Protein 4CLF (pdb70)

Radius of gyration: 22.23 Å; Cα contacts (8 Å, |Δi|>4): 974; chains: 1; bounding box: 53×51×74 Å

B-factor: mean 29.53, std 14.28, range [9.4, 92.73]

CATH classification: 3.30.70.1230 (+1 more: 3.30.70.1230)

Nearest PDB structures (foldseek):
  4cm2-assembly1_A  TM=9.982E-01  e=6.061E-91  Homo sapiens
  4cls-assembly1_A  TM=9.951E-01  e=6.561E-87  Homo sapiens
  4clw-assembly1_A  TM=9.924E-01  e=3.859E-85  Homo sapiens
  8coj-assembly1_A  TM=9.922E-01  e=6.292E-85  Homo sapiens
  5d0r-assembly1_A  TM=9.924E-01  e=4.213E-84  Homo sapiens

Foldseek 3Di:
DDDDDDDDPQALLLQLCQAAWCCQLVVPDDPDAWDKDKFWWKKKKKFQLLLLVCLVVLVDCVVVPCSLVVSQVVQAVLQQVLVLLQLLLQWIFGDDASTITMIIDTFHPVCHALSLLSVVVSLLVSQVVCPPVGFIFMFMFIDMKMKIWADDLQAIDMEIFADRQLQRQVQRVLTDTSWYKYGLVSVVRYDPQQFDWADRPPHSIIITPDGHHDPPDDVVVSSVVVCVGRPWRQDDVRNVDSGPSCDDDDPVSSSSSCNHADPVSSCVSVVNDDVPQQRDFDKKKKKKKFFFFPDGRDCVQVRVLVNQLNVQLVVLCVVQVKDFQHWYDDNGGIMTTIIHDGSNSHDPLNLLSSLVSNVSSLVRSCPGPRGPWMFIFIEIDIWTWDWHYDSSHTGIYIGDLRSVVRVQRRVVVIRFYKYAPVSQVVSPPDNVQKAWDDDDDTPPHDPRHIMITRNHDDPD

Sequence (460 aa):
MNTPKEEFQDWPIVRIAAHLPDLIVYGHFSPERPFMMDYFDGVLMFVDISGFTAMTEKFSSAMMYMDRGAEQLVEILLNYHISAIVEKVLIFGGDILKFAGDALLALWRVERKQLKNIITVVIKCSLEIHGLFETDIRVKIGLAAGHISMMLLVFGDETHSHFLVIGQAVDDVRLAQNMAQMNNDVILSPNCWQLCDRSMIEIESSVPDQRAVKVNFLKPPPNFNFDEFFTKCTTFMHYYPSGEHKNLLRLATLKPDPEELEMSSLQKYVMMESILKQIDNKQQLQGYLSEELRPVTIVFVNLMFEDQDKAEEIGPAIQDAYMHITSVLKIFQGQINKVFMFDKGCSFLCVFGFPGEKVPDELTHALECCAMDIFDFCSQVHKIQTVSIGVASSGIVFFCGIVGHTVRHEYTVVIGQKVNNLAARMMMYYPGIVTCDSSVTYNGSNLPAYFFKELPKKVMKGVADSGPLYQYWGRTEK

Structure (mmCIF, N/CA/C/O backbone):
data_4CLF
#
_entry.id   4CLF
#
_cell.length_a   99.660
_cell.length_b   99.660
_cell.length_c   97.930
_cell.angle_alpha   90.00
_cell.angle_beta   90.00
_cell.angle_gamma   120.00
#
_symmetry.space_group_name_H-M   'P 63'
#
loop_
_entity.id
_entity.type
_entity.pdbx_description
1 polymer 'ADENYLATE CYCLASE TYPE 10'
2 non-polymer 'ACETATE ION'
3 non-polymer GLYCEROL
4 water water
#
loop_
_atom_site.group_PDB
_atom_site.id
_atom_site.type_symbol
_atom_site.label_atom_id
_atom_site.label_alt_id
_atom_site.label_comp_id
_atom_site.label_asym_id
_atom_site.label_entity_id
_atom_site.label_seq_id
_atom_site.pdbx_PDB_ins_code
_atom_site.Cartn_x
_atom_site.Cartn_y
_atom_site.Cartn_z
_atom_site.occupancy
_atom_site.B_iso_or_equiv
_atom_site.auth_seq_id
_atom_site.auth_comp_id
_atom_site.auth_asym_id
_atom_site.auth_atom_id
_atom_site.pdbx_PDB_model_num
ATOM 1 N N . MET A 1 1 ? -20.463 61.253 10.830 1.00 31.78 1 MET A N 1
ATOM 2 C CA . MET A 1 1 ? -20.393 60.591 12.252 1.00 32.02 1 MET A CA 1
ATOM 3 C C . MET A 1 1 ? -18.950 60.224 12.555 1.00 29.73 1 MET A C 1
ATOM 4 O O . MET A 1 1 ? -18.328 59.512 11.773 1.00 25.87 1 MET A O 1
ATOM 9 N N . ASN A 1 2 ? -18.389 60.686 13.669 1.00 22.95 2 ASN A N 1
ATOM 10 C CA . ASN A 1 2 ? -16.985 60.476 13.945 1.00 23.43 2 ASN A CA 1
ATOM 11 C C . ASN A 1 2 ? -16.687 59.023 14.280 1.00 23.78 2 ASN A C 1
ATOM 12 O O . ASN A 1 2 ? -17.578 58.266 14.715 1.00 22.46 2 ASN A O 1
ATOM 17 N N . THR A 1 3 ? -15.425 58.636 14.098 1.00 25.04 3 THR A N 1
ATOM 18 C CA . THR A 1 3 ? -14.942 57.322 14.513 1.00 28.47 3 THR A CA 1
ATOM 19 C C . THR A 1 3 ? -13.692 57.532 15.384 1.00 31.71 3 THR A C 1
ATOM 20 O O . THR A 1 3 ? -12.554 57.346 14.935 1.00 34.94 3 THR A O 1
ATOM 24 N N . PRO A 1 4 ? -13.877 57.920 16.636 1.00 38.55 4 PRO A N 1
ATOM 25 C CA . PRO A 1 4 ? -12.649 58.051 17.495 1.00 37.17 4 PRO A CA 1
ATOM 26 C C . PRO A 1 4 ? -11.872 56.726 17.659 1.00 37.70 4 PRO A C 1
ATOM 27 O O . PRO A 1 4 ? -12.487 55.692 17.609 1.00 35.69 4 PRO A O 1
ATOM 31 N N . LYS A 1 5 ? -10.542 56.793 17.823 1.00 45.55 5 LYS A N 1
ATOM 32 C CA . LYS A 1 5 ? -9.641 55.619 17.984 1.00 53.42 5 LYS A CA 1
ATOM 33 C C . LYS A 1 5 ? -9.862 54.931 19.296 1.00 49.76 5 LYS A C 1
ATOM 34 O O . LYS A 1 5 ? -9.891 55.610 20.307 1.00 49.97 5 LYS A O 1
ATOM 36 N N . GLU A 1 6 ? -10.002 53.602 19.270 1.00 58.74 6 GLU A N 1
ATOM 37 C CA . GLU A 1 6 ? -10.101 52.791 20.497 1.00 65.97 6 GLU A CA 1
ATOM 38 C C . GLU A 1 6 ? -9.011 53.273 21.435 1.00 68.51 6 GLU A C 1
ATOM 39 O O . GLU A 1 6 ? -7.925 53.620 20.997 1.00 67.15 6 GLU A O 1
ATOM 41 N N . GLU A 1 7 ? -9.265 53.331 22.722 1.00 76.60 7 GLU A N 1
ATOM 42 C CA . GLU A 1 7 ? -8.148 53.702 23.581 1.00 85.07 7 GLU A CA 1
ATOM 43 C C . GLU A 1 7 ? -7.786 52.698 24.652 1.00 79.57 7 GLU A C 1
ATOM 44 O O . GLU A 1 7 ? -6.595 52.410 24.836 1.00 82.39 7 GLU A O 1
ATOM 50 N N . PHE A 1 8 ? -8.792 52.176 25.364 1.00 82.63 8 PHE A N 1
ATOM 51 C CA . PHE A 1 8 ? -8.508 51.549 26.660 1.00 67.60 8 PHE A CA 1
ATOM 52 C C . PHE A 1 8 ? -8.148 50.101 26.513 1.00 56.07 8 PHE A C 1
ATOM 53 O O . PHE A 1 8 ? -8.971 49.229 26.142 1.00 48.92 8 PHE A O 1
ATOM 61 N N . GLN A 1 9 ? -6.875 49.860 26.766 1.00 36.20 9 GLN A N 1
ATOM 62 C CA . GLN A 1 9 ? -6.504 48.509 27.067 1.00 42.32 9 GLN A CA 1
ATOM 63 C C . GLN A 1 9 ? -5.845 48.527 28.456 1.00 31.20 9 GLN A C 1
ATOM 64 O O . GLN A 1 9 ? -4.827 47.836 28.582 1.00 41.31 9 GLN A O 1
ATOM 70 N N . ASP A 1 10 ? -6.236 49.365 29.441 1.00 25.20 10 ASP A N 1
ATOM 71 C CA . ASP A 1 10 ? -5.400 49.302 30.723 1.00 23.58 10 ASP A CA 1
ATOM 72 C C . ASP A 1 10 ? -6.218 48.866 31.913 1.00 19.93 10 ASP A C 1
ATOM 73 O O . ASP A 1 10 ? -5.978 49.253 33.057 1.00 21.96 10 ASP A O 1
ATOM 78 N N . TRP A 1 11 ? -7.122 47.980 31.635 1.00 16.49 11 TRP A N 1
ATOM 79 C CA . TRP A 1 11 ? -7.964 47.442 32.694 1.00 14.14 11 TRP A CA 1
ATOM 80 C C . TRP A 1 11 ? -7.188 46.601 33.716 1.00 13.76 11 TRP A C 1
ATOM 81 O O . TRP A 1 11 ? -6.189 45.967 33.336 1.00 12.70 11 TRP A O 1
ATOM 92 N N . PRO A 1 12 ? -7.684 46.443 34.954 1.00 13.92 12 PRO A N 1
ATOM 93 C CA . PRO A 1 12 ? -7.117 45.529 35.875 1.00 12.51 12 PRO A CA 1
ATOM 94 C C . PRO A 1 12 ? -6.826 44.132 35.329 1.00 12.13 12 PRO A C 1
ATOM 95 O O . PRO A 1 12 ? -5.763 43.598 35.606 1.00 11.15 12 PRO A O 1
ATOM 99 N N . ILE A 1 13 ? -7.718 43.562 34.533 1.00 11.66 13 ILE A N 1
ATOM 100 C CA . ILE A 1 13 ? -7.487 42.183 34.042 1.00 12.05 13 ILE A CA 1
ATOM 101 C C . ILE A 1 13 ? -6.222 42.160 33.160 1.00 11.51 13 ILE A C 1
ATOM 102 O O . ILE A 1 13 ? -5.475 41.176 33.194 1.00 10.90 13 ILE A O 1
ATOM 107 N N . VAL A 1 14 ? -6.043 43.191 32.395 1.00 10.80 14 VAL A N 1
ATOM 108 C CA . VAL A 1 14 ? -4.849 43.282 31.509 1.00 11.91 14 VAL A CA 1
ATOM 109 C C . VAL A 1 14 ? -3.554 43.381 32.361 1.00 11.33 14 VAL A C 1
ATOM 110 O O . VAL A 1 14 ? -2.522 42.763 32.115 1.00 11.56 14 VAL A O 1
ATOM 114 N N . ARG A 1 15 ? -3.646 44.200 33.367 1.00 11.17 15 ARG A N 1
ATOM 115 C CA . ARG A 1 15 ? -2.497 44.438 34.276 1.00 11.37 15 ARG A CA 1
ATOM 116 C C . ARG A 1 15 ? -2.170 43.148 34.975 1.00 10.40 15 ARG A C 1
ATOM 117 O O . ARG A 1 15 ? -1.000 42.829 35.153 1.00 10.66 15 ARG A O 1
ATOM 125 N N . ILE A 1 16 ? -3.159 42.373 35.421 1.00 9.56 16 ILE A N 1
ATOM 126 C CA . ILE A 1 16 ? -2.949 41.091 36.064 1.00 9.40 16 ILE A CA 1
ATOM 127 C C . ILE A 1 16 ? -2.257 40.129 35.063 1.00 10.44 16 ILE A C 1
ATOM 128 O O . ILE A 1 16 ? -1.278 39.430 35.409 1.00 10.52 16 ILE A O 1
ATOM 133 N N . ALA A 1 17 ? -2.744 40.134 33.828 1.00 10.86 17 ALA A N 1
ATOM 134 C CA . ALA A 1 17 ? -2.236 39.185 32.815 1.00 11.06 17 ALA A CA 1
ATOM 135 C C . ALA A 1 17 ? -0.763 39.431 32.496 1.00 11.69 17 ALA A C 1
ATOM 136 O O . ALA A 1 17 ? -0.036 38.491 32.078 1.00 11.31 17 ALA A O 1
ATOM 138 N N . ALA A 1 18 ? -0.236 40.633 32.723 1.00 11.48 18 ALA A N 1
ATOM 139 C CA . ALA A 1 18 ? 1.213 40.837 32.559 1.00 12.16 18 ALA A CA 1
ATOM 140 C C . ALA A 1 18 ? 2.077 39.952 33.411 1.00 11.67 18 ALA A C 1
ATOM 141 O O . ALA A 1 18 ? 3.230 39.640 33.067 1.00 12.59 18 ALA A O 1
ATOM 143 N N . HIS A 1 19 ? 1.580 39.553 34.582 1.00 11.41 19 HIS A N 1
ATOM 144 C CA . HIS A 1 19 ? 2.304 38.727 35.517 1.00 11.98 19 HIS A CA 1
ATOM 145 C C . HIS A 1 19 ? 2.251 37.233 35.242 1.00 11.92 19 HIS A C 1
ATOM 146 O O . HIS A 1 19 ? 2.789 36.406 36.038 1.00 13.06 19 HIS A O 1
ATOM 153 N N . LEU A 1 20 ? 1.555 36.854 34.158 1.00 11.43 20 LEU A N 1
ATOM 154 C CA . LEU A 1 20 ? 1.299 35.438 33.846 1.00 11.83 20 LEU A CA 1
ATOM 155 C C . LEU A 1 20 ? 1.579 35.067 32.385 1.00 11.76 20 LEU A C 1
ATOM 156 O O . LEU A 1 20 ? 1.429 35.938 31.491 1.00 11.77 20 LEU A O 1
ATOM 161 N N . PRO A 1 21 ? 1.981 33.811 32.136 1.00 11.45 21 PRO A N 1
ATOM 162 C CA . PRO A 1 21 ? 2.169 33.343 30.793 1.00 12.05 21 PRO A CA 1
ATOM 163 C C . PRO A 1 21 ? 0.841 33.041 30.145 1.00 12.47 21 PRO A C 1
ATOM 164 O O . PRO A 1 21 ? -0.167 32.872 30.871 1.00 13.24 21 PRO A O 1
ATOM 168 N N . ASP A 1 22 ? 0.804 33.030 28.821 1.00 12.67 22 ASP A N 1
ATOM 169 C CA . ASP A 1 22 ? -0.339 32.574 28.058 1.00 13.05 22 ASP A CA 1
ATOM 170 C C . ASP A 1 22 ? -0.826 31.172 28.445 1.00 13.27 22 ASP A C 1
ATOM 171 O O . ASP A 1 22 ? -2.027 30.892 28.364 1.00 13.95 22 ASP A O 1
ATOM 176 N N . LEU A 1 23 ? 0.089 30.312 28.867 1.00 14.63 23 LEU A N 1
ATOM 177 C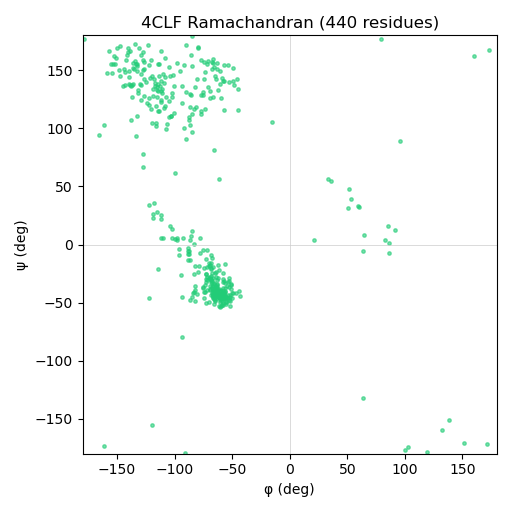 CA . LEU A 1 23 ? -0.246 28.999 29.363 1.00 15.21 23 LEU A CA 1
ATOM 178 C C . LEU A 1 23 ? -1.333 29.056 30.439 1.00 14.96 23 LEU A C 1
ATOM 179 O O . LEU A 1 23 ? -2.178 28.159 30.494 1.00 17.55 23 LEU A O 1
ATOM 184 N N . ILE A 1 24 ? -1.260 30.069 31.294 1.00 13.31 24 ILE A N 1
ATOM 185 C CA . ILE A 1 24 ? -2.285 30.264 32.300 1.00 13.19 24 ILE A CA 1
ATOM 186 C C . ILE A 1 24 ? -3.384 31.220 31.837 1.00 13.90 24 ILE A C 1
ATOM 187 O O . ILE A 1 24 ? -4.599 30.914 31.996 1.00 15.62 24 ILE A O 1
ATOM 192 N N . VAL A 1 25 ? -3.052 32.350 31.231 1.00 12.23 25 VAL A N 1
ATOM 193 C CA . VAL A 1 25 ? -4.042 33.303 30.803 1.00 12.55 25 VAL A CA 1
ATOM 194 C C . VAL A 1 25 ? -5.148 32.692 29.942 1.00 13.93 25 VAL A C 1
ATOM 195 O O . VAL A 1 25 ? -6.343 32.990 30.125 1.00 14.71 25 VAL A O 1
ATOM 199 N N . TYR A 1 26 ? -4.735 31.917 28.950 1.00 13.99 26 TYR A N 1
ATOM 200 C CA . TYR A 1 26 ? -5.664 31.292 28.021 1.00 15.80 26 TYR A CA 1
ATOM 201 C C . TYR A 1 26 ? -5.895 29.821 28.312 1.00 17.70 26 TYR A C 1
ATOM 202 O O . TYR A 1 26 ? -6.421 29.069 27.473 1.00 18.37 26 TYR A O 1
ATOM 211 N N . GLY A 1 27 ? -5.471 29.363 29.466 1.00 17.34 27 GLY A N 1
ATOM 212 C CA . GLY A 1 27 ? -5.537 27.974 29.832 1.00 20.31 27 GLY A CA 1
ATOM 213 C C . GLY A 1 27 ? -6.954 27.470 30.125 1.00 23.18 27 GLY A C 1
ATOM 214 O O . GLY A 1 27 ? -7.258 26.262 29.953 1.00 25.21 27 GLY A O 1
ATOM 215 N N . HIS A 1 28 ? -7.841 28.331 30.566 1.00 24.99 28 HIS A N 1
ATOM 216 C CA . HIS A 1 28 ? -9.168 27.739 30.902 1.00 32.28 28 HIS A CA 1
ATOM 217 C C . HIS A 1 28 ? -9.226 26.278 31.476 1.00 35.61 28 HIS A C 1
ATOM 218 O O . HIS A 1 28 ? -9.903 25.422 30.948 1.00 40.18 28 HIS A O 1
ATOM 225 N N . PHE A 1 29 ? -8.549 25.953 32.564 1.00 34.34 29 PHE A N 1
ATOM 226 C CA . PHE A 1 29 ? -8.688 24.573 33.103 1.00 30.08 29 PHE A CA 1
ATOM 227 C C . PHE A 1 29 ? -9.411 24.535 34.440 1.00 33.08 29 PHE A C 1
ATOM 228 O O . PHE A 1 29 ? -9.607 25.547 35.095 1.00 35.51 29 PHE A O 1
ATOM 236 N N . SER A 1 30 ? -9.793 23.356 34.821 1.00 33.69 30 SER A N 1
ATOM 237 C CA . SER A 1 30 ? -10.557 23.126 36.027 1.00 41.15 30 SER A CA 1
ATOM 238 C C . SER A 1 30 ? -9.956 23.834 37.281 1.00 37.07 30 SER A C 1
ATOM 239 O O . SER A 1 30 ? -8.757 24.042 37.344 1.00 32.46 30 SER A O 1
ATOM 242 N N . PRO A 1 31 ? -10.799 24.178 38.263 1.00 43.82 31 PRO A N 1
ATOM 243 C CA . PRO A 1 31 ? -10.251 24.786 39.489 1.00 38.20 31 PRO A CA 1
ATOM 244 C C . PRO A 1 31 ? -9.833 23.741 40.555 1.00 34.08 31 PRO A C 1
ATOM 245 O O . PRO A 1 31 ? -9.279 24.156 41.552 1.00 36.09 31 PRO A O 1
ATOM 249 N N . GLU A 1 32 ? -10.118 22.469 40.309 1.00 37.98 32 GLU A N 1
ATOM 250 C CA . GLU A 1 32 ? -9.557 21.278 40.961 1.00 38.50 32 GLU A CA 1
ATOM 251 C C . GLU A 1 32 ? -8.009 21.251 41.163 1.00 32.50 32 GLU A C 1
ATOM 252 O O . GLU A 1 32 ? -7.245 21.556 40.246 1.00 28.02 32 GLU A O 1
ATOM 258 N N . ARG A 1 33 ? -7.578 20.867 42.383 1.00 27.88 33 ARG A N 1
ATOM 259 C CA . ARG A 1 33 ? -6.144 20.908 42.704 1.00 24.94 33 ARG A CA 1
ATOM 260 C C . ARG A 1 33 ? -5.734 19.593 43.331 1.00 25.34 33 ARG A C 1
ATOM 261 O O . ARG A 1 33 ? -6.381 19.151 44.286 1.00 28.46 33 ARG A O 1
ATOM 269 N N . PRO A 1 34 ? -4.668 18.976 42.846 1.00 23.69 34 PRO A N 1
ATOM 270 C CA . PRO A 1 34 ? -3.827 19.423 41.732 1.00 22.72 34 PRO A CA 1
ATOM 271 C C . PRO A 1 34 ? -4.526 19.223 40.372 1.00 23.37 34 PRO A C 1
ATOM 272 O O . PRO A 1 34 ? -5.376 18.319 40.289 1.00 24.13 34 PRO A O 1
ATOM 276 N N . PHE A 1 35 ? -4.105 19.993 39.380 1.00 22.82 35 PHE A N 1
ATOM 277 C CA . PHE A 1 35 ? -4.527 19.837 38.004 1.00 23.42 35 PHE A CA 1
ATOM 278 C C . PHE A 1 35 ? -3.269 19.537 37.220 1.00 22.53 35 PHE A C 1
ATOM 279 O O . PHE A 1 35 ? -2.248 20.239 37.396 1.00 20.90 35 PHE A O 1
ATOM 287 N N . MET A 1 36 ? -3.319 18.546 36.357 1.00 22.76 36 MET A N 1
ATOM 288 C CA A MET A 1 36 ? -2.165 18.230 35.494 0.80 23.94 36 MET A CA 1
ATOM 289 C CA B MET A 1 36 ? -2.173 18.302 35.495 0.20 22.33 36 MET A CA 1
ATOM 290 C C . MET A 1 36 ? -2.591 18.197 34.035 1.00 23.11 36 MET A C 1
ATOM 291 O O . MET A 1 36 ? -3.715 17.714 33.709 1.00 24.17 36 MET A O 1
ATOM 300 N N . ASP A 1 37 ? -1.723 18.658 33.180 1.00 22.53 37 ASP A N 1
ATOM 301 C CA . ASP A 1 37 ? -1.925 18.537 31.746 1.00 24.80 37 ASP A CA 1
ATOM 302 C C . ASP A 1 37 ? -0.618 18.217 31.100 1.00 25.39 37 ASP A C 1
ATOM 303 O O . ASP A 1 37 ? 0.466 18.286 31.749 1.00 23.49 37 ASP A O 1
ATOM 308 N N . TYR A 1 38 ? -0.659 17.788 29.839 1.00 24.22 38 TYR A N 1
ATOM 309 C CA . TYR A 1 38 ? 0.495 17.190 29.185 1.00 25.24 38 TYR A CA 1
ATOM 310 C C . TYR A 1 38 ? 0.520 17.727 27.765 1.00 23.47 38 TYR A C 1
ATOM 311 O O . TYR A 1 38 ? -0.529 17.756 27.119 1.00 26.27 38 TYR A O 1
ATOM 320 N N . PHE A 1 39 ? 1.679 18.077 27.244 1.00 21.59 39 PHE A N 1
ATOM 321 C CA . PHE A 1 39 ? 1.807 18.573 25.882 1.00 22.43 39 PHE A CA 1
ATOM 322 C C . PHE A 1 39 ? 3.271 18.439 25.459 1.00 22.18 39 PHE A C 1
ATOM 323 O O . PHE A 1 39 ? 4.029 17.750 26.141 1.00 22.68 39 PHE A O 1
ATOM 331 N N . ASP A 1 40 ? 3.610 18.957 24.294 1.00 21.83 40 ASP A N 1
ATOM 332 C CA . ASP A 1 40 ? 4.949 18.981 23.773 1.00 22.62 40 ASP A CA 1
ATOM 333 C C . ASP A 1 40 ? 5.370 20.391 23.487 1.00 21.71 40 ASP A C 1
ATOM 334 O O . ASP A 1 40 ? 4.521 21.252 23.268 1.00 20.99 40 ASP A O 1
ATOM 339 N N . GLY A 1 41 ? 6.677 20.618 23.513 1.00 20.98 41 GLY A N 1
ATOM 340 C CA . GLY A 1 41 ? 7.204 21.950 23.246 1.00 20.82 41 GLY A CA 1
ATOM 341 C C . GLY A 1 41 ? 8.662 22.066 23.270 1.00 20.90 41 GLY A C 1
ATOM 342 O O . GLY A 1 41 ? 9.416 21.112 23.522 1.00 21.03 41 GLY A O 1
ATOM 343 N N . VAL A 1 42 ? 9.087 23.275 22.964 1.00 20.23 42 VAL A N 1
ATOM 344 C CA . VAL A 1 42 ? 10.485 23.672 23.081 1.00 19.82 42 VAL A CA 1
ATOM 345 C C . VAL A 1 42 ? 10.651 24.676 24.208 1.00 20.56 42 VAL A C 1
ATOM 346 O O . VAL A 1 42 ? 9.858 25.635 24.350 1.00 18.21 42 VAL A O 1
ATOM 350 N N . LEU A 1 43 ? 11.651 24.453 25.026 1.00 19.07 43 LEU A N 1
ATOM 351 C CA . LEU A 1 43 ? 11.972 25.307 26.165 1.00 18.92 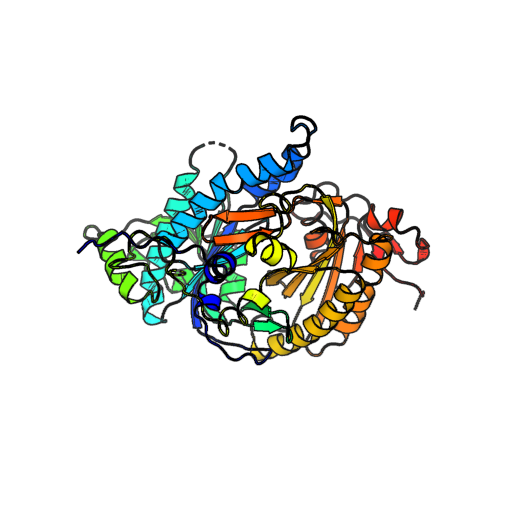43 LEU A CA 1
ATOM 352 C C . LEU A 1 43 ? 13.278 26.041 25.954 1.00 18.69 43 LEU A C 1
ATOM 353 O O . LEU A 1 43 ? 14.261 25.448 25.397 1.00 19.57 43 LEU A O 1
ATOM 358 N N . MET A 1 44 ? 13.301 27.328 26.387 1.00 18.15 44 MET A N 1
ATOM 359 C CA . MET A 1 44 ? 14.474 28.116 26.405 1.00 19.04 44 MET A CA 1
ATOM 360 C C . MET A 1 44 ? 14.733 28.592 27.835 1.00 18.59 44 MET A C 1
ATOM 361 O O . MET A 1 44 ? 13.815 29.191 28.454 1.00 19.68 44 MET A O 1
ATOM 366 N N . PHE A 1 45 ? 15.926 28.342 28.357 1.00 19.70 45 PHE A N 1
ATOM 367 C CA . PHE A 1 45 ? 16.318 28.820 29.676 1.00 22.56 45 PHE A CA 1
ATOM 368 C C . PHE A 1 45 ? 17.430 29.790 29.471 1.00 22.33 45 PHE A C 1
ATOM 369 O O . PHE A 1 45 ? 18.518 29.450 28.944 1.00 21.17 45 PHE A O 1
ATOM 377 N N . VAL A 1 46 ? 17.157 31.040 29.814 1.00 21.00 46 VAL A N 1
ATOM 378 C CA . VAL A 1 46 ? 18.129 32.147 29.666 1.00 21.58 46 VAL A CA 1
ATOM 379 C C . VAL A 1 46 ? 18.674 32.507 31.049 1.00 25.27 46 VAL A C 1
ATOM 380 O O . VAL A 1 46 ? 17.934 33.029 31.873 1.00 22.43 46 VAL A O 1
ATOM 384 N N . ASP A 1 47 ? 19.962 32.165 31.256 1.00 26.28 47 ASP A N 1
ATOM 385 C CA . ASP A 1 47 ? 20.729 32.495 32.487 1.00 28.61 47 ASP A CA 1
ATOM 386 C C . ASP A 1 47 ? 21.137 33.954 32.438 1.00 28.87 47 ASP A C 1
ATOM 387 O O . ASP A 1 47 ? 21.982 34.382 31.635 1.00 28.22 47 ASP A O 1
ATOM 392 N N . ILE A 1 48 ? 20.515 34.675 33.348 1.00 30.09 48 ILE A N 1
ATOM 393 C CA . ILE A 1 48 ? 20.708 36.107 33.528 1.00 32.43 48 ILE A CA 1
ATOM 394 C C . ILE A 1 48 ? 21.397 36.389 34.838 1.00 36.21 48 ILE A C 1
ATOM 395 O O . ILE A 1 48 ? 21.253 37.488 35.375 1.00 32.43 48 ILE A O 1
ATOM 400 N N . SER A 1 49 ? 22.166 35.419 35.340 1.00 35.43 49 SER A N 1
ATOM 401 C CA . SER A 1 49 ? 22.877 35.660 36.595 1.00 34.57 49 SER A CA 1
ATOM 402 C C . SER A 1 49 ? 23.974 36.695 36.436 1.00 38.32 49 SER A C 1
ATOM 403 O O . SER A 1 49 ? 24.341 37.352 37.433 1.00 40.59 49 SER A O 1
ATOM 406 N N . GLY A 1 50 ? 24.446 36.927 35.198 1.00 38.28 50 GLY A N 1
ATOM 407 C CA . GLY A 1 50 ? 25.422 38.010 34.956 1.00 40.15 50 GLY A CA 1
ATOM 408 C C . GLY A 1 50 ? 24.802 39.360 35.275 1.00 39.26 50 GLY A C 1
ATOM 409 O O . GLY A 1 50 ? 25.474 40.276 35.762 1.00 44.60 50 GLY A O 1
ATOM 410 N N . PHE A 1 51 ? 23.488 39.477 35.090 1.00 46.35 51 PHE A N 1
ATOM 411 C CA . PHE A 1 51 ? 22.771 40.749 35.411 1.00 52.12 51 PHE A CA 1
ATOM 412 C C . PHE A 1 51 ? 22.403 40.901 36.886 1.00 45.41 51 PHE A C 1
ATOM 413 O O . PHE A 1 51 ? 22.524 41.987 37.469 1.00 45.34 51 PHE A O 1
ATOM 421 N N . THR A 1 52 ? 21.814 39.840 37.419 1.00 39.57 52 THR A N 1
ATOM 422 C CA . THR A 1 52 ? 21.377 39.832 38.794 1.00 39.65 52 THR A CA 1
ATOM 423 C C . THR A 1 52 ? 22.507 39.825 39.814 1.00 41.57 52 THR A C 1
ATOM 424 O O . THR A 1 52 ? 22.264 40.159 40.989 1.00 41.38 52 THR A O 1
ATOM 428 N N . ALA A 1 53 ? 23.714 39.467 39.393 1.00 39.11 53 ALA A N 1
ATOM 429 C CA . ALA A 1 53 ? 24.878 39.538 40.278 1.00 38.58 53 ALA A CA 1
ATOM 430 C C . ALA A 1 53 ? 25.232 41.013 40.631 1.00 43.92 53 ALA A C 1
ATOM 431 O O . ALA A 1 53 ? 26.063 41.261 41.535 1.00 39.07 53 ALA A O 1
ATOM 433 N N . MET A 1 54 ? 24.605 41.983 39.918 1.00 40.37 54 MET A N 1
ATOM 434 C CA . MET A 1 54 ? 24.867 43.429 40.183 1.00 44.94 54 MET A CA 1
ATOM 435 C C . MET A 1 54 ? 24.258 43.963 41.493 1.00 41.82 54 MET A C 1
ATOM 436 O O . MET A 1 54 ? 24.586 45.080 41.922 1.00 41.26 54 MET A O 1
ATOM 441 N N . THR A 1 55 ? 23.371 43.174 42.115 1.00 38.71 55 THR A N 1
ATOM 442 C CA . THR A 1 55 ? 22.822 43.523 43.441 1.00 35.83 55 THR A CA 1
ATOM 443 C C . THR A 1 55 ? 23.802 44.016 44.438 1.00 37.72 55 THR A C 1
ATOM 444 O O . THR A 1 55 ? 23.483 44.888 45.244 1.00 33.67 55 THR A O 1
ATOM 448 N N . GLU A 1 56 ? 24.973 43.415 44.460 1.00 42.03 56 GLU A N 1
ATOM 449 C CA . GLU A 1 56 ? 25.910 43.769 45.498 1.00 48.90 56 GLU A CA 1
ATOM 450 C C . GLU A 1 56 ? 26.551 45.148 45.190 1.00 42.10 56 GLU A C 1
ATOM 451 O O . GLU A 1 56 ? 26.702 45.952 46.069 1.00 45.30 56 GLU A O 1
ATOM 457 N N . LYS A 1 57 ? 26.814 45.452 43.940 1.00 42.56 57 LYS A N 1
ATOM 458 C CA . LYS A 1 57 ? 27.266 46.810 43.548 1.00 45.04 57 LYS A CA 1
ATOM 459 C C . LYS A 1 57 ? 26.258 47.933 43.926 1.00 40.24 57 LYS A C 1
ATOM 460 O O . LYS A 1 57 ? 26.611 49.004 44.426 1.00 37.14 57 LYS A O 1
ATOM 466 N N . PHE A 1 58 ? 24.983 47.642 43.701 1.00 34.65 58 PHE A N 1
ATOM 467 C CA . PHE A 1 58 ? 23.899 48.631 43.977 1.00 29.01 58 PHE A CA 1
ATOM 468 C C . PHE A 1 58 ? 23.585 48.722 45.428 1.00 27.84 58 PHE A C 1
ATOM 469 O O 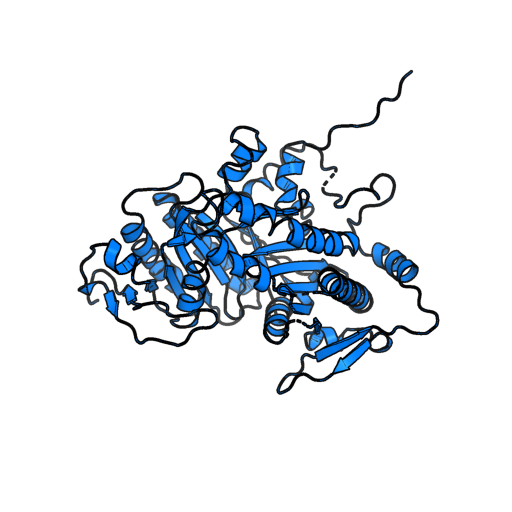. PHE A 1 58 ? 22.904 49.612 45.900 1.00 25.90 58 PHE A O 1
ATOM 477 N N . SER A 1 59 ? 24.165 47.841 46.247 1.00 33.68 59 SER A N 1
ATOM 478 C CA . SER A 1 59 ? 24.127 48.067 47.701 1.00 35.76 59 SER A CA 1
ATOM 479 C C . SER A 1 59 ? 25.170 49.128 48.219 1.00 39.89 59 SER A C 1
ATOM 480 O O . SER A 1 59 ? 25.030 49.706 49.287 1.00 40.99 59 SER A O 1
ATOM 483 N N . SER A 1 60 ? 26.189 49.419 47.407 1.00 37.48 60 SER A N 1
ATOM 484 C CA . SER A 1 60 ? 27.148 50.508 47.703 1.00 36.39 60 SER A CA 1
ATOM 485 C C . SER A 1 60 ? 26.510 51.868 48.085 1.00 35.73 60 SER A C 1
ATOM 486 O O . SER A 1 60 ? 25.520 52.348 47.453 1.00 32.76 60 SER A O 1
ATOM 489 N N . ALA A 1 61 ? 27.114 52.543 49.060 1.00 32.80 61 ALA A N 1
ATOM 490 C CA . ALA A 1 61 ? 26.777 53.912 49.372 1.00 32.00 61 ALA A CA 1
ATOM 491 C C . ALA A 1 61 ? 26.904 54.878 48.198 1.00 30.15 61 ALA A C 1
ATOM 492 O O . ALA A 1 61 ? 26.389 55.999 48.272 1.00 27.92 61 ALA A O 1
ATOM 494 N N . MET A 1 62 ? 27.615 54.487 47.146 1.00 29.04 62 MET A N 1
ATOM 495 C CA A MET A 1 62 ? 27.727 55.356 45.955 0.60 30.55 62 MET A CA 1
ATOM 496 C CA B MET A 1 62 ? 27.748 55.345 45.950 0.40 28.58 62 MET A CA 1
ATOM 497 C C . MET A 1 62 ? 26.365 55.643 45.348 1.00 27.00 62 MET A C 1
ATOM 498 O O . MET A 1 62 ? 26.178 56.710 44.687 1.00 26.88 62 MET A O 1
ATOM 507 N N . TYR A 1 63 ? 25.423 54.719 45.583 1.00 25.43 63 TYR A N 1
ATOM 508 C CA . TYR A 1 63 ? 24.050 54.819 45.014 1.00 24.18 63 TYR A CA 1
ATOM 509 C C . TYR A 1 63 ? 23.068 55.651 45.857 1.00 22.35 63 TYR A C 1
ATOM 510 O O . TYR A 1 63 ? 21.914 55.894 45.451 1.00 21.80 63 TYR A O 1
ATOM 519 N N . MET A 1 64 ? 23.590 56.227 46.927 1.00 23.94 64 MET A N 1
ATOM 520 C CA . MET A 1 64 ? 22.904 57.296 47.630 1.00 24.32 64 MET A CA 1
ATOM 521 C C . MET A 1 64 ? 21.481 56.930 47.970 1.00 24.52 64 MET A C 1
ATOM 522 O O . MET A 1 64 ? 20.591 57.760 47.824 1.00 27.95 64 MET A O 1
ATOM 527 N N . ASP A 1 65 ? 21.286 55.784 48.515 1.00 25.39 65 ASP A N 1
ATOM 528 C CA . ASP A 1 65 ? 19.883 55.433 48.863 1.00 27.83 65 ASP A CA 1
ATOM 529 C C . ASP A 1 65 ? 18.896 55.276 47.676 1.00 24.14 65 ASP A C 1
ATOM 530 O O . ASP A 1 65 ? 17.715 54.996 47.917 1.00 24.65 65 ASP A O 1
ATOM 535 N N . ARG A 1 66 ? 19.393 55.302 46.427 1.00 18.33 66 ARG A N 1
ATOM 536 C CA . ARG A 1 66 ? 18.527 54.894 45.333 1.00 15.58 66 ARG A CA 1
ATOM 537 C C . ARG A 1 66 ? 19.059 53.652 44.672 1.00 15.15 66 ARG A C 1
ATOM 538 O O . ARG A 1 66 ? 18.805 53.399 43.535 1.00 14.28 66 ARG A O 1
ATOM 546 N N . GLY A 1 67 ? 19.796 52.804 45.435 1.00 15.05 67 GLY A N 1
ATOM 547 C CA . GLY A 1 67 ? 20.143 51.539 44.813 1.00 15.66 67 GLY A CA 1
ATOM 548 C C . GLY A 1 67 ? 19.124 50.658 44.228 1.00 14.16 67 GLY A C 1
ATOM 549 O O . GLY A 1 67 ? 19.327 50.085 43.165 1.00 14.36 67 GLY A O 1
ATOM 550 N N . ALA A 1 68 ? 18.002 50.483 44.948 1.00 14.81 68 ALA A N 1
ATOM 551 C CA . ALA A 1 68 ? 16.973 49.609 44.458 1.00 14.06 68 ALA A CA 1
ATOM 552 C C . ALA A 1 68 ? 16.326 50.140 43.173 1.00 13.72 68 ALA A C 1
ATOM 553 O O . ALA A 1 68 ? 16.083 49.395 42.241 1.00 14.27 68 ALA A O 1
ATOM 555 N N . GLU A 1 69 ? 16.154 51.441 43.180 1.00 13.68 69 GLU A N 1
ATOM 556 C CA . GLU A 1 69 ? 15.554 52.109 42.022 1.00 14.09 69 GLU A CA 1
ATOM 557 C C . GLU A 1 69 ? 16.457 52.023 40.798 1.00 14.31 69 GLU A C 1
ATOM 558 O O . GLU A 1 69 ? 16.033 51.699 39.674 1.00 13.93 69 GLU A O 1
ATOM 564 N N . GLN A 1 70 ? 17.762 52.250 41.008 1.00 13.83 70 GLN A N 1
ATOM 565 C CA . GLN A 1 70 ? 18.680 52.150 39.905 1.00 14.41 70 GLN A CA 1
ATOM 566 C C . GLN A 1 70 ? 18.842 50.728 39.422 1.00 15.16 70 GLN A C 1
ATOM 567 O O . GLN A 1 70 ? 18.913 50.436 38.218 1.00 15.10 70 GLN A O 1
ATOM 573 N N . LEU A 1 71 ? 18.801 49.775 40.371 1.00 15.23 71 LEU A N 1
ATOM 574 C CA . LEU A 1 71 ? 18.926 48.363 39.984 1.00 17.23 71 LEU A CA 1
ATOM 575 C C . LEU A 1 71 ? 17.784 47.870 39.143 1.00 16.05 71 LEU A C 1
ATOM 576 O O . LEU A 1 71 ? 18.002 47.291 38.047 1.00 16.69 71 LEU A O 1
ATOM 581 N N . VAL A 1 72 ? 16.601 48.154 39.551 1.00 14.78 72 VAL A N 1
ATOM 582 C CA . VAL A 1 72 ? 15.402 47.726 38.836 1.00 17.03 72 VAL A CA 1
ATOM 583 C C . VAL A 1 72 ? 15.371 48.375 37.435 1.00 14.56 72 VAL A C 1
ATOM 584 O O . VAL A 1 72 ? 15.026 47.740 36.474 1.00 13.88 72 VAL A O 1
ATOM 588 N N . GLU A 1 73 ? 15.792 49.627 37.379 1.00 12.80 73 GLU A N 1
ATOM 589 C CA . GLU A 1 73 ? 15.840 50.340 36.095 1.00 12.33 73 GLU A CA 1
ATOM 590 C C . GLU A 1 73 ? 16.783 49.657 35.091 1.00 13.10 73 GLU A C 1
ATOM 591 O O . GLU A 1 73 ? 16.400 49.396 33.952 1.00 12.37 73 GLU A O 1
ATOM 597 N N . ILE A 1 74 ? 18.024 49.411 35.473 1.00 13.18 74 ILE A N 1
ATOM 598 C CA . ILE A 1 74 ? 19.014 48.844 34.567 1.00 14.87 74 ILE A CA 1
ATOM 599 C C . ILE A 1 74 ? 18.671 47.373 34.246 1.00 14.12 74 ILE A C 1
ATOM 600 O O . ILE A 1 74 ? 18.772 46.912 33.108 1.00 14.89 74 ILE A O 1
ATOM 605 N N . LEU A 1 75 ? 18.203 46.647 35.259 1.00 15.00 75 LEU A N 1
ATOM 606 C CA A LEU A 1 75 ? 17.810 45.249 35.028 0.50 16.08 75 LEU A CA 1
ATOM 607 C CA B LEU A 1 75 ? 17.767 45.226 35.031 0.50 16.27 75 LEU A CA 1
ATOM 608 C C . LEU A 1 75 ? 16.626 45.177 34.051 1.00 15.56 75 LEU A C 1
ATOM 609 O O . LEU A 1 75 ? 16.696 44.429 33.025 1.00 16.80 75 LEU A O 1
ATOM 618 N N . ASN A 1 76 ? 15.616 46.021 34.263 1.00 13.95 76 ASN A N 1
ATOM 619 C CA . ASN A 1 76 ? 14.489 45.973 33.350 1.00 14.58 76 ASN A CA 1
ATOM 620 C C . ASN A 1 76 ? 14.819 46.473 31.973 1.00 13.84 76 ASN A C 1
ATOM 621 O O . ASN A 1 76 ? 14.238 45.991 30.969 1.00 14.35 76 ASN A O 1
ATOM 626 N N . TYR A 1 77 ? 15.753 47.390 31.854 1.00 14.38 77 TYR A N 1
ATOM 627 C CA . TYR A 1 77 ? 16.180 47.843 30.508 1.00 15.11 77 TYR A CA 1
ATOM 628 C C . TYR A 1 77 ? 16.686 46.651 29.691 1.00 15.59 77 TYR A C 1
ATOM 629 O O . TYR A 1 77 ? 16.248 46.431 28.508 1.00 15.78 77 TYR A O 1
ATOM 638 N N . HIS A 1 78 ? 17.586 45.887 30.278 1.00 15.02 78 HIS A N 1
ATOM 639 C CA . HIS A 1 78 ? 18.175 44.739 29.576 1.00 17.29 78 HIS A CA 1
ATOM 640 C C . HIS A 1 78 ? 17.208 43.587 29.472 1.00 15.36 78 HIS A C 1
ATOM 641 O O . HIS A 1 78 ? 17.155 42.945 28.398 1.00 16.63 78 HIS A O 1
ATOM 648 N N . ILE A 1 79 ? 16.535 43.265 30.573 1.00 14.88 79 ILE A N 1
ATOM 649 C CA . ILE A 1 79 ? 15.611 42.100 30.546 1.00 16.08 79 ILE A CA 1
ATOM 650 C C . ILE A 1 79 ? 14.458 42.385 29.558 1.00 15.60 79 ILE A C 1
ATOM 651 O O . ILE A 1 79 ? 14.026 41.469 28.819 1.00 15.42 79 ILE A O 1
ATOM 656 N N . SER A 1 80 ? 13.990 43.635 29.482 1.00 15.53 80 SER A N 1
ATOM 657 C CA . SER A 1 80 ? 12.934 43.950 28.501 1.00 17.21 80 SER A CA 1
ATOM 658 C C . SER A 1 80 ? 13.308 43.592 27.082 1.00 15.61 80 SER A C 1
ATOM 659 O O . SER A 1 80 ? 12.443 43.163 26.291 1.00 15.47 80 SER A O 1
ATOM 662 N N . ALA A 1 81 ? 14.562 43.839 26.688 1.00 16.02 81 ALA A N 1
ATOM 663 C CA . ALA A 1 81 ? 15.029 43.567 25.363 1.00 16.83 81 ALA A CA 1
ATOM 664 C C . ALA A 1 81 ? 14.977 42.067 25.079 1.00 15.32 81 ALA A C 1
ATOM 665 O O . ALA A 1 81 ? 14.649 41.618 23.965 1.00 17.23 81 ALA A O 1
ATOM 667 N N . ILE A 1 82 ? 15.330 41.262 26.079 1.00 15.51 82 ILE A N 1
ATOM 668 C CA . ILE A 1 82 ? 15.269 39.803 25.948 1.00 15.02 82 ILE A CA 1
ATOM 669 C C . ILE A 1 82 ? 13.794 39.398 25.784 1.00 13.93 82 ILE A C 1
ATOM 670 O O . ILE A 1 82 ? 13.446 38.545 24.960 1.00 15.16 82 ILE A O 1
ATOM 675 N N . VAL A 1 83 ? 12.944 39.916 26.646 1.00 14.01 83 VAL A N 1
ATOM 676 C CA . VAL A 1 83 ? 11.516 39.605 26.586 1.00 14.44 83 VAL A CA 1
ATOM 677 C C . VAL A 1 83 ? 10.950 39.927 25.219 1.00 15.07 83 VAL A C 1
ATOM 678 O O . VAL A 1 83 ? 10.233 39.102 24.617 1.00 15.21 83 VAL A O 1
ATOM 682 N N . GLU A 1 84 ? 11.263 41.066 24.659 1.00 16.57 84 GLU A N 1
ATOM 683 C CA . GLU A 1 84 ? 10.746 41.410 23.363 1.00 17.67 84 GLU A CA 1
ATOM 684 C C . GLU A 1 84 ? 11.147 40.419 22.315 1.00 18.96 84 GLU A C 1
ATOM 685 O O . GLU A 1 84 ? 10.318 40.025 21.509 1.00 18.24 84 GLU A O 1
ATOM 691 N N . LYS A 1 85 ? 12.404 39.991 22.314 1.00 17.47 85 LYS A N 1
ATOM 692 C CA . LYS A 1 85 ? 12.857 38.980 21.366 1.00 18.58 85 LYS A CA 1
ATOM 693 C C . LYS A 1 85 ? 12.106 37.716 21.462 1.00 16.77 85 LYS A C 1
ATOM 694 O O . LYS A 1 85 ? 11.637 37.158 20.429 1.00 16.23 85 LYS A O 1
ATOM 700 N N . VAL A 1 86 ? 11.921 37.248 22.687 1.00 13.73 86 VAL A N 1
ATOM 701 C CA . VAL A 1 86 ? 11.200 36.020 22.922 1.00 14.51 86 VAL A CA 1
ATOM 702 C C . VAL A 1 86 ? 9.783 36.173 22.388 1.00 13.33 86 VAL A C 1
ATOM 703 O O . VAL A 1 86 ? 9.271 35.289 21.664 1.00 13.65 86 VAL A O 1
ATOM 707 N N . LEU A 1 87 ? 9.126 37.256 22.754 1.00 13.14 87 LEU A N 1
ATOM 708 C CA . LEU A 1 87 ? 7.725 37.384 22.352 1.00 13.18 87 LEU A CA 1
ATOM 709 C C . LEU A 1 87 ? 7.548 37.563 20.843 1.00 13.90 87 LEU A C 1
ATOM 710 O O . LEU A 1 87 ? 6.655 36.990 20.256 1.00 14.03 87 LEU A O 1
ATOM 715 N N . ILE A 1 88 ? 8.445 38.311 20.189 1.00 14.14 88 ILE A N 1
ATOM 716 C CA . ILE A 1 88 ? 8.280 38.492 18.737 1.00 16.05 88 ILE A CA 1
ATOM 717 C C . ILE A 1 88 ? 8.574 37.205 17.993 1.00 16.50 88 ILE A C 1
ATOM 718 O O . ILE A 1 88 ? 8.058 36.990 16.906 1.00 17.21 88 ILE A O 1
ATOM 723 N N . PHE A 1 89 ? 9.448 36.347 18.529 1.00 15.04 89 PHE A N 1
ATOM 724 C CA . PHE A 1 89 ? 9.672 34.994 17.977 1.00 16.15 89 PHE A CA 1
ATOM 725 C C . PHE A 1 89 ? 8.592 33.966 18.342 1.00 16.35 89 PHE A C 1
ATOM 726 O O . PHE A 1 89 ? 8.744 32.794 17.982 1.00 16.60 89 PHE A O 1
ATOM 734 N N . GLY A 1 90 ? 7.520 34.390 19.010 1.00 14.95 90 GLY A N 1
ATOM 735 C CA . GLY A 1 90 ? 6.369 33.581 19.326 1.00 15.06 90 GLY A CA 1
ATOM 736 C C . GLY A 1 90 ? 6.404 32.746 20.567 1.00 16.13 90 GLY A C 1
ATOM 737 O O . GLY A 1 90 ? 5.534 31.870 20.759 1.00 16.65 90 GLY A O 1
ATOM 738 N N . GLY A 1 91 ? 7.360 33.044 21.469 1.00 14.71 91 GLY A N 1
ATOM 739 C CA . GLY A 1 91 ? 7.471 32.293 22.732 1.00 14.85 91 GLY A CA 1
ATOM 740 C C . GLY A 1 91 ? 6.557 32.852 23.818 1.00 14.51 91 GLY A C 1
ATOM 741 O O . GLY A 1 91 ? 6.070 33.971 23.726 1.00 16.43 91 GLY A O 1
ATOM 742 N N . ASP A 1 92 ? 6.334 32.042 24.849 1.00 14.82 92 ASP A N 1
ATOM 743 C CA . ASP A 1 92 ? 5.565 32.340 26.038 1.00 13.75 92 ASP A CA 1
ATOM 744 C C . ASP A 1 92 ? 6.516 32.358 27.188 1.00 14.63 92 ASP A C 1
ATOM 745 O O . ASP A 1 92 ? 7.176 31.348 27.485 1.00 14.88 92 ASP A O 1
ATOM 750 N N . ILE A 1 93 ? 6.694 33.515 27.811 1.00 12.69 93 ILE A N 1
ATOM 751 C CA . ILE A 1 93 ? 7.640 33.602 28.959 1.00 13.77 93 ILE A CA 1
ATOM 752 C C . ILE A 1 93 ? 6.898 32.984 30.153 1.00 13.28 93 ILE A C 1
ATOM 753 O O . ILE A 1 93 ? 5.884 33.509 30.590 1.00 12.88 93 ILE A O 1
ATOM 758 N N . LEU A 1 94 ? 7.371 31.870 30.670 1.00 13.76 94 LEU A N 1
ATOM 759 C CA . LEU A 1 94 ? 6.695 31.207 31.778 1.00 13.79 94 LEU A CA 1
ATOM 760 C C . LEU A 1 94 ? 6.962 31.777 33.157 1.00 16.19 94 LEU A C 1
ATOM 761 O O . LEU A 1 94 ? 6.043 31.927 33.978 1.00 16.95 94 LEU A O 1
ATOM 766 N N . LYS A 1 95 ? 8.225 32.102 33.437 1.00 16.55 95 LYS A N 1
ATOM 767 C CA . LYS A 1 95 ? 8.648 32.527 34.773 1.00 18.97 95 LYS A CA 1
ATOM 768 C C . LYS A 1 95 ? 9.928 33.299 34.718 1.00 18.55 95 LYS A C 1
ATOM 769 O O . LYS A 1 95 ? 10.817 33.012 33.867 1.00 18.90 95 LYS A O 1
ATOM 775 N N . PHE A 1 96 ? 10.083 34.251 35.629 1.00 16.91 96 PHE A N 1
ATOM 776 C CA . PHE A 1 96 ? 11.351 34.929 35.878 1.00 18.17 96 PHE A CA 1
ATOM 777 C C . PHE A 1 96 ? 11.821 34.552 37.281 1.00 23.92 96 PHE A C 1
ATOM 778 O O . PHE A 1 96 ? 11.022 34.390 38.258 1.00 21.34 96 PHE A O 1
ATOM 786 N N . ALA A 1 97 ? 13.157 34.449 37.383 1.00 29.23 97 ALA A N 1
ATOM 787 C CA . ALA A 1 97 ? 13.837 34.257 38.716 1.00 33.71 97 ALA A CA 1
ATOM 788 C C . ALA A 1 97 ? 15.016 35.256 38.705 1.00 36.24 97 ALA A C 1
ATOM 789 O O . ALA A 1 97 ? 15.319 35.839 37.652 1.00 39.01 97 ALA A O 1
ATOM 791 N N . GLY A 1 98 ? 15.709 35.411 39.833 1.00 39.67 98 GLY A N 1
ATOM 792 C CA . GLY A 1 98 ? 17.008 36.112 39.816 1.00 45.64 98 GLY A CA 1
ATOM 793 C C . GLY A 1 98 ? 18.078 35.575 38.819 1.00 50.38 98 GLY A C 1
ATOM 794 O O . GLY A 1 98 ? 18.851 36.344 38.241 1.00 61.05 98 GLY A O 1
ATOM 795 N N . ASP A 1 99 ? 18.133 34.266 38.605 1.00 43.23 99 ASP A N 1
ATOM 796 C CA . ASP A 1 99 ? 19.166 33.703 37.795 1.00 48.23 99 ASP A CA 1
ATOM 797 C C . ASP A 1 99 ? 18.683 33.537 36.324 1.00 38.76 99 ASP A C 1
ATOM 798 O O . ASP A 1 99 ? 19.525 33.581 35.445 1.00 43.34 99 ASP A O 1
ATOM 803 N N . ALA A 1 100 ? 17.372 33.383 36.060 1.00 35.64 100 ALA A N 1
ATOM 804 C CA . ALA A 1 100 ? 16.882 32.939 34.771 1.00 32.47 100 ALA A CA 1
ATOM 805 C C . ALA A 1 100 ? 15.470 33.392 34.309 1.00 29.48 100 ALA A C 1
ATOM 806 O O . ALA A 1 100 ? 14.576 33.753 35.085 1.00 30.95 100 ALA A O 1
ATOM 808 N N . LEU A 1 101 ? 15.284 33.401 33.005 1.00 23.82 101 LEU A N 1
ATOM 809 C CA . LEU A 1 101 ? 13.928 33.415 32.518 1.00 23.10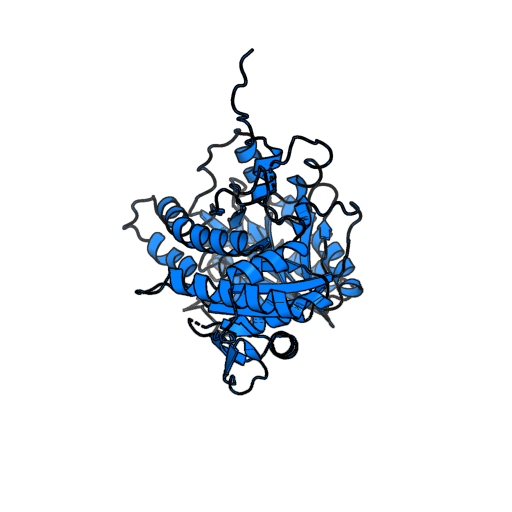 101 LEU A CA 1
ATOM 810 C C . LEU A 1 101 ? 13.721 32.131 31.715 1.00 21.32 101 LEU A C 1
ATOM 811 O O . LEU A 1 101 ? 14.638 31.628 31.074 1.00 21.53 101 LEU A O 1
ATOM 816 N N . LEU A 1 102 ? 12.537 31.571 31.842 1.00 17.78 102 LEU A N 1
ATOM 817 C CA . LEU A 1 102 ? 12.165 30.376 31.188 1.00 17.34 102 LEU A CA 1
ATOM 818 C C . LEU A 1 102 ? 11.056 30.639 30.221 1.00 16.79 102 LEU A C 1
ATOM 819 O O . LEU A 1 102 ? 10.069 31.238 30.602 1.00 16.15 102 LEU A O 1
ATOM 824 N N . ALA A 1 103 ? 11.250 30.233 28.957 1.00 16.35 103 ALA A N 1
ATOM 825 C CA . ALA A 1 103 ? 10.246 30.459 27.905 1.00 16.24 103 ALA A CA 1
ATOM 826 C C . ALA A 1 103 ? 9.875 29.148 27.185 1.00 17.01 103 ALA A C 1
ATOM 827 O O . ALA A 1 103 ? 10.679 28.146 27.147 1.00 17.52 103 ALA A O 1
ATOM 829 N N . LEU A 1 104 ? 8.646 29.130 26.703 1.00 15.64 104 LEU A N 1
ATOM 830 C CA . LEU A 1 104 ? 8.068 27.944 26.094 1.00 16.75 104 LEU A CA 1
ATOM 831 C C . LEU A 1 104 ? 7.466 28.241 24.723 1.00 18.70 104 LEU A C 1
ATOM 832 O O . LEU A 1 104 ? 6.746 29.232 24.576 1.00 17.28 104 LEU A O 1
ATOM 837 N N . TRP A 1 105 ? 7.712 27.360 23.769 1.00 17.31 105 TRP A N 1
ATOM 838 C CA . TRP A 1 105 ? 6.950 27.302 22.512 1.00 17.74 105 TRP A CA 1
ATOM 839 C C . TRP A 1 105 ? 6.238 25.964 22.496 1.00 19.25 105 TRP A C 1
ATOM 840 O O . TRP A 1 105 ? 6.869 24.883 22.293 1.00 18.89 105 TRP A O 1
ATOM 851 N N . ARG A 1 106 ? 4.951 26.015 22.801 1.00 18.77 106 ARG A N 1
ATOM 852 C CA . ARG A 1 106 ? 4.141 24.818 22.817 1.00 19.53 106 ARG A CA 1
ATOM 853 C C . ARG A 1 106 ? 3.625 24.533 21.443 1.00 22.45 106 ARG A C 1
ATOM 854 O O . ARG A 1 106 ? 3.052 25.391 20.839 1.00 24.42 106 ARG A O 1
ATOM 862 N N . VAL A 1 107 ? 3.821 23.310 20.972 1.00 22.30 107 VAL A N 1
ATOM 863 C CA . VAL A 1 107 ? 3.419 22.970 19.602 1.00 25.48 107 VAL A CA 1
ATOM 864 C C . VAL A 1 107 ? 3.085 21.555 19.528 1.00 25.50 107 VAL A C 1
ATOM 865 O O . VAL A 1 107 ? 3.482 20.769 20.355 1.00 24.16 107 VAL A O 1
ATOM 869 N N . GLU A 1 108 ? 2.339 21.195 18.485 1.00 29.14 108 GLU A N 1
ATOM 870 C CA . GLU A 1 108 ? 2.135 19.789 18.247 1.00 32.07 108 GLU A CA 1
ATOM 871 C C . GLU A 1 108 ? 3.458 19.145 17.883 1.00 31.16 108 GLU A C 1
ATOM 872 O O . GLU A 1 108 ? 4.383 19.756 17.283 1.00 28.59 108 GLU A O 1
ATOM 878 N N . ARG A 1 109 ? 3.534 17.857 18.194 1.00 31.80 109 ARG A N 1
ATOM 879 C CA . ARG A 1 109 ? 4.708 17.090 18.063 1.00 33.10 109 ARG A CA 1
ATOM 880 C C . ARG A 1 109 ? 5.382 17.147 16.687 1.00 34.05 109 ARG A C 1
ATOM 881 O O . ARG A 1 109 ? 6.586 17.279 16.599 1.00 32.20 109 ARG A O 1
ATOM 889 N N . LYS A 1 110 ? 4.587 17.070 15.613 1.00 30.90 110 LYS A N 1
ATOM 890 C CA . LYS A 1 110 ? 5.043 17.172 14.249 1.00 32.85 110 LYS A CA 1
ATOM 891 C C . LYS A 1 110 ? 5.757 18.437 13.925 1.00 30.62 110 LYS A C 1
ATOM 892 O O . LYS A 1 110 ? 6.559 18.460 13.015 1.00 32.43 110 LYS A O 1
ATOM 898 N N . GLN A 1 111 ? 5.485 19.494 14.664 1.00 27.40 111 GLN A N 1
ATOM 899 C CA . GLN A 1 111 ? 6.115 20.784 14.391 1.00 27.57 111 GLN A CA 1
ATOM 900 C C . GLN A 1 111 ? 7.313 21.069 15.287 1.00 23.65 111 GLN A C 1
ATOM 901 O O . GLN A 1 111 ? 7.932 22.097 15.159 1.00 23.55 111 GLN A O 1
ATOM 907 N N . LEU A 1 112 ? 7.714 20.148 16.139 1.00 22.87 112 LEU A N 1
ATOM 908 C CA . LEU A 1 112 ? 8.860 20.464 16.986 1.00 22.23 112 LEU A CA 1
ATOM 909 C C . LEU A 1 112 ? 10.108 20.773 16.182 1.00 21.55 112 LEU A C 1
ATOM 910 O O . LEU A 1 112 ? 10.847 21.658 16.541 1.00 21.18 112 LEU A O 1
ATOM 915 N N . LYS A 1 113 ? 10.391 19.981 15.154 1.00 22.54 113 LYS A N 1
ATOM 916 C CA . LYS A 1 113 ? 11.536 20.214 14.362 1.00 23.74 113 LYS A CA 1
ATOM 917 C C . LYS A 1 113 ? 11.678 21.629 13.839 1.00 23.01 113 LYS A C 1
ATOM 918 O O . LYS A 1 113 ? 12.720 22.234 14.017 1.00 24.07 113 LYS A O 1
ATOM 924 N N . ASN A 1 114 ? 10.657 22.157 13.175 1.00 23.29 114 ASN A N 1
ATOM 925 C CA . ASN A 1 114 ? 10.711 23.532 12.683 1.00 22.65 114 ASN A CA 1
ATOM 926 C C . ASN A 1 114 ? 10.735 24.592 13.760 1.00 21.09 114 ASN A C 1
ATOM 927 O O . ASN A 1 114 ? 11.410 25.585 13.614 1.00 20.88 114 ASN A O 1
ATOM 932 N N . ILE A 1 115 ? 10.024 24.347 14.854 1.00 21.04 115 ILE A N 1
ATOM 933 C CA . ILE A 1 115 ? 10.026 25.307 15.968 1.00 21.37 115 ILE A CA 1
ATOM 934 C C . ILE A 1 115 ? 11.367 25.425 16.639 1.00 20.56 115 ILE A C 1
ATOM 935 O O . ILE A 1 115 ? 11.763 26.519 17.029 1.00 19.82 115 ILE A O 1
ATOM 940 N N . ILE A 1 116 ? 12.135 24.330 16.703 1.00 20.09 116 ILE A N 1
ATOM 941 C CA . ILE A 1 116 ? 13.501 24.368 17.214 1.00 19.98 116 ILE A CA 1
ATOM 942 C C . ILE A 1 116 ? 14.359 25.314 16.402 1.00 19.82 116 ILE A C 1
ATOM 943 O O . ILE A 1 116 ? 15.131 26.118 16.946 1.00 20.19 116 ILE A O 1
ATOM 948 N N . THR A 1 117 ? 14.163 25.319 15.104 1.00 21.92 117 THR A N 1
ATOM 949 C CA . THR A 1 117 ? 14.931 26.261 14.294 1.00 21.78 117 THR A CA 1
ATOM 950 C C . THR A 1 117 ? 14.623 27.715 14.669 1.00 21.15 117 THR A C 1
ATOM 951 O O . THR A 1 117 ? 15.515 28.618 14.745 1.00 20.59 117 THR A O 1
ATOM 955 N N . VAL A 1 118 ? 13.339 27.990 14.835 1.00 19.59 118 VAL A N 1
ATOM 956 C CA . VAL A 1 118 ? 12.865 29.338 15.236 1.00 19.99 118 VAL A CA 1
ATOM 957 C C . VAL A 1 118 ? 13.519 29.738 16.580 1.00 18.95 118 VAL A C 1
ATOM 958 O O . VAL A 1 118 ? 13.948 30.879 16.765 1.00 19.49 118 VAL A O 1
ATOM 962 N N . VAL A 1 119 ? 13.557 28.784 17.504 1.00 18.89 119 VAL A N 1
ATOM 963 C CA . VAL A 1 119 ? 14.061 29.074 18.855 1.00 18.74 119 VAL A CA 1
ATOM 964 C C . VAL A 1 119 ? 15.562 29.218 18.841 1.00 20.52 119 VAL A C 1
ATOM 965 O O . VAL A 1 119 ? 16.094 30.035 19.594 1.00 19.75 119 VAL A O 1
ATOM 969 N N . ILE A 1 120 ? 16.268 28.456 17.997 1.00 19.88 120 ILE A N 1
ATOM 970 C CA . ILE A 1 120 ? 17.703 28.681 17.818 1.00 21.79 120 ILE A CA 1
ATOM 971 C C . ILE A 1 120 ? 17.983 30.096 17.298 1.00 21.45 120 ILE A C 1
ATOM 972 O O . ILE A 1 120 ? 18.844 30.799 17.825 1.00 21.26 120 ILE A O 1
ATOM 977 N N . LYS A 1 121 ? 17.232 30.514 16.288 1.00 20.96 121 LYS A N 1
ATOM 978 C CA . LYS A 1 121 ? 17.420 31.828 15.757 1.00 22.72 121 LYS A CA 1
ATOM 979 C C . LYS A 1 121 ? 17.162 32.903 16.805 1.00 21.64 121 LYS A C 1
ATOM 980 O O . LYS A 1 121 ? 17.905 33.902 16.869 1.00 22.07 121 LYS A O 1
ATOM 986 N N . CYS A 1 122 ? 16.072 32.721 17.557 1.00 20.37 122 CYS A N 1
ATOM 987 C CA . CYS A 1 122 ? 15.752 33.635 18.607 1.00 18.83 122 CYS A CA 1
ATOM 988 C C . CYS A 1 122 ? 16.978 33.721 19.566 1.00 19.12 122 CYS A C 1
ATOM 989 O O . CYS A 1 122 ? 17.384 34.824 19.976 1.00 20.27 122 CYS A O 1
ATOM 992 N N . SER A 1 123 ? 17.482 32.561 20.008 1.00 19.36 123 SER A N 1
ATOM 993 C CA . SER A 1 123 ? 18.629 32.482 20.954 1.00 19.89 123 SER A CA 1
ATOM 994 C C . SER A 1 123 ? 19.819 33.245 20.428 1.00 20.86 123 SER A C 1
ATOM 995 O O . SER A 1 123 ? 20.494 33.990 21.162 1.00 21.86 123 SER A O 1
ATOM 998 N N . LEU A 1 124 ? 20.140 33.044 19.146 1.00 21.89 124 LEU A N 1
ATOM 999 C CA . LEU A 1 124 ? 21.231 33.798 18.563 1.00 24.33 124 LEU A CA 1
ATOM 1000 C C . LEU A 1 124 ? 21.023 35.312 18.517 1.00 24.41 124 LEU A C 1
ATOM 1001 O O . LEU A 1 124 ? 21.974 36.094 18.734 1.00 25.17 124 LEU A O 1
ATOM 1006 N N . GLU A 1 125 ? 19.792 35.746 18.279 1.00 25.07 125 GLU A N 1
ATOM 1007 C CA . GLU A 1 125 ? 19.530 37.170 18.295 1.00 26.43 125 GLU A CA 1
ATOM 1008 C C . GLU A 1 125 ? 19.548 37.705 19.721 1.00 24.84 125 GLU A C 1
ATOM 1009 O O . GLU A 1 125 ? 19.939 38.836 19.944 1.00 25.57 125 GLU A O 1
ATOM 1015 N N . ILE A 1 126 ? 19.141 36.916 20.702 1.00 22.20 126 ILE A N 1
ATOM 1016 C CA . ILE A 1 126 ? 19.349 37.344 22.090 1.00 20.81 126 ILE A CA 1
ATOM 1017 C C . ILE A 1 126 ? 20.818 37.587 22.387 1.00 24.19 126 ILE A C 1
ATOM 1018 O O . ILE A 1 126 ? 21.177 38.634 22.987 1.00 22.79 126 ILE A O 1
ATOM 1023 N N . HIS A 1 127 ? 21.661 36.614 22.083 1.00 24.83 127 HIS A N 1
ATOM 1024 C CA . HIS A 1 127 ? 23.114 36.836 22.247 1.00 28.28 127 HIS A CA 1
ATOM 1025 C C . HIS A 1 127 ? 23.567 38.104 21.522 1.00 28.83 127 HIS A C 1
ATOM 1026 O O . HIS A 1 127 ? 24.388 38.848 22.067 1.00 28.85 127 HIS A O 1
ATOM 1033 N N . GLY A 1 128 ? 22.997 38.407 20.358 1.00 29.88 128 GLY A N 1
ATOM 1034 C CA . GLY A 1 128 ? 23.433 39.572 19.584 1.00 30.90 128 GLY A CA 1
ATOM 1035 C C . GLY A 1 128 ? 23.116 40.918 20.223 1.00 32.21 128 GLY A C 1
ATOM 1036 O O . GLY A 1 128 ? 23.805 41.909 19.967 1.00 36.54 128 GLY A O 1
ATOM 1037 N N . LEU A 1 129 ? 22.102 40.962 21.072 1.00 30.47 129 LEU A N 1
ATOM 1038 C CA . LEU A 1 129 ? 21.789 42.139 21.856 1.00 30.28 129 LEU A CA 1
ATOM 1039 C C . LEU A 1 129 ? 22.999 42.578 22.694 1.00 34.24 129 LEU A C 1
ATOM 1040 O O . LEU A 1 129 ? 23.166 43.762 22.930 1.00 32.49 129 LEU A O 1
ATOM 1045 N N . PHE A 1 130 ? 23.824 41.639 23.160 1.00 31.75 130 PHE A N 1
ATOM 1046 C CA . PHE A 1 130 ? 24.772 41.954 24.201 1.00 33.46 130 PHE A CA 1
ATOM 1047 C C . PHE A 1 130 ? 26.221 41.957 23.728 1.00 37.66 130 PHE A C 1
ATOM 1048 O O . PHE A 1 130 ? 27.089 42.083 24.557 1.00 36.75 130 PHE A O 1
ATOM 1056 N N . GLU A 1 131 ? 26.469 41.793 22.423 1.00 42.69 131 GLU A N 1
ATOM 1057 C CA . GLU A 1 131 ? 27.839 41.805 21.899 1.00 50.66 131 GLU A CA 1
ATOM 1058 C C . GLU A 1 131 ? 28.487 43.125 22.286 1.00 55.45 131 GLU A C 1
ATOM 1059 O O . GLU A 1 131 ? 27.994 44.164 21.882 1.00 57.23 131 GLU A O 1
ATOM 1065 N N . THR A 1 132 ? 29.536 43.075 23.109 1.00 64.87 132 THR A N 1
ATOM 1066 C CA . THR A 1 132 ? 30.230 44.267 23.679 1.00 69.17 132 THR A CA 1
ATOM 1067 C C . THR A 1 132 ? 29.779 44.721 25.098 1.00 70.18 132 THR A C 1
ATOM 1068 O O . THR A 1 132 ? 28.627 45.132 25.340 1.00 64.56 132 THR A O 1
ATOM 1072 N N . ASP A 1 140 ? 30.534 44.205 31.319 1.00 73.73 140 ASP A N 1
ATOM 1073 C CA . ASP A 1 140 ? 30.895 42.832 30.970 1.00 78.33 140 ASP A CA 1
ATOM 1074 C C . ASP A 1 140 ? 29.706 41.851 31.198 1.00 78.58 140 ASP A C 1
ATOM 1075 O O . ASP A 1 140 ? 29.810 40.898 31.990 1.00 83.50 140 ASP A O 1
ATOM 1077 N N . ILE A 1 141 ? 28.597 42.076 30.478 1.00 70.39 141 ILE A N 1
ATOM 1078 C CA . ILE A 1 141 ? 27.285 41.402 30.757 1.00 62.61 141 ILE A CA 1
ATOM 1079 C C . ILE A 1 141 ? 26.709 40.634 29.548 1.00 52.13 141 ILE A C 1
ATOM 1080 O O . ILE A 1 141 ? 26.486 41.186 28.488 1.00 46.80 141 ILE A O 1
ATOM 1085 N N . ARG A 1 142 ? 26.503 39.345 29.756 1.00 44.37 142 ARG A N 1
ATOM 1086 C CA . ARG A 1 142 ? 26.183 38.374 28.703 1.00 41.89 142 ARG A CA 1
ATOM 1087 C C . ARG A 1 142 ? 25.279 37.306 29.300 1.00 36.76 142 ARG A C 1
ATOM 1088 O O . ARG A 1 142 ? 25.045 37.293 30.545 1.00 33.72 142 ARG A O 1
ATOM 1096 N N . VAL A 1 143 ? 24.726 36.427 28.433 1.00 29.67 143 VAL A N 1
ATOM 1097 C CA . VAL A 1 143 ? 23.879 35.352 28.931 1.00 28.97 143 VAL A CA 1
ATOM 1098 C C . VAL A 1 143 ? 24.298 34.050 28.355 1.00 27.51 143 VAL A C 1
ATOM 1099 O O . VAL A 1 143 ? 25.200 33.990 27.497 1.00 27.98 143 VAL A O 1
ATOM 1103 N N . LYS A 1 144 ? 23.730 33.017 28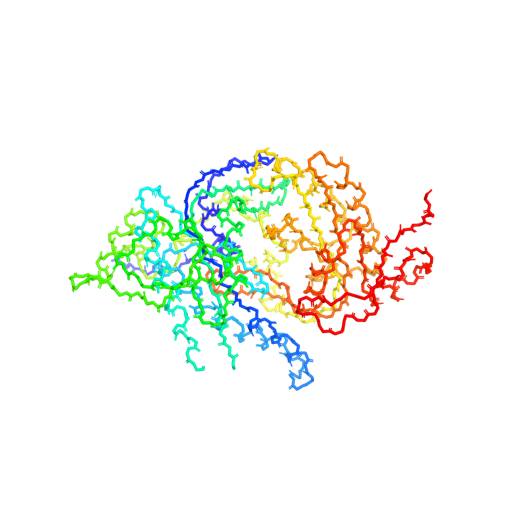.931 1.00 25.71 144 LYS A N 1
ATOM 1104 C CA . LYS A 1 144 ? 23.960 31.618 28.553 1.00 28.77 144 LYS A CA 1
ATOM 1105 C C . LYS A 1 144 ? 22.580 31.076 28.270 1.00 25.31 144 LYS A C 1
ATOM 1106 O O . LYS A 1 144 ? 21.671 31.339 29.054 1.00 25.02 144 LYS A O 1
ATOM 1112 N N . ILE A 1 145 ? 22.438 30.271 27.239 1.00 24.63 145 ILE A N 1
ATOM 1113 C CA . ILE A 1 145 ? 21.143 29.721 26.849 1.00 22.84 145 ILE A CA 1
ATOM 1114 C C . ILE A 1 145 ? 21.188 28.193 26.728 1.00 21.77 145 ILE A C 1
ATOM 1115 O O . ILE A 1 145 ? 22.082 27.622 26.066 1.00 24.21 145 ILE A O 1
ATOM 1120 N N . GLY A 1 146 ? 20.245 27.560 27.405 1.00 21.47 146 GLY A N 1
ATOM 1121 C CA . GLY A 1 146 ? 19.977 26.164 27.229 1.00 23.34 146 GLY A CA 1
ATOM 1122 C C . GLY A 1 146 ? 18.651 25.986 26.530 1.00 21.85 146 GLY A C 1
ATOM 1123 O O . GLY A 1 146 ? 17.685 26.693 26.832 1.00 21.45 146 GLY A O 1
ATOM 1124 N N . LEU A 1 147 ? 18.591 25.049 25.588 1.00 22.36 147 LEU A N 1
ATOM 1125 C CA . LEU A 1 147 ? 17.362 24.666 24.912 1.00 21.03 147 LEU A CA 1
ATOM 1126 C C . LEU A 1 147 ? 17.045 23.198 25.093 1.00 21.90 147 LEU A C 1
ATOM 1127 O O . LEU A 1 147 ? 17.947 22.327 25.057 1.00 23.45 147 LEU A O 1
ATOM 1132 N N . ALA A 1 148 ? 15.775 22.871 25.222 1.00 21.84 148 ALA A N 1
ATOM 1133 C CA . ALA A 1 148 ? 15.338 21.499 25.315 1.00 21.35 148 ALA A CA 1
ATOM 1134 C C . ALA A 1 148 ? 14.059 21.322 24.548 1.00 21.41 148 ALA A C 1
ATOM 1135 O O . ALA A 1 148 ? 13.330 22.320 24.218 1.00 20.77 148 ALA A O 1
ATOM 1137 N N . ALA A 1 149 ? 13.712 20.075 24.247 1.00 21.35 149 ALA A N 1
ATOM 1138 C CA . ALA A 1 149 ? 12.422 19.826 23.586 1.00 22.05 149 ALA A CA 1
ATOM 1139 C C . ALA A 1 149 ? 11.907 18.469 23.880 1.00 22.90 149 ALA A C 1
ATOM 1140 O O . ALA A 1 149 ? 12.698 17.572 24.133 1.00 23.28 149 ALA A O 1
ATOM 1142 N N . GLY A 1 150 ? 10.601 18.297 23.793 1.00 22.58 150 GLY A N 1
ATOM 1143 C CA . GLY A 1 150 ? 9.968 17.003 24.098 1.00 23.95 150 GLY A CA 1
ATOM 1144 C C . GLY A 1 150 ? 8.701 17.142 24.879 1.00 24.69 150 GLY A C 1
ATOM 1145 O O . GLY A 1 150 ? 7.999 18.206 24.816 1.00 23.68 150 GLY A O 1
ATOM 1146 N N . HIS A 1 151 ? 8.429 16.114 25.676 1.00 24.08 151 HIS A N 1
ATOM 1147 C CA . HIS A 1 151 ? 7.175 16.047 26.347 1.00 24.30 151 HIS A CA 1
ATOM 1148 C C . HIS A 1 151 ? 7.330 16.969 27.564 1.00 24.24 151 HIS A C 1
ATOM 1149 O O . HIS A 1 151 ? 8.416 17.003 28.170 1.00 22.62 151 HIS A O 1
ATOM 1156 N N . ILE A 1 152 ? 6.240 17.675 27.887 1.00 22.37 152 ILE A N 1
ATOM 1157 C CA . ILE A 1 152 ? 6.187 18.583 29.047 1.00 22.10 152 ILE A CA 1
ATOM 1158 C C . ILE A 1 152 ? 4.876 18.380 29.760 1.00 22.44 152 I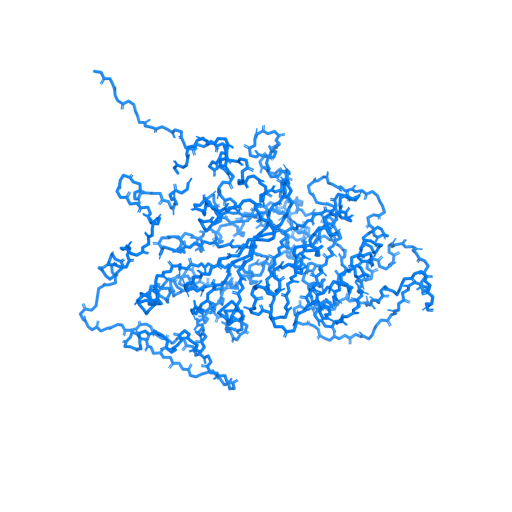LE A C 1
ATOM 1159 O O . ILE A 1 152 ? 3.796 18.232 29.142 1.00 21.93 152 ILE A O 1
ATOM 1164 N N . SER A 1 153 ? 4.962 18.351 31.095 1.00 23.12 153 SER A N 1
ATOM 1165 C CA . SER A 1 153 ? 3.808 18.295 31.952 1.00 23.84 153 SER A CA 1
ATOM 1166 C C . SER A 1 153 ? 3.657 19.610 32.683 1.00 22.45 153 SER A C 1
ATOM 1167 O O . SER A 1 153 ? 4.628 20.285 33.002 1.00 21.90 153 SER A O 1
ATOM 1170 N N . MET A 1 154 ? 2.420 19.991 32.941 1.00 21.71 154 MET A N 1
ATOM 1171 C CA A MET A 1 154 ? 2.100 21.181 33.714 0.50 21.54 154 MET A CA 1
ATOM 1172 C CA B MET A 1 154 ? 2.208 21.134 33.767 0.50 22.20 154 MET A CA 1
ATOM 1173 C C . MET A 1 154 ? 1.348 20.739 34.960 1.00 20.84 154 MET A C 1
ATOM 1174 O O . MET A 1 154 ? 0.488 19.837 34.877 1.00 22.70 154 MET A O 1
ATOM 1183 N N . LEU A 1 155 ? 1.658 21.373 36.083 1.00 17.96 155 LEU A N 1
ATOM 1184 C CA A LEU A 1 155 ? 0.992 21.138 37.329 0.80 19.08 155 LEU A CA 1
ATOM 1185 C CA B LEU A 1 155 ? 0.994 21.160 37.339 0.20 18.66 155 LEU A CA 1
ATOM 1186 C C . LEU A 1 155 ? 0.468 22.485 37.842 1.00 18.12 155 LEU A C 1
ATOM 1187 O O . LEU A 1 155 ? 1.235 23.427 37.897 1.00 18.15 155 LEU A O 1
ATOM 1196 N N . VAL A 1 156 ? -0.812 22.549 38.224 1.00 17.99 156 VAL A N 1
ATOM 1197 C CA . VAL A 1 156 ? -1.341 23.687 38.914 1.00 17.32 156 VAL A CA 1
ATOM 1198 C C . VAL A 1 156 ? -1.839 23.232 40.253 1.00 17.47 156 VAL A C 1
ATOM 1199 O O . VAL A 1 156 ? -2.482 22.178 40.400 1.00 17.61 156 VAL A O 1
ATOM 1203 N N . PHE A 1 157 ? -1.365 23.926 41.284 1.00 17.65 157 PHE A N 1
ATOM 1204 C CA . PHE A 1 157 ? -1.665 23.571 42.676 1.00 17.65 157 PHE A CA 1
ATOM 1205 C C . PHE A 1 157 ? -2.036 24.781 43.424 1.00 17.66 157 PHE A C 1
ATOM 1206 O O . PHE A 1 157 ? -1.778 25.905 42.949 1.00 16.98 157 PHE A O 1
ATOM 1214 N N . GLY A 1 158 ? -2.749 24.615 44.532 1.00 16.69 158 GLY A N 1
ATOM 1215 C CA . GLY A 1 158 ? -3.180 25.716 45.322 1.00 17.82 158 GLY A CA 1
ATOM 1216 C C . GLY A 1 158 ? -4.452 25.459 46.077 1.00 18.72 158 GLY A C 1
ATOM 1217 O O . GLY A 1 158 ? -4.950 24.331 46.163 1.00 19.03 158 GLY A O 1
ATOM 1218 N N . ASP A 1 159 ? -4.972 26.517 46.672 1.00 19.41 159 ASP A N 1
ATOM 1219 C CA . ASP A 1 159 ? -6.223 26.409 47.440 1.00 20.66 159 ASP A CA 1
ATOM 1220 C C . ASP A 1 159 ? -7.276 27.311 46.828 1.00 20.97 159 ASP A C 1
ATOM 1221 O O . ASP A 1 159 ? -7.154 27.683 45.652 1.00 20.10 159 ASP A O 1
ATOM 1226 N N . GLU A 1 160 ? -8.255 27.731 47.633 1.00 23.00 160 GLU A N 1
ATOM 1227 C CA . GLU A 1 160 ? -9.353 28.472 47.115 1.00 26.14 160 GLU A CA 1
ATOM 1228 C C . GLU A 1 160 ? -8.969 29.919 46.788 1.00 22.79 160 GLU A C 1
ATOM 1229 O O . GLU A 1 160 ? -9.692 30.596 46.031 1.00 24.95 160 GLU A O 1
ATOM 1235 N N . THR A 1 161 ? -7.886 30.417 47.361 1.00 22.01 161 THR A N 1
ATOM 1236 C CA . THR A 1 161 ? -7.496 31.837 47.163 1.00 21.30 161 THR A CA 1
ATOM 1237 C C . THR A 1 161 ? -6.204 32.018 46.406 1.00 20.73 161 THR A C 1
ATOM 1238 O O . THR A 1 161 ? -6.056 33.080 45.813 1.00 19.34 161 THR A O 1
ATOM 1242 N N . HIS A 1 162 ? -5.319 30.990 46.350 1.00 17.41 162 HIS A N 1
ATOM 1243 C CA . HIS A 1 162 ? -4.004 31.073 45.737 1.00 16.06 162 HIS A CA 1
ATOM 1244 C C . HIS A 1 162 ? -3.739 29.942 44.769 1.00 15.11 162 HIS A C 1
ATOM 1245 O O . HIS A 1 162 ? -4.124 28.837 45.030 1.00 15.55 162 HIS A O 1
ATOM 1252 N N . SER A 1 163 ? -3.140 30.212 43.635 1.00 13.98 163 SER A N 1
ATOM 1253 C CA . SER A 1 163 ? -2.714 29.217 42.671 1.00 14.35 163 SER A CA 1
ATOM 1254 C C . SER A 1 163 ? -1.251 29.414 42.270 1.00 15.03 163 SER A C 1
ATOM 1255 O O . SER A 1 163 ? -0.694 30.543 42.299 1.00 14.70 163 SER A O 1
ATOM 1258 N N . HIS A 1 164 ? -0.612 28.299 42.010 1.00 14.33 164 HIS A N 1
ATOM 1259 C CA . HIS A 1 164 ? 0.743 28.251 41.500 1.00 15.41 164 HIS A CA 1
ATOM 1260 C C . HIS A 1 164 ? 0.824 27.220 40.382 1.00 16.32 164 HIS A C 1
ATOM 1261 O O . HIS A 1 164 ? 0.079 26.227 40.375 1.00 17.81 164 HIS A O 1
ATOM 1268 N N . PHE A 1 165 ? 1.750 27.425 39.444 1.00 16.00 165 PHE A N 1
ATOM 1269 C CA . PHE A 1 165 ? 2.018 26.396 38.482 1.00 16.87 165 PHE A CA 1
ATOM 1270 C C . PHE A 1 165 ? 3.524 26.068 38.368 1.00 16.66 165 PHE A C 1
ATOM 1271 O O . PHE A 1 165 ? 4.428 26.915 38.682 1.00 16.80 165 PHE A O 1
ATOM 1279 N N . LEU A 1 166 ? 3.743 24.902 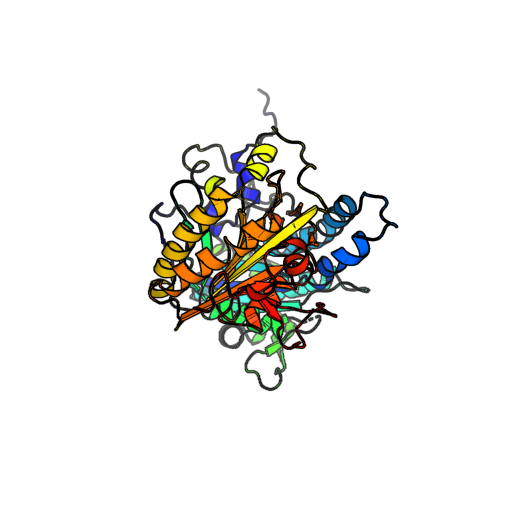37.776 1.00 16.76 166 LEU A N 1
ATOM 1280 C CA . LEU A 1 166 ? 5.074 24.398 37.428 1.00 19.09 166 LEU A CA 1
ATOM 1281 C C . LEU A 1 166 ? 5.003 23.666 36.151 1.00 19.74 166 LEU A C 1
ATOM 1282 O O . LEU A 1 166 ? 3.963 23.060 35.850 1.00 20.05 166 LEU A O 1
ATOM 1287 N N . VAL A 1 167 ? 6.110 23.645 35.387 1.00 18.38 167 VAL A N 1
ATOM 1288 C CA . VAL A 1 167 ? 6.248 22.676 34.304 1.00 18.64 167 VAL A CA 1
ATOM 1289 C C . VAL A 1 167 ? 7.307 21.662 34.810 1.00 19.98 167 VAL A C 1
ATOM 1290 O O . VAL A 1 167 ? 8.294 22.044 35.559 1.00 22.03 167 VAL A O 1
ATOM 1294 N N . ILE A 1 168 ? 7.043 20.416 34.406 1.00 21.81 168 ILE A N 1
ATOM 1295 C CA . ILE A 1 168 ? 7.695 19.191 34.881 1.00 23.32 168 ILE A CA 1
ATOM 1296 C C . ILE A 1 168 ? 8.105 18.275 33.729 1.00 24.61 168 ILE A C 1
ATOM 1297 O O . ILE A 1 168 ? 7.501 18.279 32.711 1.00 23.00 168 ILE A O 1
ATOM 1302 N N . GLY A 1 169 ? 9.107 17.446 34.007 1.00 23.09 169 GLY A N 1
ATOM 1303 C CA . GLY A 1 169 ? 9.505 16.371 33.107 1.00 25.24 169 GLY A CA 1
ATOM 1304 C C . GLY A 1 169 ? 10.913 16.441 32.580 1.00 24.52 169 GLY A C 1
ATOM 1305 O O . GLY A 1 169 ? 11.704 17.294 32.972 1.00 24.38 169 GLY A O 1
ATOM 1306 N N . GLN A 1 170 ? 11.265 15.452 31.712 1.00 29.26 170 GLN A N 1
ATOM 1307 C CA . GLN A 1 170 ? 12.650 15.281 31.344 1.00 28.43 170 GLN A CA 1
ATOM 1308 C C . GLN A 1 170 ? 13.106 16.496 30.557 1.00 27.51 170 GLN A C 1
ATOM 1309 O O . GLN A 1 170 ? 14.213 16.916 30.758 1.00 26.33 170 GLN A O 1
ATOM 1315 N N . ALA A 1 171 ? 12.261 17.071 29.691 1.00 26.46 171 ALA A N 1
ATOM 1316 C CA . ALA A 1 171 ? 12.664 18.279 28.937 1.00 26.63 171 ALA A CA 1
ATOM 1317 C C . ALA A 1 171 ? 12.925 19.482 29.863 1.00 25.22 171 ALA A C 1
ATOM 1318 O O . ALA A 1 171 ? 13.838 20.278 29.619 1.00 23.86 171 ALA A O 1
ATOM 1320 N N . VAL A 1 172 ? 12.141 19.609 30.955 1.00 22.40 172 VAL A N 1
ATOM 1321 C CA . VAL A 1 172 ? 12.382 20.633 31.913 1.00 21.84 172 VAL A CA 1
ATOM 1322 C C . VAL A 1 172 ? 13.731 20.397 32.661 1.00 24.80 172 VAL A C 1
ATOM 1323 O O . VAL A 1 172 ? 14.528 21.299 32.757 1.00 25.51 172 VAL A O 1
ATOM 1327 N N . ASP A 1 173 ? 13.963 19.173 33.101 1.00 24.83 173 ASP A N 1
ATOM 1328 C CA . ASP A 1 173 ? 15.259 18.754 33.725 1.00 27.73 173 ASP A CA 1
ATOM 1329 C C . ASP A 1 173 ? 16.382 19.067 32.723 1.00 27.86 173 ASP A C 1
ATOM 1330 O O . ASP A 1 173 ? 17.360 19.679 33.084 1.00 28.64 173 ASP A O 1
ATOM 1335 N N . ASP A 1 174 ? 16.146 18.742 31.461 1.00 26.92 174 ASP A N 1
ATOM 1336 C CA . ASP A 1 174 ? 17.162 18.901 30.397 1.00 27.10 174 ASP A CA 1
ATOM 1337 C C . ASP A 1 174 ? 17.552 20.360 30.150 1.00 27.16 174 ASP A C 1
ATOM 1338 O O . ASP A 1 174 ? 18.703 20.657 29.802 1.00 26.50 174 ASP A O 1
ATOM 1343 N N . VAL A 1 175 ? 16.579 21.293 30.211 1.00 26.45 175 VAL A N 1
ATOM 1344 C CA . VAL A 1 175 ? 16.887 22.666 29.812 1.00 25.31 175 VAL A CA 1
ATOM 1345 C C . VAL A 1 175 ? 17.780 23.306 30.873 1.00 29.05 175 VAL A C 1
ATOM 1346 O O . VAL A 1 175 ? 18.605 24.200 30.602 1.00 28.25 175 VAL A O 1
ATOM 1350 N N . ARG A 1 176 ? 17.584 22.846 32.095 1.00 30.64 176 ARG A N 1
ATOM 1351 C CA . ARG A 1 176 ? 18.427 23.322 33.160 1.00 35.82 176 ARG A CA 1
ATOM 1352 C C . ARG A 1 176 ? 19.807 22.694 33.035 1.00 33.49 176 ARG A C 1
ATOM 1353 O O . ARG A 1 176 ? 20.808 23.362 33.247 1.00 34.15 176 ARG A O 1
ATOM 1361 N N . LEU A 1 177 ? 19.858 21.416 32.712 1.00 34.32 177 LEU A N 1
ATOM 1362 C CA . LEU A 1 177 ? 21.192 20.772 32.583 1.00 36.21 177 LEU A CA 1
ATOM 1363 C C . LEU A 1 177 ? 21.998 21.430 31.439 1.00 36.28 177 LEU A C 1
ATOM 1364 O O . LEU A 1 177 ? 23.185 21.638 31.539 1.00 37.17 177 LEU A O 1
ATOM 1369 N N . ALA A 1 178 ? 21.313 21.721 30.337 1.00 35.31 178 ALA A N 1
ATOM 1370 C CA . ALA A 1 178 ? 21.889 22.384 29.187 1.00 33.77 178 ALA A CA 1
ATOM 1371 C C . ALA A 1 178 ? 22.385 23.756 29.526 1.00 35.66 178 ALA A C 1
ATOM 1372 O O . ALA A 1 178 ? 23.457 24.177 29.125 1.00 36.80 178 ALA A O 1
ATOM 1374 N N . GLN A 1 179 ? 21.585 24.514 30.249 1.00 37.68 179 GLN A N 1
ATOM 1375 C CA . GLN A 1 179 ? 22.000 25.825 30.615 1.00 40.43 179 GLN A CA 1
ATOM 1376 C C . GLN A 1 179 ? 23.240 25.758 31.553 1.00 40.28 179 GLN A C 1
ATOM 1377 O O . GLN A 1 179 ? 24.120 26.611 31.455 1.00 38.14 179 GLN A O 1
ATOM 1383 N N . ASN A 1 180 ? 23.290 24.777 32.448 1.00 42.50 180 ASN A N 1
ATOM 1384 C CA . ASN A 1 180 ? 24.423 24.702 33.408 1.00 44.91 180 ASN A CA 1
ATOM 1385 C C . ASN A 1 180 ? 25.724 24.356 32.747 1.00 46.03 180 ASN A C 1
ATOM 1386 O O . ASN A 1 180 ? 26.757 24.722 33.260 1.00 47.60 180 ASN A O 1
ATOM 1391 N N . MET A 1 181 ? 25.659 23.601 31.648 1.00 46.06 181 MET A N 1
ATOM 1392 C CA . MET A 1 181 ? 26.814 23.359 30.756 1.00 45.39 181 MET A CA 1
ATOM 1393 C C . MET A 1 181 ? 27.305 24.549 29.964 1.00 46.49 181 MET A C 1
ATOM 1394 O O . MET A 1 181 ? 28.439 24.565 29.563 1.00 45.69 181 MET A O 1
ATOM 1399 N N . ALA A 1 182 ? 26.425 25.479 29.618 1.00 44.49 182 ALA A N 1
ATOM 1400 C CA . ALA A 1 182 ? 26.805 26.574 28.736 1.00 44.19 182 ALA A CA 1
ATOM 1401 C C . ALA A 1 182 ? 27.861 27.477 29.380 1.00 47.96 182 ALA A C 1
ATOM 1402 O O . ALA A 1 182 ? 27.806 27.698 30.585 1.00 46.98 182 ALA A O 1
ATOM 1404 N N . GLN A 1 183 ? 28.772 28.000 28.558 1.00 45.38 183 GLN A N 1
ATOM 1405 C CA . GLN A 1 183 ? 29.580 29.167 28.912 1.00 47.88 183 GLN A CA 1
ATOM 1406 C C . GLN A 1 183 ? 28.834 30.382 28.452 1.00 44.36 183 GLN A C 1
ATOM 1407 O O . GLN A 1 183 ? 27.876 30.260 27.688 1.00 38.06 183 GLN A O 1
ATOM 1413 N N . MET A 1 184 ? 29.312 31.568 28.832 1.00 41.18 184 MET A N 1
ATOM 1414 C CA . MET A 1 184 ? 28.718 32.776 28.330 1.00 41.37 184 MET A CA 1
ATOM 1415 C C . MET A 1 184 ? 28.770 32.813 26.818 1.00 37.65 184 MET A C 1
ATOM 1416 O O . MET A 1 184 ? 29.795 32.426 26.244 1.00 36.84 184 MET A O 1
ATOM 1421 N N . ASN A 1 185 ? 27.685 33.315 26.230 1.00 34.50 185 ASN A N 1
ATOM 1422 C CA B ASN A 1 185 ? 27.519 33.409 24.792 0.50 34.06 185 ASN A CA 1
ATOM 1423 C CA C ASN A 1 185 ? 27.402 33.432 24.798 0.50 34.85 185 ASN A CA 1
ATOM 1424 C C . ASN A 1 185 ? 27.074 32.090 24.116 1.00 32.91 185 ASN A C 1
ATOM 1425 O O . ASN A 1 185 ? 26.845 32.065 22.940 1.00 35.39 185 ASN A O 1
ATOM 1434 N N . ASP A 1 186 ? 27.004 30.995 24.851 1.00 29.39 186 ASP A N 1
ATOM 1435 C CA . ASP A 1 186 ? 26.660 29.710 24.250 1.00 29.72 186 ASP A CA 1
ATOM 1436 C C . ASP A 1 186 ? 25.145 29.495 24.135 1.00 26.84 186 ASP A C 1
ATOM 1437 O O . ASP A 1 186 ? 24.366 29.960 24.956 1.00 25.65 186 ASP A O 1
ATOM 1442 N N . VAL A 1 187 ? 24.789 28.661 23.147 1.00 27.57 187 VAL A N 1
ATOM 1443 C CA . VAL A 1 187 ? 23.470 28.024 23.034 1.00 25.90 187 VAL A CA 1
ATOM 1444 C C . VAL A 1 187 ? 23.723 26.524 23.048 1.00 26.61 187 VAL A C 1
ATOM 1445 O O . VAL A 1 187 ? 24.433 25.982 22.147 1.00 26.09 187 VAL A O 1
ATOM 1449 N N . ILE A 1 188 ? 23.215 25.852 24.075 1.00 24.51 188 ILE A N 1
ATOM 1450 C CA . ILE A 1 188 ? 23.422 24.419 24.251 1.00 27.01 188 ILE A CA 1
ATOM 1451 C C . ILE A 1 188 ? 22.089 23.703 24.040 1.00 25.64 188 ILE A C 1
ATOM 1452 O O . ILE A 1 188 ? 21.058 24.167 24.582 1.00 25.92 188 ILE A O 1
ATOM 1457 N N . LEU A 1 189 ? 22.076 22.640 23.230 1.00 26.03 189 LEU A N 1
ATOM 1458 C CA . LEU A 1 189 ? 20.853 21.861 23.013 1.00 26.92 189 LEU A CA 1
ATOM 1459 C C . LEU A 1 189 ? 20.876 20.597 23.860 1.00 27.24 189 LEU A C 1
ATOM 1460 O O . LEU A 1 189 ? 21.912 19.894 23.847 1.00 30.73 189 LEU A O 1
ATOM 1465 N N . SER A 1 190 ? 19.757 20.255 24.501 1.00 26.03 190 SER A N 1
ATOM 1466 C CA . SER A 1 190 ? 19.607 18.936 25.135 1.00 26.33 190 SER A CA 1
ATOM 1467 C C . SER A 1 190 ? 19.807 17.799 24.134 1.00 27.75 190 SER A C 1
ATOM 1468 O O . SER A 1 190 ? 19.603 17.989 22.959 1.00 25.89 190 SER A O 1
ATOM 1471 N N . PRO A 1 191 ? 20.202 16.628 24.606 1.00 29.37 191 PRO A N 1
ATOM 1472 C CA . PRO A 1 191 ? 20.308 15.491 23.719 1.00 30.46 191 PRO A CA 1
ATOM 1473 C C . PRO A 1 191 ? 19.043 15.273 22.875 1.00 29.41 191 PRO A C 1
ATOM 1474 O O . PRO A 1 191 ? 19.128 15.095 21.651 1.00 30.26 191 PRO A O 1
ATOM 1478 N N . ASN A 1 192 ? 17.862 15.333 23.486 1.00 28.03 192 ASN A N 1
ATOM 1479 C CA . ASN A 1 192 ? 16.617 15.151 22.741 1.00 28.68 192 ASN A CA 1
ATOM 1480 C C . ASN A 1 192 ? 16.346 16.281 21.745 1.00 26.98 192 ASN A C 1
ATOM 1481 O O . ASN A 1 192 ? 15.898 16.043 20.650 1.00 28.67 192 ASN A O 1
ATOM 1486 N N . CYS A 1 193 ? 16.647 17.502 22.148 1.00 24.68 193 CYS A N 1
ATOM 1487 C CA . CYS A 1 193 ? 16.566 18.641 21.235 1.00 24.59 193 CYS A CA 1
ATOM 1488 C C . CYS A 1 193 ? 17.402 18.403 20.019 1.00 24.67 193 CYS A C 1
ATOM 1489 O O . CYS A 1 193 ? 16.945 18.557 18.911 1.00 24.28 193 CYS A O 1
ATOM 1492 N N . TRP A 1 194 ? 18.642 18.003 20.205 1.00 26.42 194 TRP A N 1
ATOM 1493 C CA . TRP A 1 194 ? 19.529 17.665 19.070 1.00 27.15 194 TRP A CA 1
ATOM 1494 C C . TRP A 1 194 ? 19.007 16.515 18.220 1.00 28.41 194 TRP A C 1
ATOM 1495 O O . TRP A 1 194 ? 19.028 16.550 16.990 1.00 28.14 194 TRP A O 1
ATOM 1506 N N . GLN A 1 195 ? 18.451 15.512 18.866 1.00 30.17 195 GLN A N 1
ATOM 1507 C CA . GLN A 1 195 ? 17.793 14.407 18.143 1.00 32.23 195 GLN A CA 1
ATOM 1508 C C . GLN A 1 195 ? 16.599 14.828 17.287 1.00 32.36 195 GLN A C 1
ATOM 1509 O O . GLN A 1 195 ? 16.400 14.310 16.197 1.00 33.32 195 GLN A O 1
ATOM 1515 N N . LEU A 1 196 ? 15.800 15.773 17.783 1.00 29.42 196 LEU A N 1
ATOM 1516 C CA . LEU A 1 196 ? 14.584 16.232 17.115 1.00 30.54 196 LEU A CA 1
ATOM 1517 C C . LEU A 1 196 ? 14.806 17.382 16.113 1.00 29.54 196 LEU A C 1
ATOM 1518 O O . LEU A 1 196 ? 13.877 17.710 15.376 1.00 31.25 196 LEU A O 1
ATOM 1523 N N . CYS A 1 197 ? 15.967 18.038 16.131 1.00 27.65 197 CYS A N 1
ATOM 1524 C CA . CYS A 1 197 ? 16.130 19.253 15.333 1.00 26.17 197 CYS A CA 1
ATOM 1525 C C . CYS A 1 197 ? 16.406 19.037 13.875 1.00 27.86 197 CYS A C 1
ATOM 1526 O O . CYS A 1 197 ? 16.677 17.900 13.430 1.00 27.80 197 CYS A O 1
ATOM 1529 N N . ASP A 1 198 ? 16.336 20.117 13.104 1.00 27.22 198 ASP A N 1
ATOM 1530 C CA . ASP A 1 198 ? 16.688 20.057 11.683 1.00 29.64 198 ASP A CA 1
ATOM 1531 C C . ASP A 1 198 ? 18.200 20.239 11.541 1.00 30.87 198 ASP A C 1
ATOM 1532 O O . ASP A 1 198 ? 18.714 21.325 11.520 1.00 31.87 198 ASP A O 1
ATOM 1537 N N . ARG A 1 199 ? 18.893 19.143 11.444 1.00 31.54 199 ARG A N 1
ATOM 1538 C CA . ARG A 1 199 ? 20.394 19.188 11.362 1.00 36.23 199 ARG A CA 1
ATOM 1539 C C . ARG A 1 199 ? 20.997 19.911 10.136 1.00 38.73 199 ARG A C 1
ATOM 1540 O O . ARG A 1 199 ? 22.127 20.374 10.199 1.00 40.89 199 ARG A O 1
ATOM 1548 N N . SER A 1 200 ? 20.208 20.108 9.091 1.00 39.22 200 SER A N 1
ATOM 1549 C CA . SER A 1 200 ? 20.649 20.822 7.897 1.00 40.06 200 SER A CA 1
ATOM 1550 C C . SER A 1 200 ? 20.787 22.317 8.181 1.00 40.90 200 SER A C 1
ATOM 1551 O O . SER A 1 200 ? 21.378 23.054 7.405 1.00 44.73 200 SER A O 1
ATOM 1554 N N . MET A 1 201 ? 20.151 22.785 9.231 1.00 40.03 201 MET A N 1
ATOM 1555 C CA . MET A 1 201 ? 20.196 24.201 9.551 1.00 39.94 201 MET A CA 1
ATOM 1556 C C . MET A 1 201 ? 21.450 24.596 10.322 1.00 36.58 201 MET A C 1
ATOM 1557 O O . MET A 1 201 ? 21.801 25.781 10.340 1.00 38.39 201 MET A O 1
ATOM 1562 N N . ILE A 1 202 ? 22.041 23.656 11.034 1.00 32.70 202 ILE A N 1
ATOM 1563 C CA . ILE A 1 202 ? 23.016 24.077 12.038 1.00 36.40 202 ILE A CA 1
ATOM 1564 C C . ILE A 1 202 ? 24.250 23.268 12.047 1.00 38.85 202 ILE A C 1
ATOM 1565 O O . ILE A 1 202 ? 24.238 22.147 11.527 1.00 39.82 202 ILE A O 1
ATOM 1570 N N . GLU A 1 203 ? 25.330 23.870 12.551 1.00 39.77 203 GLU A N 1
ATOM 1571 C CA . GLU A 1 203 ? 26.576 23.170 12.804 1.00 42.00 203 GLU A CA 1
ATOM 1572 C C . GLU A 1 203 ? 26.809 23.183 14.286 1.00 38.28 203 GLU A C 1
ATOM 1573 O O . GLU A 1 203 ? 26.657 24.224 14.898 1.00 37.43 203 GLU A O 1
ATOM 1579 N N . ILE A 1 204 ? 27.146 22.027 14.840 1.00 35.48 204 ILE A N 1
ATOM 1580 C CA . ILE A 1 204 ? 27.330 21.912 16.272 1.00 35.58 204 ILE A CA 1
ATOM 1581 C C . ILE A 1 204 ? 28.724 21.396 16.541 1.00 38.14 204 ILE A C 1
ATOM 1582 O O . ILE A 1 204 ? 29.442 20.949 15.616 1.00 37.37 204 ILE A O 1
ATOM 1587 N N . GLU A 1 205 ? 29.060 21.424 17.824 1.00 37.47 205 GLU A N 1
ATOM 1588 C CA . GLU A 1 205 ? 30.140 20.579 18.353 1.00 41.62 205 GLU A CA 1
ATOM 1589 C C . GLU A 1 205 ? 29.706 19.843 19.645 1.00 41.01 205 GLU A C 1
ATOM 1590 O O . GLU A 1 205 ? 28.767 20.267 20.427 1.00 36.61 205 GLU A O 1
ATOM 1596 N N . SER A 1 206 ? 30.402 18.740 19.850 1.00 41.95 206 SER A N 1
ATOM 1597 C CA A SER A 1 206 ? 30.203 17.927 21.029 0.50 43.16 206 SER A CA 1
ATOM 1598 C CA B SER A 1 206 ? 30.249 17.918 21.036 0.50 43.00 206 SER A CA 1
ATOM 1599 C C . SER A 1 206 ? 30.584 18.748 22.258 1.00 42.69 206 SER A C 1
ATOM 1600 O O . SER A 1 206 ? 31.371 19.710 22.172 1.00 40.76 206 SER A O 1
ATOM 1605 N N . VAL A 1 207 ? 29.974 18.382 23.380 1.00 45.96 207 VAL A N 1
ATOM 1606 C CA . VAL A 1 207 ? 30.297 18.944 24.695 1.00 46.39 207 VAL A CA 1
ATOM 1607 C C . VAL A 1 207 ? 30.944 17.748 25.433 1.00 49.80 207 VAL A C 1
ATOM 1608 O O . VAL A 1 207 ? 30.366 16.651 25.506 1.00 43.96 207 VAL A O 1
ATOM 1612 N N . PRO A 1 208 ? 32.169 17.930 25.943 1.00 56.80 208 PRO A N 1
ATOM 1613 C CA . PRO A 1 208 ? 32.840 16.792 26.599 1.00 58.85 208 PRO A CA 1
ATOM 1614 C C . PRO A 1 208 ? 31.990 16.109 27.692 1.00 60.22 208 PRO A C 1
ATOM 1615 O O . PRO A 1 208 ? 31.252 16.788 28.424 1.00 59.63 208 PRO A O 1
ATOM 1619 N N . ASP A 1 209 ? 32.044 14.776 27.744 1.00 59.71 209 ASP A N 1
ATOM 1620 C CA . ASP A 1 209 ? 31.381 14.012 28.808 1.00 61.61 209 ASP A CA 1
ATOM 1621 C C . ASP A 1 209 ? 29.877 14.277 28.777 1.00 62.03 209 ASP A C 1
ATOM 1622 O O . ASP A 1 209 ? 29.238 14.295 29.825 1.00 64.87 209 ASP A O 1
ATOM 1627 N N . GLN A 1 210 ? 29.321 14.519 27.590 1.00 59.11 210 GLN A N 1
ATOM 1628 C CA . GLN A 1 210 ? 27.933 14.932 27.467 1.00 56.08 210 GLN A CA 1
ATOM 1629 C C . GLN A 1 210 ? 27.367 14.566 26.128 1.00 55.27 210 GLN A C 1
ATOM 1630 O O . GLN A 1 210 ? 28.070 14.590 25.113 1.00 50.10 210 GLN A O 1
ATOM 1636 N N . ARG A 1 211 ? 26.074 14.260 26.104 1.00 49.50 211 ARG A N 1
ATOM 1637 C CA . ARG A 1 211 ? 25.405 14.015 24.834 1.00 46.77 211 ARG A CA 1
ATOM 1638 C C . ARG A 1 211 ? 24.703 15.304 24.345 1.00 41.91 211 ARG A C 1
ATOM 1639 O O . ARG A 1 211 ? 24.243 15.338 23.217 1.00 44.48 211 ARG A O 1
ATOM 1647 N N . ALA A 1 212 ? 24.644 16.335 25.182 1.00 39.16 212 ALA A N 1
ATOM 1648 C CA . ALA A 1 212 ? 24.139 17.690 24.752 1.00 39.10 212 ALA A CA 1
ATOM 1649 C C . ALA A 1 212 ? 25.155 18.230 23.772 1.00 38.82 212 ALA A C 1
ATOM 1650 O O . ALA A 1 212 ? 26.285 17.712 23.737 1.00 36.73 212 ALA A O 1
ATOM 1652 N N . VAL A 1 213 ? 24.748 19.164 22.911 1.00 32.81 213 VAL A N 1
ATOM 1653 C CA . VAL A 1 213 ? 25.632 19.775 21.929 1.00 32.82 213 VAL A CA 1
ATOM 1654 C C . VAL A 1 213 ? 25.595 21.267 22.028 1.00 32.94 213 VAL A C 1
ATOM 1655 O O . VAL A 1 213 ? 24.581 21.849 22.508 1.00 31.35 213 VAL A O 1
ATOM 1659 N N . LYS A 1 214 ? 26.660 21.890 21.548 1.00 31.40 214 LYS A N 1
ATOM 1660 C CA . LYS A 1 214 ? 26.715 23.350 21.383 1.00 31.31 214 LYS A CA 1
ATOM 1661 C C . LYS A 1 214 ? 26.503 23.786 19.925 1.00 30.82 214 LYS A C 1
ATOM 1662 O O . LYS A 1 214 ? 27.081 23.203 19.031 1.00 30.87 214 LYS A O 1
ATOM 1668 N N . VAL A 1 215 ? 25.590 24.758 19.702 1.00 30.15 215 VAL A N 1
ATOM 1669 C CA . VAL A 1 215 ? 25.361 25.336 18.396 1.00 30.15 215 VAL A CA 1
ATOM 1670 C C . VAL A 1 215 ? 26.529 26.242 18.070 1.00 33.91 215 VAL A C 1
ATOM 1671 O O . VAL A 1 215 ? 26.774 27.230 18.774 1.00 33.60 215 VAL A O 1
ATOM 1675 N N . ASN A 1 216 ? 27.276 25.905 17.035 1.00 35.11 216 ASN A N 1
ATOM 1676 C CA . ASN A 1 216 ? 28.280 26.864 16.557 1.00 37.21 216 ASN A CA 1
ATOM 1677 C C . ASN A 1 216 ? 27.707 27.846 15.614 1.00 37.34 216 ASN A C 1
ATOM 1678 O O . ASN A 1 216 ? 27.948 29.045 15.748 1.00 35.14 216 ASN A O 1
ATOM 1683 N N . PHE A 1 217 ? 26.900 27.356 14.670 1.00 38.00 217 PHE A N 1
ATOM 1684 C CA . PHE A 1 217 ? 26.375 28.212 13.602 1.00 38.24 217 PHE A CA 1
ATOM 1685 C C . PHE A 1 217 ? 24.999 27.739 13.190 1.00 35.78 217 PHE A C 1
ATOM 1686 O O . PHE A 1 217 ? 24.716 26.541 13.178 1.00 35.03 217 PHE A O 1
ATOM 1694 N N . LEU A 1 218 ? 24.171 28.707 12.855 1.00 35.31 218 LEU A N 1
ATOM 1695 C CA . LEU A 1 218 ? 22.932 28.472 12.149 1.00 37.31 218 LEU A CA 1
ATOM 1696 C C . LEU A 1 218 ? 23.239 2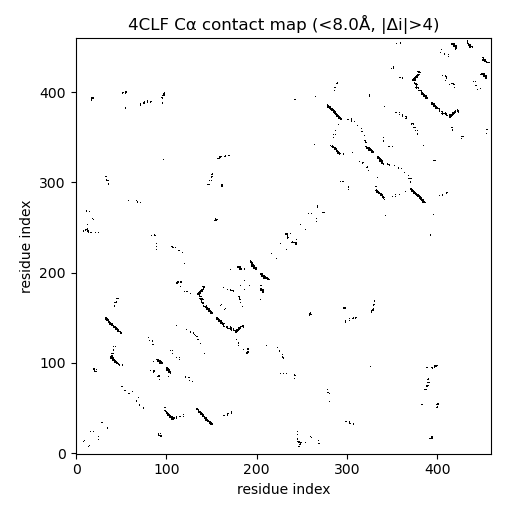8.889 10.736 1.00 39.47 218 LEU A C 1
ATOM 1697 O O . LEU A 1 218 ? 23.442 30.085 10.492 1.00 42.46 218 LEU A O 1
ATOM 1702 N N . LYS A 1 219 ? 23.299 27.919 9.847 1.00 38.65 219 LYS A N 1
ATOM 1703 C CA . LYS A 1 219 ? 23.611 28.133 8.444 1.00 40.52 219 LYS A CA 1
ATOM 1704 C C . LYS A 1 219 ? 22.618 27.349 7.567 1.00 38.63 219 LYS A C 1
ATOM 1705 O O . LYS A 1 219 ? 22.780 26.134 7.291 1.00 36.85 219 LYS A O 1
ATOM 1711 N N . PRO A 1 220 ? 21.547 28.023 7.157 1.00 35.52 220 PRO A N 1
ATOM 1712 C CA . PRO A 1 220 ? 20.469 27.318 6.480 1.00 36.20 220 PRO A CA 1
ATOM 1713 C C . PRO A 1 220 ? 20.804 27.078 5.024 1.00 37.39 220 PRO A C 1
ATOM 1714 O O . PRO A 1 220 ? 21.795 27.604 4.550 1.00 35.96 220 PRO A O 1
ATOM 1718 N N . PRO A 1 221 ? 20.001 26.259 4.327 1.00 37.34 221 PRO A N 1
ATOM 1719 C CA . PRO A 1 221 ? 20.250 25.996 2.897 1.00 38.47 221 PRO A CA 1
ATOM 1720 C C . PRO A 1 221 ? 20.121 27.263 2.037 1.00 37.83 221 PRO A C 1
ATOM 1721 O O . PRO A 1 221 ? 19.476 28.223 2.443 1.00 33.10 221 PRO A O 1
ATOM 1725 N N . PRO A 1 222 ? 20.776 27.277 0.869 1.00 38.92 222 PRO A N 1
ATOM 1726 C CA . PRO A 1 222 ? 20.858 28.456 -0.013 1.00 40.65 222 PRO A CA 1
ATOM 1727 C C . PRO A 1 222 ? 19.555 29.129 -0.349 1.00 40.28 222 PRO A C 1
ATOM 1728 O O . PRO A 1 222 ? 19.553 30.342 -0.446 1.00 41.95 222 PRO A O 1
ATOM 1732 N N . ASN A 1 223 ? 18.459 28.377 -0.499 1.00 37.86 223 ASN A N 1
ATOM 1733 C CA . ASN A 1 223 ? 17.172 28.960 -0.834 1.00 38.69 223 ASN A CA 1
ATOM 1734 C C . ASN A 1 223 ? 16.306 29.299 0.404 1.00 36.22 223 ASN A C 1
ATOM 1735 O O . ASN A 1 223 ? 15.165 29.681 0.247 1.00 35.22 223 ASN A O 1
ATOM 1740 N N . PHE A 1 224 ? 16.831 29.155 1.615 1.00 34.48 224 PHE A N 1
ATOM 1741 C CA . PHE A 1 224 ? 16.029 29.406 2.809 1.00 32.45 224 PHE A CA 1
ATOM 1742 C C . PHE A 1 224 ? 15.801 30.901 3.052 1.00 31.82 224 PHE A C 1
ATOM 1743 O O . PHE A 1 224 ? 16.682 31.707 2.872 1.00 31.91 224 PHE A O 1
ATOM 1751 N N . ASN A 1 225 ? 14.618 31.258 3.512 1.00 29.90 225 ASN A N 1
ATOM 1752 C CA . ASN A 1 225 ? 14.253 32.636 3.781 1.00 29.56 225 ASN A CA 1
ATOM 1753 C C . ASN A 1 225 ? 13.595 32.652 5.181 1.00 27.83 225 ASN A C 1
ATOM 1754 O O . ASN A 1 225 ? 12.533 32.100 5.314 1.00 26.09 225 ASN A O 1
ATOM 1759 N N . PHE A 1 226 ? 14.234 33.231 6.188 1.00 26.58 226 PHE A N 1
ATOM 1760 C CA . PHE A 1 226 ? 13.749 32.981 7.536 1.00 26.83 226 PHE A CA 1
ATOM 1761 C C . PHE A 1 226 ? 12.368 33.599 7.764 1.00 27.92 226 PHE A C 1
ATOM 1762 O O . PHE A 1 226 ? 11.494 33.021 8.479 1.00 26.56 226 PHE A O 1
ATOM 1770 N N . ASP A 1 227 ? 12.137 34.760 7.167 1.00 28.19 227 ASP A N 1
ATOM 1771 C CA . ASP A 1 227 ? 10.830 35.466 7.361 1.00 29.28 227 ASP A CA 1
ATOM 1772 C C . ASP A 1 227 ? 9.703 34.627 6.799 1.00 27.84 227 ASP A C 1
ATOM 1773 O O . ASP A 1 227 ? 8.671 34.516 7.410 1.00 25.88 227 ASP A O 1
ATOM 1778 N N . GLU A 1 228 ? 9.884 34.002 5.636 1.00 29.28 228 GLU A N 1
ATOM 1779 C CA . GLU A 1 228 ? 8.848 33.151 5.101 1.00 28.99 228 GLU A CA 1
ATOM 1780 C C . GLU A 1 228 ? 8.666 31.892 5.897 1.00 27.34 228 GLU A C 1
ATOM 1781 O O . GLU A 1 228 ? 7.534 31.419 6.078 1.00 26.45 228 GLU A O 1
ATOM 1787 N N . PHE A 1 229 ? 9.790 31.334 6.371 1.00 24.33 229 PHE A N 1
ATOM 1788 C CA . PHE A 1 229 ? 9.771 30.163 7.255 1.00 23.58 229 PHE A CA 1
ATOM 1789 C C . PHE A 1 229 ? 9.008 30.458 8.558 1.00 21.34 229 PHE A C 1
ATOM 1790 O O . PHE A 1 229 ? 8.158 29.652 8.993 1.00 22.46 229 PHE A O 1
ATOM 1798 N N . PHE A 1 230 ? 9.306 31.597 9.141 1.00 20.26 230 PHE A N 1
ATOM 1799 C CA . PHE A 1 230 ? 8.657 32.020 10.349 1.00 20.24 230 PHE A CA 1
ATOM 1800 C C . PHE A 1 230 ? 7.153 32.173 10.125 1.00 20.17 230 PHE A C 1
ATOM 1801 O O . PHE A 1 230 ? 6.335 31.663 10.936 1.00 19.95 230 PHE A O 1
ATOM 1809 N N . THR A 1 231 ? 6.797 32.778 8.989 1.00 21.84 231 THR A N 1
ATOM 1810 C CA . THR A 1 231 ? 5.347 32.954 8.679 1.00 22.83 231 THR A CA 1
ATOM 1811 C C . THR A 1 231 ? 4.636 31.591 8.642 1.00 22.92 231 THR A C 1
ATOM 1812 O O . THR A 1 231 ? 3.562 31.386 9.255 1.00 23.06 231 THR A O 1
ATOM 1816 N N . LYS A 1 232 ? 5.295 30.609 8.035 1.00 22.36 232 LYS A N 1
ATOM 1817 C CA . LYS A 1 232 ? 4.730 29.278 7.980 1.00 25.03 232 LYS A CA 1
ATOM 1818 C C . LYS A 1 232 ? 4.591 28.748 9.379 1.00 23.58 232 LYS A C 1
ATOM 1819 O O . LYS A 1 232 ? 3.555 28.193 9.746 1.00 24.08 232 LYS A O 1
ATOM 1825 N N . CYS A 1 233 ? 5.596 28.985 10.214 1.00 20.90 233 CYS A N 1
ATOM 1826 C CA . CYS A 1 233 ? 5.555 28.491 11.568 1.00 20.92 233 CYS A CA 1
ATOM 1827 C C . CYS A 1 233 ? 4.431 29.105 12.468 1.00 19.33 233 CYS A C 1
ATOM 1828 O O . CYS A 1 233 ? 3.953 28.432 13.377 1.00 18.90 233 CYS A O 1
ATOM 1831 N N . THR A 1 234 ? 3.959 30.313 12.144 1.00 19.94 234 THR A N 1
ATOM 1832 C CA . THR A 1 234 ? 2.937 31.029 12.925 1.00 20.79 234 THR A CA 1
ATOM 1833 C C . THR A 1 234 ? 1.614 30.363 12.789 1.00 21.05 234 THR A C 1
ATOM 1834 O O . THR A 1 234 ? 0.739 30.557 13.640 1.00 19.20 234 THR A O 1
ATOM 1838 N N . THR A 1 235 ? 1.469 29.484 11.790 1.00 21.87 235 THR A N 1
ATOM 1839 C CA . THR A 1 235 ? 0.263 28.661 11.678 1.00 23.32 235 THR A CA 1
ATOM 1840 C C . THR A 1 235 ? 0.006 27.867 12.854 1.00 24.88 235 THR A C 1
ATOM 1841 O O . THR A 1 235 ? -1.171 27.630 13.226 1.00 25.40 235 THR A O 1
ATOM 1845 N N . PHE A 1 236 ? 1.094 27.468 13.522 1.00 23.14 236 PHE A N 1
ATOM 1846 C CA . PHE A 1 236 ? 0.997 26.621 14.684 1.00 25.07 236 PHE A CA 1
ATOM 1847 C C . PHE A 1 236 ? 1.067 27.348 15.978 1.00 23.21 236 PHE A C 1
ATOM 1848 O O . PHE A 1 236 ? 1.111 26.709 17.018 1.00 25.33 236 PHE A O 1
ATOM 1856 N N . MET A 1 237 ? 1.097 28.683 15.940 1.00 19.66 237 MET A N 1
ATOM 1857 C CA . MET A 1 237 ? 1.178 29.519 17.184 1.00 20.15 237 MET A CA 1
ATOM 1858 C C . MET A 1 237 ? -0.178 30.172 17.432 1.00 20.34 237 MET A C 1
ATOM 1859 O O . MET A 1 237 ? -0.520 31.169 16.835 1.00 18.95 237 MET A O 1
ATOM 1864 N N . HIS A 1 238 ? -0.912 29.626 18.390 1.00 16.16 238 HIS A N 1
ATOM 1865 C CA . HIS A 1 238 ? -2.302 29.947 18.642 1.00 17.17 238 HIS A CA 1
ATOM 1866 C C . HIS A 1 238 ? -2.486 31.412 18.910 1.00 19.12 238 HIS A C 1
ATOM 1867 O O . HIS A 1 238 ? -3.482 31.990 18.487 1.00 16.96 238 HIS A O 1
ATOM 1874 N N . TYR A 1 239 ? -1.583 32.013 19.694 1.00 16.60 239 TYR A N 1
ATOM 1875 C CA . TYR A 1 239 ? -1.814 33.391 20.149 1.00 15.92 239 TYR A CA 1
ATOM 1876 C C . TYR A 1 239 ? -0.890 34.453 19.600 1.00 16.46 239 TYR A C 1
ATOM 1877 O O . TYR A 1 239 ? -0.799 35.534 20.134 1.00 15.13 239 TYR A O 1
ATOM 1886 N N . TYR A 1 240 ? -0.231 34.215 18.444 1.00 14.81 240 TYR A N 1
ATOM 1887 C CA . TYR A 1 240 ? 0.671 35.179 17.896 1.00 15.70 240 TYR A CA 1
ATOM 1888 C C . TYR A 1 240 ? -0.110 36.391 17.471 1.00 16.37 240 TYR A C 1
ATOM 1889 O O . TYR A 1 240 ? -1.091 36.257 16.659 1.00 17.91 240 TYR A O 1
ATOM 1898 N N . PRO A 1 241 ? 0.264 37.624 17.916 1.00 14.76 241 PRO A N 1
ATOM 1899 C CA . PRO A 1 241 ? -0.531 38.777 17.592 1.00 14.38 241 PRO A CA 1
ATOM 1900 C C . PRO A 1 241 ? -0.549 38.966 16.079 1.00 15.36 241 PRO A C 1
ATOM 1901 O O . PRO A 1 241 ? 0.503 38.948 15.445 1.00 16.52 241 PRO A O 1
ATOM 1905 N N . SER A 1 242 ? -1.766 39.185 15.533 1.00 16.82 242 SER A N 1
ATOM 1906 C CA . SER A 1 242 ? -1.862 39.190 14.103 1.00 17.68 242 SER A CA 1
ATOM 1907 C C . SER A 1 242 ? -2.992 40.112 13.677 1.00 17.71 242 SER A C 1
ATOM 1908 O O . SER A 1 242 ? -3.865 40.527 14.455 1.00 17.69 242 SER A O 1
ATOM 1911 N N . GLY A 1 243 ? -3.025 40.372 12.379 1.00 20.51 243 GLY A N 1
ATOM 1912 C CA . GLY A 1 243 ? -4.135 41.202 11.877 1.00 19.58 243 GLY A CA 1
ATOM 1913 C C . GLY A 1 243 ? -4.163 42.622 12.402 1.00 21.90 243 GLY A C 1
ATOM 1914 O O . GLY A 1 243 ? -3.103 43.307 12.464 1.00 21.98 243 GLY A O 1
ATOM 1915 N N . GLU A 1 244 ? -5.350 43.028 12.851 1.00 22.19 244 GLU A N 1
ATOM 1916 C CA . GLU A 1 244 ? -5.524 44.280 13.558 1.00 24.37 244 GLU A CA 1
ATOM 1917 C C . GLU A 1 244 ? -4.546 44.371 14.746 1.00 21.54 244 GLU A C 1
ATOM 1918 O O . GLU A 1 244 ? -4.218 45.455 15.119 1.00 24.98 244 GLU A O 1
ATOM 1924 N N . HIS A 1 245 ? -4.165 43.254 15.326 1.00 19.10 245 HIS A N 1
ATOM 1925 C CA . HIS A 1 245 ? -3.300 43.280 16.565 1.00 20.11 245 HIS A CA 1
ATOM 1926 C C . HIS A 1 245 ? -1.879 42.948 16.333 1.00 20.64 245 HIS A C 1
ATOM 1927 O O . HIS A 1 245 ? -1.133 42.656 17.266 1.00 19.44 245 HIS A O 1
ATOM 1934 N N . LYS A 1 246 ? -1.429 42.992 15.057 1.00 19.59 246 LYS A N 1
ATOM 1935 C CA . LYS A 1 246 ? -0.046 42.642 14.784 1.00 20.69 246 LYS A CA 1
ATOM 1936 C C . LYS A 1 246 ? 0.994 43.680 15.362 1.00 20.43 246 LYS A C 1
ATOM 1937 O O . LYS A 1 246 ? 2.185 43.388 15.386 1.00 22.64 246 LYS A O 1
ATOM 1943 N N . ASN A 1 247 ? 0.526 44.819 15.856 1.00 19.94 247 ASN A N 1
ATOM 1944 C CA . ASN A 1 247 ? 1.427 45.826 16.472 1.00 23.73 247 ASN A CA 1
ATOM 1945 C C . ASN A 1 247 ? 1.668 45.570 18.005 1.00 25.32 247 ASN A C 1
ATOM 1946 O O . ASN A 1 247 ? 2.370 46.364 18.677 1.00 22.91 247 ASN A O 1
ATOM 1951 N N . LEU A 1 248 ? 0.978 44.591 18.570 1.00 21.45 248 LEU A N 1
ATOM 1952 C CA . LEU A 1 248 ? 1.060 44.301 20.040 1.00 21.33 248 LEU A CA 1
ATOM 1953 C C . LEU A 1 248 ? 2.067 43.227 20.250 1.00 20.18 248 LEU A C 1
ATOM 1954 O O . LEU A 1 248 ? 2.206 42.290 19.505 1.00 19.30 248 LEU A O 1
ATOM 1959 N N . LEU A 1 249 ? 2.730 43.263 21.405 1.00 15.50 249 LEU A N 1
ATOM 1960 C CA . LEU A 1 249 ? 3.601 42.158 21.749 1.00 15.63 249 LEU A CA 1
ATOM 1961 C C . LEU A 1 249 ? 2.908 40.926 22.293 1.00 13.33 249 LEU A C 1
ATOM 1962 O O . LEU A 1 249 ? 3.488 39.830 22.248 1.00 14.87 249 LEU A O 1
ATOM 1967 N N . ARG A 1 250 ? 1.720 41.075 22.854 1.00 12.46 250 ARG A N 1
ATOM 1968 C CA . ARG A 1 250 ? 0.948 39.971 23.432 1.00 12.30 250 ARG A CA 1
ATOM 1969 C C . ARG A 1 250 ? -0.537 40.203 23.141 1.00 12.67 250 ARG A C 1
ATOM 1970 O O . ARG A 1 250 ? -1.069 41.328 23.290 1.00 14.39 250 ARG A O 1
ATOM 1978 N N . LEU A 1 251 ? -1.199 39.106 22.760 1.00 13.78 251 LEU A N 1
ATOM 1979 C CA . LEU A 1 251 ? -2.645 39.065 22.640 1.00 14.98 251 LEU A CA 1
ATOM 1980 C C . LEU A 1 251 ? -3.248 39.437 23.976 1.00 14.71 251 LEU A C 1
ATOM 1981 O O . LEU A 1 251 ? -4.346 40.072 24.023 1.00 14.22 251 LEU A O 1
ATOM 1986 N N . ALA A 1 252 ? -2.567 39.090 25.066 1.00 12.35 252 ALA A N 1
ATOM 1987 C CA . ALA A 1 252 ? -3.123 39.349 26.378 1.00 13.45 252 ALA A CA 1
ATOM 1988 C C . ALA A 1 252 ? -3.355 40.851 26.661 1.00 14.89 252 ALA A C 1
ATOM 1989 O O . ALA A 1 252 ? -4.182 41.236 27.534 1.00 16.12 252 ALA A O 1
ATOM 2001 N N . THR A 1 254 ? -5.054 42.611 24.907 1.00 16.00 254 THR A N 1
ATOM 2002 C CA . THR A 1 254 ? -6.393 42.867 24.394 1.00 17.31 254 THR A CA 1
ATOM 2003 C C . THR A 1 254 ? -7.480 42.266 25.251 1.00 15.45 254 THR A C 1
ATOM 2004 O O . THR A 1 254 ? -8.679 42.268 24.881 1.00 16.10 254 THR A O 1
ATOM 2008 N N . LEU A 1 255 ? -7.110 41.663 26.395 1.00 16.98 255 LEU A N 1
ATOM 2009 C CA . LEU A 1 255 ? -8.086 41.022 27.232 1.00 17.05 255 LEU A CA 1
ATOM 2010 C C . LEU A 1 255 ? -9.152 42.005 27.726 1.00 16.91 255 LEU A C 1
ATOM 2011 O O . LEU A 1 255 ? -8.809 43.141 28.053 1.00 15.80 255 LEU A O 1
ATOM 2016 N N . LYS A 1 256 ? -10.425 41.603 27.739 1.00 17.37 256 LYS A N 1
ATOM 2017 C CA . LYS A 1 256 ? -11.418 42.545 28.239 1.00 18.16 256 LYS A CA 1
ATOM 2018 C C . LYS A 1 256 ? -11.890 42.051 29.597 1.00 15.40 256 LYS A C 1
ATOM 2019 O O . LYS A 1 256 ? -11.797 40.868 29.915 1.00 15.55 256 LYS A O 1
ATOM 2025 N N . PRO A 1 257 ? -12.471 42.956 30.374 1.00 16.67 257 PRO A N 1
ATOM 2026 C CA . PRO A 1 257 ? -13.050 42.573 31.630 1.00 16.17 257 PRO A CA 1
ATOM 2027 C C . PRO A 1 257 ? -13.954 41.354 31.525 1.00 15.83 257 PRO A C 1
ATOM 2028 O O . PRO A 1 257 ? -14.787 41.195 30.573 1.00 15.99 257 PRO A O 1
ATOM 2032 N N . ASP A 1 258 ? -13.785 40.497 32.514 1.00 15.88 258 ASP A N 1
ATOM 2033 C CA . ASP A 1 258 ? -14.435 39.201 32.599 1.00 17.04 258 ASP A CA 1
ATOM 2034 C C . ASP A 1 258 ? -14.244 38.739 34.012 1.00 16.78 258 ASP A C 1
ATOM 2035 O O . ASP A 1 258 ? -13.178 38.291 34.376 1.00 14.88 258 ASP A O 1
ATOM 2040 N N . PRO A 1 259 ? -15.202 39.001 34.870 1.00 16.50 259 PRO A N 1
ATOM 2041 C CA . PRO A 1 259 ? -15.001 38.724 36.324 1.00 17.65 259 PRO A CA 1
ATOM 2042 C C . PRO A 1 259 ? -14.628 37.306 36.674 1.00 16.20 259 PRO A C 1
ATOM 2043 O O . PRO A 1 259 ? -13.825 37.094 37.577 1.00 15.48 259 PRO A O 1
ATOM 2047 N N . GLU A 1 260 ? -15.202 36.300 35.978 1.00 18.25 260 GLU A N 1
ATOM 2048 C CA A GLU A 1 260 ? -14.850 34.933 36.355 0.50 18.92 260 GLU A CA 1
ATOM 2049 C CA B GLU A 1 260 ? -14.879 34.894 36.214 0.50 18.60 260 GLU A CA 1
ATOM 2050 C C . GLU A 1 260 ? -13.350 34.646 35.958 1.00 17.25 260 GLU A C 1
ATOM 2051 O O . GLU A 1 260 ? -12.645 33.987 36.709 1.00 17.08 260 GLU A O 1
ATOM 2062 N N . LEU A 1 261 ? -12.901 35.163 34.832 1.00 16.21 261 LEU A N 1
ATOM 2063 C CA . LEU A 1 261 ? -11.510 34.993 34.403 1.00 15.61 261 LEU A CA 1
ATOM 2064 C C . LEU A 1 261 ? -10.616 35.730 35.384 1.00 14.59 261 LEU A C 1
ATOM 2065 O O . LEU A 1 261 ? -9.611 35.222 35.852 1.00 13.80 261 LEU A O 1
ATOM 2070 N N . GLU A 1 262 ? -10.955 36.964 35.738 1.00 12.84 262 GLU A N 1
ATOM 2071 C CA . GLU A 1 262 ? -10.100 37.700 36.661 1.00 12.40 262 GLU A CA 1
ATOM 2072 C C . GLU A 1 262 ? -10.034 37.053 38.020 1.00 12.87 262 GLU A C 1
ATOM 2073 O O . GLU A 1 262 ? -8.955 37.074 38.641 1.00 13.75 262 GLU A O 1
ATOM 2079 N N . MET A 1 263 ? -11.153 36.519 38.480 1.00 14.32 263 MET A N 1
ATOM 2080 C CA . MET A 1 263 ? -11.141 35.738 39.711 1.00 16.51 263 MET A CA 1
ATOM 2081 C C . MET A 1 263 ? -10.082 34.636 39.707 1.00 15.06 263 MET A C 1
ATOM 2082 O O . MET A 1 263 ? -9.409 34.415 40.702 1.00 16.76 263 MET A O 1
ATOM 2087 N N . SER A 1 264 ? -10.014 33.916 38.598 1.00 15.16 264 SER A N 1
ATOM 2088 C CA A SER A 1 264 ? -9.046 32.840 38.417 0.50 15.75 264 SER A CA 1
ATOM 2089 C CA B SER A 1 264 ? -9.069 32.842 38.431 0.50 15.44 264 SER A CA 1
ATOM 2090 C C . SER A 1 264 ? -7.630 33.359 38.333 1.00 14.92 264 SER A C 1
ATOM 2091 O O . SER A 1 264 ? -6.716 32.857 39.032 1.00 14.45 264 SER A O 1
ATOM 2096 N N . LEU A 1 265 ? -7.411 34.394 37.512 1.00 14.02 265 LEU A N 1
ATOM 2097 C CA . LEU A 1 265 ? -6.058 34.905 37.342 1.00 13.53 265 LEU A CA 1
ATOM 2098 C C . LEU A 1 265 ? -5.421 35.617 38.555 1.00 12.95 265 LEU A C 1
ATOM 2099 O O . LEU A 1 265 ? -4.220 35.470 38.835 1.00 13.80 265 LEU A O 1
ATOM 2104 N N . GLN A 1 266 ? -6.218 36.282 39.370 1.00 12.48 266 GLN A N 1
ATOM 2105 C CA . GLN A 1 266 ? -5.662 37.043 40.444 1.00 12.58 266 GLN A CA 1
ATOM 2106 C C . GLN A 1 266 ? -5.094 36.112 41.481 1.00 12.93 266 GLN A C 1
ATOM 2107 O O . GLN A 1 266 ? -4.247 36.562 42.233 1.00 13.06 266 GLN A O 1
ATOM 2113 N N . LYS A 1 267 ? -5.487 34.832 41.484 1.00 12.86 267 LYS A N 1
ATOM 2114 C CA . LYS A 1 267 ? -5.039 33.878 42.536 1.00 14.44 267 LYS A CA 1
ATOM 2115 C C . LYS A 1 267 ? -3.550 33.578 42.413 1.00 14.50 267 LYS A C 1
ATOM 2116 O O . LYS A 1 267 ? -2.895 33.156 43.371 1.00 13.98 267 LYS A O 1
ATOM 2122 N N . TYR A 1 268 ? -2.978 33.919 41.247 1.00 13.80 268 TYR A N 1
ATOM 2123 C CA . TYR A 1 268 ? -1.562 33.709 40.997 1.00 13.68 268 TYR A CA 1
ATOM 2124 C C . TYR A 1 268 ? -0.666 34.858 41.422 1.00 16.18 268 TYR A C 1
ATOM 2125 O O . TYR A 1 268 ? 0.575 34.649 41.450 1.00 17.49 268 TYR A O 1
ATOM 2134 N N . VAL A 1 269 ? -1.264 35.995 41.822 1.00 15.01 269 VAL A N 1
ATOM 2135 C CA . VAL A 1 269 ? -0.579 37.228 42.024 1.00 15.76 269 VAL A CA 1
ATOM 2136 C C . VAL A 1 269 ? -0.644 37.635 43.494 1.00 17.34 269 VAL A C 1
ATOM 2137 O O . VAL A 1 269 ? -1.695 37.566 44.121 1.00 18.53 269 VAL A O 1
ATOM 2141 N N . MET A 1 270 ? 0.460 38.072 44.074 1.00 18.54 270 MET A N 1
ATOM 2142 C CA A MET A 1 270 ? 0.495 38.527 45.449 0.50 19.99 270 MET A CA 1
ATOM 2143 C CA B MET A 1 270 ? 0.457 38.515 45.481 0.50 19.93 270 MET A CA 1
ATOM 2144 C C . MET A 1 270 ? -0.464 39.690 45.715 1.00 19.45 270 MET A C 1
ATOM 2145 O O . MET A 1 270 ? -0.596 40.574 44.858 1.00 17.86 270 MET A O 1
ATOM 2154 N N . GLU A 1 271 ? -1.112 39.693 46.894 1.00 18.54 271 GLU A N 1
ATOM 2155 C CA . GLU A 1 271 ? -2.005 40.805 47.291 1.00 20.28 271 GLU A CA 1
ATOM 2156 C C . GLU A 1 271 ? -1.386 42.215 47.141 1.00 16.94 271 GLU A C 1
ATOM 2157 O O . GLU A 1 271 ? -2.058 43.151 46.691 1.00 15.35 271 GLU A O 1
ATOM 2163 N N . SER A 1 272 ? -0.096 42.399 47.512 1.00 15.20 272 SER A N 1
ATOM 2164 C CA . SER A 1 272 ? 0.461 43.736 47.384 1.00 16.45 272 SER A CA 1
ATOM 2165 C C . SER A 1 272 ? 0.598 44.183 45.927 1.00 14.84 272 SER A C 1
ATOM 2166 O O . SER A 1 272 ? 0.520 45.376 45.660 1.00 14.06 272 SER A O 1
ATOM 2169 N N . ILE A 1 273 ? 0.838 43.229 45.023 1.00 14.30 273 ILE A N 1
ATOM 2170 C CA . ILE A 1 273 ? 0.880 43.530 43.578 1.00 14.09 273 ILE A CA 1
ATOM 2171 C C . ILE A 1 273 ? -0.519 43.952 43.088 1.00 12.97 273 ILE A C 1
ATOM 2172 O O . ILE A 1 273 ? -0.697 44.922 42.371 1.00 12.92 273 ILE A O 1
ATOM 2177 N N . LEU A 1 274 ? -1.534 43.223 43.552 1.00 12.87 274 LEU A N 1
ATOM 2178 C CA . LEU A 1 274 ? -2.913 43.554 43.189 1.00 12.57 274 LEU A CA 1
ATOM 2179 C C . LEU A 1 274 ? -3.279 44.929 43.725 1.00 11.81 274 LEU A C 1
ATOM 2180 O O . LEU A 1 274 ? -3.961 45.671 43.042 1.00 11.28 274 LEU A O 1
ATOM 2185 N N . LYS A 1 275 ? -2.766 45.322 44.875 1.00 12.39 275 LYS A N 1
ATOM 2186 C CA . LYS A 1 275 ? -3.030 46.643 45.459 1.00 13.92 275 LYS A CA 1
ATOM 2187 C C . LYS A 1 275 ? -2.497 47.720 44.498 1.00 13.06 275 LYS A C 1
ATOM 2188 O O . LYS A 1 275 ? -3.164 48.702 44.186 1.00 12.62 275 LYS A O 1
ATOM 2194 N N . GLN A 1 276 ? -1.304 47.461 43.953 1.00 12.84 276 GLN A N 1
ATOM 2195 C CA . GLN A 1 276 ? -0.728 48.424 42.968 1.00 13.85 276 GLN A CA 1
ATOM 2196 C C . GLN A 1 276 ? -1.508 48.459 41.704 1.00 12.63 276 GLN A C 1
ATOM 2197 O O . GLN A 1 276 ? -1.816 49.538 41.155 1.00 12.87 276 GLN A O 1
ATOM 2203 N N . ILE A 1 277 ? -1.906 47.299 41.238 1.00 11.91 277 ILE A N 1
ATOM 2204 C CA . ILE A 1 277 ? -2.724 47.159 40.024 1.00 11.80 277 ILE A CA 1
ATOM 2205 C C . ILE A 1 277 ? -4.031 47.933 40.129 1.00 11.49 277 ILE A C 1
ATOM 2206 O O . ILE A 1 277 ? -4.528 48.507 39.145 1.00 12.69 277 ILE A O 1
ATOM 2211 N N . ASP A 1 278 ? -4.581 47.923 41.335 1.00 12.68 278 ASP A N 1
ATOM 2212 C CA . ASP A 1 278 ? -5.865 48.616 41.616 1.00 12.88 278 ASP A CA 1
ATOM 2213 C C . ASP A 1 278 ? -5.642 50.091 41.944 1.00 15.31 278 ASP A C 1
ATOM 2214 O O . ASP A 1 278 ? -6.580 50.789 42.274 1.00 16.45 278 ASP A O 1
ATOM 2219 N N . ASN A 1 279 ? -4.429 50.587 41.702 1.00 14.03 279 ASN A N 1
ATOM 2220 C CA . ASN A 1 279 ? -4.104 51.992 42.002 1.00 16.27 279 ASN A CA 1
ATOM 2221 C C . ASN A 1 279 ? -4.430 52.388 43.416 1.00 14.69 279 ASN A C 1
ATOM 2222 O O . ASN A 1 279 ? -4.852 53.548 43.667 1.00 15.55 279 ASN A O 1
ATOM 2227 N N . LYS A 1 280 ? -4.183 51.496 44.343 1.00 13.43 280 LYS A N 1
ATOM 2228 C CA . LYS A 1 280 ? -4.331 51.693 45.781 1.00 15.13 280 LYS A CA 1
ATOM 2229 C C . LYS A 1 280 ? -3.020 51.699 46.544 1.00 15.36 280 LYS A C 1
ATOM 2230 O O . LYS A 1 280 ? -2.965 51.874 47.739 1.00 16.54 280 LYS A O 1
ATOM 2236 N N . GLN A 1 281 ? -1.926 51.650 45.752 1.00 16.17 281 GLN A N 1
ATOM 2237 C CA A GLN A 1 281 ? -0.558 51.703 46.263 0.50 15.55 281 GLN A CA 1
ATOM 2238 C CA B GLN A 1 281 ? -0.599 51.893 46.309 0.50 15.58 281 GLN A CA 1
ATOM 2239 C C . GLN A 1 281 ? 0.286 52.375 45.163 1.00 15.10 281 GLN A C 1
ATOM 2240 O O . GLN A 1 281 ? 0.029 52.154 43.976 1.00 15.44 281 GLN A O 1
ATOM 2251 N N . LEU A 1 282 ? 1.262 53.160 45.567 1.00 16.57 282 LEU A N 1
ATOM 2252 C CA . LEU A 1 282 ? 2.160 53.811 44.580 1.00 17.33 282 LEU A CA 1
ATOM 2253 C C . LEU A 1 282 ? 2.964 52.790 43.797 1.00 18.77 282 LEU A C 1
ATOM 2254 O O . LEU A 1 282 ? 3.307 51.744 44.278 1.00 19.50 282 LEU A O 1
ATOM 2259 N N . GLN A 1 283 ? 3.145 53.108 42.508 1.00 19.40 283 GLN A N 1
ATOM 2260 C CA . GLN A 1 283 ? 3.612 52.165 41.468 1.00 21.87 283 GLN A CA 1
ATOM 2261 C C . GLN A 1 283 ? 5.013 51.787 41.709 1.00 21.65 283 GLN A C 1
ATOM 2262 O O . GLN A 1 283 ? 5.420 50.718 41.231 1.00 24.63 283 GLN A O 1
ATOM 2268 N N . GLY A 1 284 ? 5.742 52.599 42.492 1.00 21.38 284 GLY A N 1
ATOM 2269 C CA . GLY A 1 284 ? 7.105 52.381 42.882 1.00 23.76 284 GLY A CA 1
ATOM 2270 C C . GLY A 1 284 ? 7.355 51.821 44.237 1.00 23.22 284 GLY A C 1
ATOM 2271 O O . GLY A 1 284 ? 8.480 51.551 44.577 1.00 21.85 284 GLY A O 1
ATOM 2272 N N . TYR A 1 285 ? 6.300 51.454 45.007 1.00 20.81 285 TYR A N 1
ATOM 2273 C CA . TYR A 1 285 ? 6.477 51.083 46.378 1.00 19.53 285 TYR A CA 1
ATOM 2274 C C . TYR A 1 285 ? 7.165 49.669 46.614 1.00 19.06 285 TYR A C 1
ATOM 2275 O O . TYR A 1 285 ? 7.752 49.410 47.601 1.00 21.41 285 TYR A O 1
ATOM 2284 N N . LEU A 1 286 ? 7.032 48.815 45.652 1.00 16.07 286 LEU A N 1
ATOM 2285 C CA . LEU A 1 286 ? 7.562 47.449 45.784 1.00 17.86 286 LEU A CA 1
ATOM 2286 C C . LEU A 1 286 ? 9.018 47.351 45.315 1.00 17.63 286 LEU A C 1
ATOM 2287 O O . LEU A 1 286 ? 9.574 46.219 45.486 1.00 21.00 286 LEU A O 1
ATOM 2292 N N . SER A 1 287 ? 9.652 48.393 44.800 1.00 17.08 287 SER A N 1
ATOM 2293 C CA . SER A 1 287 ? 11.102 48.362 44.444 1.00 16.62 287 SER A CA 1
ATOM 2294 C C . SER A 1 287 ? 11.873 48.757 45.693 1.00 17.34 287 SER A C 1
ATOM 2295 O O . SER A 1 287 ? 11.870 49.908 46.033 1.00 17.41 287 SER A O 1
ATOM 2298 N N . GLU A 1 288 ? 12.544 47.801 46.332 1.00 17.28 288 GLU A N 1
ATOM 2299 C CA A GLU A 1 288 ? 13.267 48.122 47.554 0.80 19.01 288 GLU A CA 1
ATOM 2300 C CA B GLU A 1 288 ? 13.174 48.047 47.632 0.20 17.86 288 GLU A CA 1
ATOM 2301 C C . GLU A 1 288 ? 14.379 47.166 47.865 1.00 17.85 288 GLU A C 1
ATOM 2302 O O . GLU A 1 288 ? 14.408 46.059 47.426 1.00 17.44 288 GLU A O 1
ATOM 2313 N N . LEU A 1 289 ? 15.350 47.691 48.618 1.00 18.66 289 LEU A N 1
ATOM 2314 C CA . LEU A 1 289 ? 16.381 46.870 49.220 1.00 22.79 289 LEU A CA 1
ATOM 2315 C C . LEU A 1 289 ? 15.898 46.729 50.663 1.00 26.91 289 LEU A C 1
ATOM 2316 O O . LEU A 1 289 ? 15.765 47.755 51.360 1.00 29.98 289 LEU A O 1
ATOM 2321 N N . ARG A 1 290 ? 15.509 45.531 51.098 1.00 23.75 290 ARG A N 1
ATOM 2322 C CA . ARG A 1 290 ? 14.969 45.417 52.426 1.00 28.40 290 ARG A CA 1
ATOM 2323 C C . ARG A 1 290 ? 15.484 44.160 53.075 1.00 25.56 290 ARG A C 1
ATOM 2324 O O . ARG A 1 290 ? 15.712 43.161 52.399 1.00 21.20 290 ARG A O 1
ATOM 2332 N N . PRO A 1 291 ? 15.613 44.237 54.395 1.00 28.20 291 PRO A N 1
ATOM 2333 C CA . PRO A 1 291 ? 15.994 43.009 55.107 1.00 24.58 291 PRO A CA 1
ATOM 2334 C C . PRO A 1 291 ? 14.845 42.059 55.203 1.00 22.44 291 PRO A C 1
ATOM 2335 O O . PRO A 1 291 ? 13.679 42.391 55.605 1.00 23.74 291 PRO A O 1
ATOM 2339 N N . VAL A 1 292 ? 15.149 40.819 54.836 1.00 22.60 292 VAL A N 1
ATOM 2340 C CA . VAL A 1 292 ? 14.182 39.753 54.897 1.00 21.76 292 VAL A CA 1
ATOM 2341 C C . VAL A 1 292 ? 14.872 38.471 55.390 1.00 23.47 292 VAL A C 1
ATOM 2342 O O . VAL A 1 292 ? 16.137 38.384 55.391 1.00 24.43 292 VAL A O 1
ATOM 2346 N N . THR A 1 293 ? 14.049 37.477 55.713 1.00 20.72 293 THR A N 1
ATOM 2347 C CA . THR A 1 293 ? 14.557 36.117 55.888 1.00 19.84 293 THR A CA 1
ATOM 2348 C C . THR A 1 293 ? 14.051 35.182 54.779 1.00 19.10 293 THR A C 1
ATOM 2349 O O . THR A 1 293 ? 12.853 35.121 54.549 1.00 20.39 293 THR A O 1
ATOM 2353 N N . ILE A 1 294 ? 14.951 34.532 54.015 1.00 16.85 294 ILE A N 1
ATOM 2354 C CA . ILE A 1 294 ? 14.577 33.626 52.981 1.00 16.61 294 ILE A CA 1
ATOM 2355 C C . ILE A 1 294 ? 14.469 32.239 53.588 1.00 17.65 294 ILE A C 1
ATOM 2356 O O . ILE A 1 294 ? 15.429 31.773 54.309 1.00 16.89 294 ILE A O 1
ATOM 2361 N N . VAL A 1 295 ? 13.395 31.548 53.331 1.00 16.52 295 VAL A N 1
ATOM 2362 C CA . VAL A 1 295 ? 13.241 30.137 53.692 1.00 17.04 295 VAL A CA 1
ATOM 2363 C C . VAL A 1 295 ? 13.025 29.338 52.408 1.00 18.23 295 VAL A C 1
ATOM 2364 O O . VAL A 1 295 ? 11.958 29.444 51.748 1.00 19.26 295 VAL A O 1
ATOM 2368 N N . PHE A 1 296 ? 14.042 28.624 51.969 1.00 16.23 296 PHE A N 1
ATOM 2369 C CA . PHE A 1 296 ? 14.062 27.965 50.686 1.00 17.33 296 PHE A CA 1
ATOM 2370 C C . PHE A 1 296 ? 13.825 26.491 50.914 1.00 18.95 296 PHE A C 1
ATOM 2371 O O . PHE A 1 296 ? 14.662 25.824 51.599 1.00 18.22 296 PHE A O 1
ATOM 2379 N N . VAL A 1 297 ? 12.661 25.974 50.504 1.00 16.64 297 VAL A N 1
ATOM 2380 C CA . VAL A 1 297 ? 12.262 24.594 50.837 1.00 17.89 297 VAL A CA 1
ATOM 2381 C C . VAL A 1 297 ? 12.426 23.767 49.590 1.00 20.36 297 VAL A C 1
ATOM 2382 O O . VAL A 1 297 ? 11.859 24.136 48.561 1.00 22.05 297 VAL A O 1
ATOM 2386 N N . ASN A 1 298 ? 13.206 22.696 49.642 1.00 18.32 298 ASN A N 1
ATOM 2387 C CA . ASN A 1 298 ? 13.344 21.730 48.548 1.00 20.29 298 ASN A CA 1
ATOM 2388 C C . ASN A 1 298 ? 12.729 20.386 48.891 1.00 20.03 298 ASN A C 1
ATOM 2389 O O . ASN A 1 298 ? 12.994 19.799 49.967 1.00 19.08 298 ASN A O 1
ATOM 2394 N N . LEU A 1 299 ? 11.889 19.866 47.966 1.00 20.32 299 LEU A N 1
ATOM 2395 C CA . LEU A 1 299 ? 11.231 18.581 48.107 1.00 21.16 299 LEU A CA 1
ATOM 2396 C C . LEU A 1 299 ? 11.755 17.682 46.987 1.00 23.79 299 LEU A C 1
ATOM 2397 O O . LEU A 1 299 ? 11.657 18.054 45.810 1.00 23.75 299 LEU A O 1
ATOM 2402 N N . MET A 1 300 ? 12.390 16.585 47.371 1.00 23.60 300 MET A N 1
ATOM 2403 C CA . MET A 1 300 ? 12.890 15.599 46.395 1.00 28.39 300 MET A CA 1
ATOM 2404 C C . MET A 1 300 ? 12.000 14.380 46.351 1.00 28.35 300 MET A C 1
ATOM 2405 O O . MET A 1 300 ? 11.496 13.979 47.360 1.00 27.76 300 MET A O 1
ATOM 2410 N N . PHE A 1 301 ? 11.853 13.789 45.152 1.00 29.78 301 PHE A N 1
ATOM 2411 C CA . PHE A 1 301 ? 10.918 12.707 44.888 1.00 30.65 301 PHE A CA 1
ATOM 2412 C C . PHE A 1 301 ? 11.691 11.564 44.248 1.00 36.39 301 PHE A C 1
ATOM 2413 O O . PHE A 1 301 ? 12.765 11.784 43.670 1.00 36.30 301 PHE A O 1
ATOM 2421 N N . GLU A 1 302 ? 11.134 10.361 44.331 1.00 40.99 302 GLU A N 1
ATOM 2422 C CA . GLU A 1 302 ? 11.716 9.167 43.684 1.00 45.68 302 GLU A CA 1
ATOM 2423 C C . GLU A 1 302 ? 11.899 9.408 42.190 1.00 45.45 302 GLU A C 1
ATOM 2424 O O . GLU A 1 302 ? 12.964 9.104 41.628 1.00 43.22 302 GLU A O 1
ATOM 2426 N N . ASP A 1 303 ? 10.858 9.968 41.555 1.00 47.07 303 ASP A N 1
ATOM 2427 C CA . ASP A 1 303 ? 10.908 10.312 40.132 1.00 47.34 303 ASP A CA 1
ATOM 2428 C C . ASP A 1 303 ? 10.273 11.675 39.875 1.00 44.61 303 ASP A C 1
ATOM 2429 O O . ASP A 1 303 ? 9.044 11.805 39.882 1.00 44.67 303 ASP A O 1
ATOM 2434 N N . GLN A 1 304 ? 11.084 12.690 39.583 1.00 41.64 304 GLN A N 1
ATOM 2435 C CA . GLN A 1 304 ? 10.527 14.034 39.504 1.00 43.02 304 GLN A CA 1
ATOM 2436 C C . GLN A 1 304 ? 9.961 14.349 38.135 1.00 43.07 304 GLN A C 1
ATOM 2437 O O . GLN A 1 304 ? 9.563 15.493 37.878 1.00 36.87 304 GLN A O 1
ATOM 2443 N N . ASP A 1 305 ? 9.910 13.357 37.256 1.00 40.86 305 ASP A N 1
ATOM 2444 C CA . ASP A 1 305 ? 9.297 13.599 35.951 1.00 41.82 305 ASP A CA 1
ATOM 2445 C C . ASP A 1 305 ? 7.832 13.190 35.807 1.00 40.06 305 ASP A C 1
ATOM 2446 O O . ASP A 1 305 ? 7.254 13.438 34.748 1.00 37.22 305 ASP A O 1
ATOM 2451 N N . LYS A 1 306 ? 7.245 12.581 36.841 1.00 37.59 306 LYS A N 1
ATOM 2452 C CA . LYS A 1 306 ? 5.900 11.976 36.761 1.00 40.84 306 LYS A CA 1
ATOM 2453 C C . LYS A 1 306 ? 4.938 12.824 37.503 1.00 36.98 306 LYS A C 1
ATOM 2454 O O . LYS A 1 306 ? 4.803 12.715 38.744 1.00 40.27 306 LYS A O 1
ATOM 2460 N N . ALA A 1 307 ? 4.232 13.623 36.769 1.00 34.75 307 ALA A N 1
ATOM 2461 C CA . ALA A 1 307 ? 3.370 14.585 37.420 1.00 34.50 307 ALA A CA 1
ATOM 2462 C C . ALA A 1 307 ? 2.302 13.853 38.204 1.00 34.39 307 ALA A C 1
ATOM 2463 O O . ALA A 1 307 ? 1.823 14.380 39.179 1.00 32.95 307 ALA A O 1
ATOM 2465 N N . GLU A 1 308 ? 1.916 12.633 37.778 1.00 36.08 308 GLU A N 1
ATOM 2466 C CA . GLU A 1 308 ? 0.752 12.018 38.385 1.00 38.79 308 GLU A CA 1
ATOM 2467 C C . GLU A 1 308 ? 1.092 11.561 39.787 1.00 35.55 308 GLU A C 1
ATOM 2468 O O . GLU A 1 308 ? 0.248 11.562 40.648 1.00 36.20 308 GLU A O 1
ATOM 2474 N N . GLU A 1 309 ? 2.369 11.300 40.032 1.00 36.86 309 GLU A N 1
ATOM 2475 C CA . GLU A 1 309 ? 2.887 11.008 41.354 1.00 38.81 309 GLU A CA 1
ATOM 2476 C C . GLU A 1 309 ? 3.273 12.236 42.160 1.00 34.83 309 GLU A C 1
ATOM 2477 O O . GLU A 1 309 ? 2.915 12.360 43.305 1.00 40.51 309 GLU A O 1
ATOM 2483 N N . ILE A 1 310 ? 4.012 13.163 41.562 1.00 30.00 310 ILE A N 1
ATOM 2484 C CA . ILE A 1 310 ? 4.539 14.266 42.349 1.00 28.58 310 ILE A CA 1
ATOM 2485 C C . ILE A 1 310 ? 3.484 15.358 42.536 1.00 26.09 310 ILE A C 1
ATOM 2486 O O . ILE A 1 310 ? 3.536 16.086 43.495 1.00 26.69 310 ILE A O 1
ATOM 2491 N N . GLY A 1 311 ? 2.452 15.386 41.716 1.00 25.05 311 GLY A N 1
ATOM 2492 C CA . GLY A 1 311 ? 1.431 16.413 41.818 1.00 24.01 311 GLY A CA 1
ATOM 2493 C C . GLY A 1 311 ? 0.678 16.411 43.155 1.00 25.14 311 GLY A C 1
ATOM 2494 O O . GLY A 1 311 ? 0.578 17.437 43.803 1.00 22.64 311 GLY A O 1
ATOM 2495 N N . PRO A 1 312 ? 0.127 15.260 43.581 1.00 26.02 312 PRO A N 1
ATOM 2496 C CA . PRO A 1 312 ? -0.590 15.259 44.857 1.00 26.91 312 PRO A CA 1
ATOM 2497 C C . PRO A 1 312 ? 0.318 15.586 46.036 1.00 24.45 312 PRO A C 1
ATOM 2498 O O . PRO A 1 312 ? -0.082 16.194 47.000 1.00 23.31 312 PRO A O 1
ATOM 2502 N N . ALA A 1 313 ? 1.559 15.135 45.955 1.00 25.60 313 ALA A N 1
ATOM 2503 C CA . ALA A 1 313 ? 2.539 15.367 47.035 1.00 25.24 313 ALA A CA 1
ATOM 2504 C C . ALA A 1 313 ? 2.836 16.888 47.177 1.00 23.08 313 ALA A C 1
ATOM 2505 O O . ALA A 1 313 ? 2.885 17.466 48.271 1.00 21.51 313 ALA A O 1
ATOM 2507 N N . ILE A 1 314 ? 3.051 17.543 46.033 1.00 21.65 314 ILE A N 1
ATOM 2508 C CA . ILE A 1 314 ? 3.261 18.990 46.022 1.00 21.29 314 ILE A CA 1
ATOM 2509 C C . ILE A 1 314 ? 2.026 19.744 46.572 1.00 19.06 314 ILE A C 1
ATOM 2510 O O . ILE A 1 314 ? 2.160 20.720 47.321 1.00 19.07 314 ILE A O 1
ATOM 2515 N N . GLN A 1 315 ? 0.824 19.359 46.134 1.00 19.52 315 GLN A N 1
ATOM 2516 C CA . GLN A 1 315 ? -0.377 19.919 46.645 1.00 18.74 315 GLN A CA 1
ATOM 2517 C C . GLN A 1 315 ? -0.460 19.790 48.159 1.00 19.36 315 GLN A C 1
ATOM 2518 O O . GLN A 1 315 ? -0.773 20.742 48.862 1.00 20.51 315 GLN A O 1
ATOM 2524 N N . ASP A 1 316 ? -0.211 18.581 48.689 1.00 21.55 316 ASP A N 1
ATOM 2525 C CA . ASP A 1 316 ? -0.258 18.345 50.115 1.00 23.74 316 ASP A CA 1
ATOM 2526 C C . ASP A 1 316 ? 0.761 19.170 50.893 1.00 19.94 316 ASP A C 1
ATOM 2527 O O . ASP A 1 316 ? 0.432 19.799 51.911 1.00 20.05 316 ASP A O 1
ATOM 2532 N N . ALA A 1 317 ? 1.984 19.233 50.376 1.00 20.56 317 ALA A N 1
ATOM 2533 C CA . ALA A 1 317 ? 2.996 20.084 50.943 1.00 20.15 317 ALA A CA 1
ATOM 2534 C C . ALA A 1 317 ? 2.579 21.565 50.916 1.00 19.85 317 ALA A C 1
ATOM 2535 O O . ALA A 1 317 ? 2.693 22.287 51.907 1.00 19.17 317 ALA A O 1
ATOM 2537 N N . TYR A 1 318 ? 2.103 22.028 49.766 1.00 18.40 318 TYR A N 1
ATOM 2538 C CA . TYR A 1 318 ? 1.658 23.398 49.607 1.00 19.06 318 TYR A CA 1
ATOM 2539 C C . TYR A 1 318 ? 0.565 23.761 50.642 1.00 18.78 318 TYR A C 1
ATOM 2540 O O . TYR A 1 318 ? 0.635 24.829 51.243 1.00 18.83 318 TYR A O 1
ATOM 2549 N N . MET A 1 319 ? -0.409 22.868 50.850 1.00 18.83 319 MET A N 1
ATOM 2550 C CA . MET A 1 319 ? -1.443 23.166 51.841 1.00 19.03 319 MET A CA 1
ATOM 2551 C C . MET A 1 319 ? -0.889 23.419 53.216 1.00 19.60 319 MET A C 1
ATOM 2552 O O . MET A 1 319 ? -1.363 24.348 53.919 1.00 20.83 319 MET A O 1
ATOM 2557 N N . HIS A 1 320 ? 0.100 22.642 53.599 1.00 18.63 320 HIS A N 1
ATOM 2558 C CA . HIS A 1 320 ? 0.689 22.821 54.878 1.00 19.84 320 HIS A CA 1
ATOM 2559 C C . HIS A 1 320 ? 1.591 24.062 54.928 1.00 17.79 320 HIS A C 1
ATOM 2560 O O . HIS A 1 320 ? 1.481 24.842 55.850 1.00 19.83 320 HIS A O 1
ATOM 2567 N N . ILE A 1 321 ? 2.360 24.279 53.872 1.00 18.28 321 ILE A N 1
ATOM 2568 C CA . ILE A 1 321 ? 3.279 25.455 53.790 1.00 18.98 321 ILE A CA 1
ATOM 2569 C C . ILE A 1 321 ? 2.483 26.728 53.907 1.00 17.97 321 ILE A C 1
ATOM 2570 O O . ILE A 1 321 ? 2.770 27.597 54.731 1.00 20.41 321 ILE A O 1
ATOM 2575 N N . THR A 1 322 ? 1.423 26.819 53.132 1.00 18.45 322 THR A N 1
ATOM 2576 C CA . THR A 1 322 ? 0.631 28.012 53.154 1.00 19.58 322 THR A CA 1
ATOM 2577 C C . THR A 1 322 ? 0.040 28.289 54.527 1.00 19.74 322 THR A C 1
ATOM 2578 O O . THR A 1 322 ? 0.042 29.431 54.962 1.00 23.76 322 THR A O 1
ATOM 2582 N N . SER A 1 323 ? -0.422 27.261 55.234 1.00 21.58 323 SER A N 1
ATOM 2583 C CA . SER A 1 323 ? -0.954 27.435 56.587 1.00 23.48 323 SER A CA 1
ATOM 2584 C C . SER A 1 323 ? 0.078 27.916 57.585 1.00 24.36 323 SER A C 1
ATOM 2585 O O . SER A 1 323 ? -0.221 28.824 58.410 1.00 25.65 323 SER A O 1
ATOM 2588 N N . VAL A 1 324 ? 1.287 27.367 57.459 1.00 21.64 324 VAL A N 1
ATOM 2589 C CA . VAL A 1 324 ? 2.370 27.801 58.314 1.00 23.15 324 VAL A CA 1
ATOM 2590 C C . VAL A 1 324 ? 2.795 29.249 57.987 1.00 21.80 324 VAL A C 1
ATOM 2591 O O . VAL A 1 324 ? 3.030 30.081 58.901 1.00 24.96 324 VAL A O 1
ATOM 2595 N N . LEU A 1 325 ? 2.909 29.606 56.698 1.00 21.87 325 LEU A N 1
ATOM 2596 C CA . LEU A 1 325 ? 3.357 30.932 56.304 1.00 21.70 325 LEU A CA 1
ATOM 2597 C C . LEU A 1 325 ? 2.336 31.967 56.724 1.00 24.77 325 LEU A C 1
ATOM 2598 O O . LEU A 1 325 ? 2.732 33.032 57.180 1.00 26.44 325 LEU A O 1
ATOM 2603 N N . LYS A 1 326 ? 1.052 31.590 56.694 1.00 22.44 326 LYS A N 1
ATOM 2604 C CA . LYS A 1 326 ? -0.078 32.493 57.030 1.00 26.84 326 LYS A CA 1
ATOM 2605 C C . LYS A 1 326 ? 0.124 33.033 58.419 1.00 26.65 326 LYS A C 1
ATOM 2606 O O . LYS A 1 326 ? -0.092 34.236 58.720 1.00 33.51 326 LYS A O 1
ATOM 2612 N N . ILE A 1 327 ? 0.542 32.194 59.293 1.00 30.48 327 ILE A N 1
ATOM 2613 C CA . ILE A 1 327 ? 0.542 32.673 60.685 1.00 35.52 327 ILE A CA 1
ATOM 2614 C C . ILE A 1 327 ? 1.501 33.889 60.855 1.00 43.03 327 ILE A C 1
ATOM 2615 O O . ILE A 1 327 ? 1.197 34.813 61.620 1.00 39.81 327 ILE A O 1
ATOM 2620 N N . PHE A 1 328 ? 2.568 33.962 60.029 1.00 49.44 328 PHE A N 1
ATOM 2621 C CA . PHE A 1 328 ? 3.587 35.034 60.090 1.00 44.20 328 PHE A CA 1
ATOM 2622 C C . PHE A 1 328 ? 3.747 35.896 58.869 1.00 45.49 328 PHE A C 1
ATOM 2623 O O . PHE A 1 328 ? 4.776 36.514 58.715 1.00 47.68 328 PHE A O 1
ATOM 2631 N N . GLN A 1 329 ? 2.711 35.956 58.036 1.00 40.88 329 GLN A N 1
ATOM 2632 C CA . GLN A 1 329 ? 2.688 36.712 56.782 1.00 43.86 329 GLN A CA 1
ATOM 2633 C C . GLN A 1 329 ? 3.882 36.430 55.874 1.00 41.92 329 GLN A C 1
ATOM 2634 O O . GLN A 1 329 ? 4.298 37.331 55.064 1.00 43.80 329 GLN A O 1
ATOM 2640 N N . GLY A 1 330 ? 4.395 35.180 55.948 1.00 34.70 330 GLY A N 1
ATOM 2641 C CA . GLY A 1 330 ? 5.424 34.767 55.037 1.00 30.24 330 GLY A CA 1
ATOM 2642 C C . GLY A 1 330 ? 4.740 34.619 53.713 1.00 30.87 330 GLY A C 1
ATOM 2643 O O . GLY A 1 330 ? 3.531 34.443 53.631 1.00 35.22 330 GLY A O 1
ATOM 2644 N N . GLN A 1 331 ? 5.471 34.732 52.638 1.00 26.05 331 GLN A N 1
ATOM 2645 C CA . GLN A 1 331 ? 4.939 34.534 51.354 1.00 27.65 331 GLN A CA 1
ATOM 2646 C C . GLN A 1 331 ? 5.741 33.561 50.577 1.00 25.22 331 GLN A C 1
ATOM 2647 O O . GLN A 1 331 ? 6.936 33.446 50.740 1.00 22.66 331 GLN A O 1
ATOM 2653 N N . ILE A 1 332 ? 5.090 32.848 49.675 1.00 21.19 332 ILE A N 1
ATOM 2654 C CA . ILE A 1 332 ? 5.749 32.131 48.646 1.00 22.91 332 ILE A CA 1
ATOM 2655 C C . ILE A 1 332 ? 6.014 33.069 47.494 1.00 25.83 332 ILE A C 1
ATOM 2656 O O . ILE A 1 332 ? 5.063 33.444 46.765 1.00 27.55 332 ILE A O 1
ATOM 2661 N N . ASN A 1 333 ? 7.266 33.385 47.227 1.00 22.46 333 ASN A N 1
ATOM 2662 C CA . ASN A 1 333 ? 7.641 34.252 46.058 1.00 24.64 333 ASN A CA 1
ATOM 2663 C C . ASN A 1 333 ? 7.710 33.471 44.747 1.00 29.73 333 ASN A C 1
ATOM 2664 O O . ASN A 1 333 ? 7.402 34.016 43.704 1.00 28.55 333 ASN A O 1
ATOM 2669 N N . LYS A 1 334 ? 8.218 32.240 44.752 1.00 25.49 334 LYS A N 1
ATOM 2670 C CA . LYS A 1 334 ? 8.368 31.468 43.544 1.00 26.93 334 LYS A CA 1
ATOM 2671 C C . LYS A 1 334 ? 8.365 30.030 43.882 1.00 24.53 334 LYS A C 1
ATOM 2672 O O . LYS A 1 334 ? 8.778 29.685 45.009 1.00 20.76 334 LYS A O 1
ATOM 2678 N N . VAL A 1 335 ? 7.993 29.183 42.901 1.00 23.24 335 VAL A N 1
ATOM 2679 C CA . VAL A 1 335 ? 8.119 27.743 43.008 1.00 22.96 335 VAL A CA 1
ATOM 2680 C C . VAL A 1 335 ? 8.668 27.326 41.709 1.00 27.58 335 VAL A C 1
ATOM 2681 O O . VAL A 1 335 ? 8.258 27.864 40.677 1.00 28.15 335 VAL A O 1
ATOM 2685 N N . PHE A 1 336 ? 9.610 26.420 41.712 1.00 26.43 336 PHE A N 1
ATOM 2686 C CA . PHE A 1 336 ? 10.135 25.886 40.473 1.00 33.99 336 PHE A CA 1
ATOM 2687 C C . PHE A 1 336 ? 10.761 24.551 40.667 1.00 31.95 336 PHE A C 1
ATOM 2688 O O . PHE A 1 336 ? 10.965 24.078 41.794 1.00 27.77 336 PHE A O 1
ATOM 2696 N N . MET A 1 337 ? 11.008 23.869 39.569 1.00 31.32 337 MET A N 1
ATOM 2697 C CA . MET A 1 337 ? 11.767 22.667 39.598 1.00 33.01 337 MET A CA 1
ATOM 2698 C C . MET A 1 337 ? 13.252 23.041 39.484 1.00 42.37 337 MET A C 1
ATOM 2699 O O . MET A 1 337 ? 13.636 23.784 38.576 1.00 39.44 337 MET A O 1
ATOM 2704 N N . PHE A 1 338 ? 14.068 22.492 40.399 1.00 49.81 338 PHE A N 1
ATOM 2705 C CA . PHE A 1 338 ? 15.529 22.486 40.311 1.00 59.29 338 PHE A CA 1
ATOM 2706 C C . PHE A 1 338 ? 15.935 21.194 39.578 1.00 69.34 338 PHE A C 1
ATOM 2707 O O . PHE A 1 338 ? 15.051 20.397 39.175 1.00 68.68 338 PHE A O 1
ATOM 2715 N N . ASP A 1 339 ? 17.251 20.986 39.395 1.00 72.71 339 ASP A N 1
ATOM 2716 C CA . ASP A 1 339 ? 17.780 19.688 38.892 1.00 74.03 339 ASP A CA 1
ATOM 2717 C C . ASP A 1 339 ? 17.238 18.582 39.796 1.00 66.48 339 ASP A C 1
ATOM 2718 O O . ASP A 1 339 ? 16.756 17.535 39.336 1.00 59.85 339 ASP A O 1
ATOM 2723 N N . LYS A 1 340 ? 17.329 18.826 41.099 1.00 62.49 340 LYS A N 1
ATOM 2724 C CA . LYS A 1 340 ? 16.730 17.931 42.058 1.00 62.57 340 LYS A CA 1
ATOM 2725 C C . LYS A 1 340 ? 15.642 18.711 42.793 1.00 56.19 340 LYS A C 1
ATOM 2726 O O . LYS A 1 340 ? 15.941 19.629 43.576 1.00 56.88 340 LYS A O 1
ATOM 2732 N N . GLY A 1 341 ? 14.393 18.395 42.408 1.00 41.56 341 GLY A N 1
ATOM 2733 C CA . GLY A 1 341 ? 13.238 18.545 43.234 1.00 35.06 341 GLY A CA 1
ATOM 2734 C C . GLY A 1 341 ? 12.422 19.777 42.963 1.00 28.73 341 GLY A C 1
ATOM 2735 O O . GLY A 1 341 ? 12.753 20.626 42.109 1.00 29.44 341 GLY A O 1
ATOM 2736 N N . CYS A 1 342 ? 11.389 19.936 43.776 1.00 23.00 342 CYS A N 1
ATOM 2737 C CA . CYS A 1 342 ? 10.506 21.080 43.665 1.00 22.76 342 CYS A CA 1
ATOM 2738 C C . CYS A 1 342 ? 10.898 22.075 44.785 1.00 23.07 342 CYS A C 1
ATOM 2739 O O . CYS A 1 342 ? 10.999 21.656 45.908 1.00 24.23 342 CYS A O 1
ATOM 2742 N N . SER A 1 343 ? 11.161 23.322 44.468 1.00 22.16 343 SER A N 1
ATOM 2743 C CA . SER A 1 343 ? 11.615 24.270 45.497 1.00 22.50 343 SER A CA 1
ATOM 2744 C C . SER A 1 343 ? 10.661 25.408 45.697 1.00 22.99 343 SER A C 1
ATOM 2745 O O . SER A 1 343 ? 10.176 26.020 44.734 1.00 24.69 343 SER A O 1
ATOM 2748 N N . PHE A 1 344 ? 10.417 25.729 46.956 1.00 19.88 344 PHE A N 1
ATOM 2749 C CA . PHE A 1 344 ? 9.601 26.879 47.323 1.00 19.29 344 PHE A CA 1
ATOM 2750 C C . PHE A 1 344 ? 10.460 27.956 47.883 1.00 19.01 344 PHE A C 1
ATOM 2751 O O . PHE A 1 344 ? 11.140 27.728 48.929 1.00 17.71 344 PHE A O 1
ATOM 2759 N N . LEU A 1 345 ? 10.447 29.132 47.201 1.00 17.64 345 LEU A N 1
ATOM 2760 C CA . LEU A 1 345 ? 11.186 30.280 47.726 1.00 18.95 345 LEU A CA 1
ATOM 2761 C C . LEU A 1 345 ? 10.286 31.097 48.585 1.00 19.10 345 LEU A C 1
ATOM 2762 O O . LEU A 1 345 ? 9.414 31.778 48.050 1.00 20.21 345 LEU A O 1
ATOM 2767 N N . CYS A 1 346 ? 10.383 30.952 49.919 1.00 16.54 346 CYS A N 1
ATOM 2768 C CA . CYS A 1 346 ? 9.557 31.665 50.853 1.00 18.63 346 CYS A CA 1
ATOM 2769 C C . CYS A 1 346 ? 10.303 32.821 51.459 1.00 18.71 346 CYS A C 1
ATOM 2770 O O . CYS A 1 346 ? 11.563 32.769 51.627 1.00 18.29 346 CYS A O 1
ATOM 2773 N N . VAL A 1 347 ? 9.545 33.891 51.725 1.00 18.86 347 VAL A N 1
ATOM 2774 C CA . VAL A 1 347 ? 10.083 35.102 52.226 1.00 17.90 347 VAL A CA 1
ATOM 2775 C C . VAL A 1 347 ? 9.304 35.617 53.419 1.00 18.93 347 VAL A C 1
ATOM 2776 O O . VAL A 1 347 ? 8.046 35.776 53.436 1.00 21.79 347 VAL A O 1
ATOM 2780 N N . PHE A 1 348 ? 10.051 35.990 54.449 1.00 20.26 348 PHE A N 1
ATOM 2781 C CA . PHE A 1 348 ? 9.500 36.632 55.675 1.00 21.51 348 PHE A CA 1
ATOM 2782 C C . PHE A 1 348 ? 10.069 38.065 55.728 1.00 25.70 348 PHE A C 1
ATOM 2783 O O . PHE A 1 348 ? 11.267 38.259 55.494 1.00 24.09 348 PHE A O 1
ATOM 2791 N N . GLY A 1 349 ? 9.181 39.034 55.957 1.00 30.46 349 GLY A N 1
ATOM 2792 C CA . GLY A 1 349 ? 9.416 40.486 55.738 1.00 38.32 349 GLY A CA 1
ATOM 2793 C C . GLY A 1 349 ? 9.098 41.281 54.405 1.00 41.98 349 GLY A C 1
ATOM 2794 O O . GLY A 1 349 ? 9.622 42.387 54.323 1.00 42.76 349 GLY A O 1
ATOM 2795 N N . PHE A 1 350 ? 8.368 40.875 53.331 1.00 38.71 350 PHE A N 1
ATOM 2796 C CA . PHE A 1 350 ? 8.548 41.810 52.098 1.00 44.76 350 PHE A CA 1
ATOM 2797 C C . PHE A 1 350 ? 7.638 43.069 51.656 1.00 50.19 350 PHE A C 1
ATOM 2798 O O . PHE A 1 350 ? 8.085 44.201 51.761 1.00 58.76 350 PHE A O 1
ATOM 2806 N N . PRO A 1 351 ? 6.483 42.879 51.015 1.00 59.20 351 PRO A N 1
ATOM 2807 C CA . PRO A 1 351 ? 5.535 44.014 50.923 1.00 60.02 351 PRO A CA 1
ATOM 2808 C C . PRO A 1 351 ? 4.928 44.473 52.259 1.00 68.26 351 PRO A C 1
ATOM 2809 O O . PRO A 1 351 ? 3.779 44.097 52.555 1.00 70.35 351 PRO A O 1
ATOM 2813 N N . GLY A 1 352 ? 5.657 45.288 53.040 1.00 69.19 352 GLY A N 1
ATOM 2814 C CA . GLY A 1 352 ? 5.197 45.696 54.380 1.00 72.81 352 GLY A CA 1
ATOM 2815 C C . GLY A 1 352 ? 4.443 44.556 55.075 1.00 79.21 352 GLY A C 1
ATOM 2816 O O . GLY A 1 352 ? 3.282 44.729 55.467 1.00 78.37 352 GLY A O 1
ATOM 2817 N N . GLU A 1 353 ? 5.084 43.380 55.184 1.00 76.00 353 GLU A N 1
ATOM 2818 C CA . GLU A 1 353 ? 4.520 42.210 55.891 1.00 72.12 353 GLU A CA 1
ATOM 2819 C C . GLU A 1 353 ? 5.456 41.839 57.066 1.00 75.18 353 GLU A C 1
ATOM 2820 O O . GLU A 1 353 ? 5.464 40.685 57.497 1.00 76.00 353 GLU A O 1
ATOM 2826 N N . LYS A 1 354 ? 6.202 42.834 57.586 1.00 73.04 354 LYS A N 1
ATOM 2827 C CA . LYS A 1 354 ? 7.395 42.629 58.434 1.00 70.89 354 LYS A CA 1
ATOM 2828 C C . LYS A 1 354 ? 7.123 42.554 59.952 1.00 78.80 354 LYS A C 1
ATOM 2829 O O . LYS A 1 354 ? 7.173 43.568 60.661 1.00 82.76 354 LYS A O 1
ATOM 2831 N N . VAL A 1 355 ? 6.888 41.325 60.431 1.00 84.51 355 VAL A N 1
ATOM 2832 C CA . VAL A 1 355 ? 6.627 41.017 61.857 1.00 82.42 355 VAL A CA 1
ATOM 2833 C C . VAL A 1 355 ? 7.909 41.103 62.719 1.00 80.77 355 VAL A C 1
ATOM 2834 O O . VAL A 1 355 ? 9.000 40.811 62.228 1.00 79.25 355 VAL A O 1
ATOM 2838 N N . PRO A 1 356 ? 7.790 41.492 64.012 1.00 77.32 356 PRO A N 1
ATOM 2839 C CA . PRO A 1 356 ? 8.948 41.271 64.927 1.00 69.31 356 PRO A CA 1
ATOM 2840 C C . PRO A 1 356 ? 9.268 39.751 65.195 1.00 61.38 356 PRO A C 1
ATOM 2841 O O . PRO A 1 356 ? 8.380 38.877 64.987 1.00 60.91 356 PRO A O 1
ATOM 2845 N N . ASP A 1 357 ? 10.508 39.463 65.648 1.00 49.72 357 ASP A N 1
ATOM 2846 C CA . ASP A 1 357 ? 11.069 38.054 65.820 1.00 43.75 357 ASP A CA 1
ATOM 2847 C C . ASP A 1 357 ? 11.069 37.333 64.506 1.00 36.71 357 ASP A C 1
ATOM 2848 O O . ASP A 1 357 ? 10.886 36.129 64.432 1.00 40.73 357 ASP A O 1
ATOM 2853 N N . GLU A 1 358 ? 11.283 38.075 63.447 1.00 36.74 358 GLU A N 1
ATOM 2854 C CA . GLU A 1 358 ? 11.207 37.422 62.172 1.00 37.02 358 GLU A CA 1
ATOM 2855 C C . GLU A 1 358 ? 12.109 36.129 62.203 1.00 39.90 358 GLU A C 1
ATOM 2856 O O . GLU A 1 358 ? 11.742 35.146 61.563 1.00 41.17 358 GLU A O 1
ATOM 2862 N N . LEU A 1 359 ? 13.236 36.140 62.931 1.00 37.21 359 LEU A N 1
ATOM 2863 C CA . LEU A 1 359 ? 14.237 35.029 62.863 1.00 33.74 359 LEU A CA 1
ATOM 2864 C C . LEU A 1 359 ? 13.809 33.739 63.533 1.00 32.72 359 LEU A C 1
ATOM 2865 O O . LEU A 1 359 ? 13.891 32.660 62.926 1.00 28.32 359 LEU A O 1
ATOM 2870 N N . THR A 1 360 ? 13.358 33.840 64.772 1.00 34.49 360 THR A N 1
ATOM 2871 C CA . THR A 1 360 ? 12.882 32.729 65.531 1.00 36.90 360 THR A CA 1
ATOM 2872 C C . THR A 1 360 ? 11.704 32.040 64.878 1.00 35.63 360 THR A C 1
ATOM 2873 O O . THR A 1 360 ? 11.630 30.808 64.777 1.00 31.19 360 THR A O 1
ATOM 2877 N N . HIS A 1 361 ? 10.788 32.867 64.442 1.00 33.78 361 HIS A N 1
ATOM 2878 C CA . HIS A 1 361 ? 9.644 32.427 63.721 1.00 35.77 361 HIS A CA 1
ATOM 2879 C C . HIS A 1 361 ? 10.021 31.795 62.413 1.00 32.99 361 HIS A C 1
ATOM 2880 O O . HIS A 1 361 ? 9.438 30.783 62.084 1.00 29.15 361 HIS A O 1
ATOM 2887 N N . ALA A 1 362 ? 10.978 32.364 61.662 1.00 26.94 362 ALA A N 1
ATOM 2888 C CA . ALA A 1 362 ? 11.361 31.764 60.430 1.00 26.25 362 ALA A CA 1
ATOM 2889 C C . ALA A 1 362 ? 11.872 30.303 60.726 1.00 22.19 362 ALA A C 1
ATOM 2890 O O . ALA A 1 362 ? 11.545 29.389 59.989 1.00 21.61 362 ALA A O 1
ATOM 2892 N N . LEU A 1 363 ? 12.718 30.152 61.751 1.00 22.67 363 LEU A N 1
ATOM 2893 C CA . LEU A 1 363 ? 13.288 28.848 62.066 1.00 20.73 363 LEU A CA 1
ATOM 2894 C C . LEU A 1 363 ? 12.254 27.881 62.533 1.00 21.53 363 LEU A C 1
ATOM 2895 O O . LEU A 1 363 ? 12.221 26.722 62.077 1.00 19.20 363 LEU A O 1
ATOM 2900 N N . GLU A 1 364 ? 11.322 28.373 63.367 1.00 22.28 364 GLU A N 1
ATOM 2901 C CA . GLU A 1 364 ? 10.213 27.508 63.828 1.00 23.80 364 GLU A CA 1
ATOM 2902 C C . GLU A 1 364 ? 9.287 27.104 62.672 1.00 21.07 364 GLU A C 1
ATOM 2903 O O . GLU A 1 364 ? 8.838 25.944 62.571 1.00 21.59 364 GLU A O 1
ATOM 2909 N N . CYS A 1 365 ? 9.023 28.022 61.773 1.00 20.46 365 CYS A N 1
ATOM 2910 C CA A CYS A 1 365 ? 8.234 27.674 60.584 0.60 20.47 365 CYS A CA 1
ATOM 2911 C CA B CYS A 1 365 ? 8.236 27.698 60.562 0.40 20.70 365 CYS A CA 1
ATOM 2912 C C . CYS A 1 365 ? 8.954 26.652 59.686 1.00 19.71 365 CYS A C 1
ATOM 2913 O O . CYS A 1 365 ? 8.344 25.706 59.193 1.00 19.74 365 CYS A O 1
ATOM 2918 N N . ALA A 1 366 ? 10.239 26.846 59.469 1.00 18.53 366 ALA A N 1
ATOM 2919 C CA . ALA A 1 366 ? 11.038 25.894 58.702 1.00 18.48 366 ALA A CA 1
ATOM 2920 C C . ALA A 1 366 ? 10.960 24.517 59.320 1.00 19.44 366 ALA A C 1
ATOM 2921 O O . ALA A 1 366 ? 10.792 23.540 58.578 1.00 18.17 366 ALA A O 1
ATOM 2923 N N . MET A 1 367 ? 11.116 24.428 60.660 1.00 18.92 367 MET A N 1
ATOM 2924 C CA . MET A 1 367 ? 11.072 23.116 61.284 1.00 19.40 367 MET A CA 1
ATOM 2925 C C . MET A 1 367 ? 9.685 22.472 61.127 1.00 19.44 367 MET A C 1
ATOM 2926 O O . MET A 1 367 ? 9.546 21.250 60.884 1.00 19.56 367 MET A O 1
ATOM 2931 N N . ASP A 1 368 ? 8.638 23.265 61.262 1.00 19.27 368 ASP A N 1
ATOM 2932 C CA . ASP A 1 368 ? 7.281 22.757 61.086 1.00 20.45 368 ASP A CA 1
ATOM 2933 C C . ASP A 1 368 ? 7.107 22.166 59.680 1.00 20.92 368 ASP A C 1
ATOM 2934 O O . ASP A 1 368 ? 6.642 21.036 59.494 1.00 20.60 368 ASP A O 1
ATOM 2939 N N . ILE A 1 369 ? 7.467 22.968 58.679 1.00 19.63 369 ILE A N 1
ATOM 2940 C CA . ILE A 1 369 ? 7.466 22.538 57.294 1.00 18.64 369 ILE A CA 1
ATOM 2941 C C . ILE A 1 369 ? 8.246 21.268 57.044 1.00 17.56 369 ILE A C 1
ATOM 2942 O O . ILE A 1 369 ? 7.753 20.341 56.418 1.00 18.67 369 ILE A O 1
ATOM 2947 N N . PHE A 1 370 ? 9.468 21.198 57.567 1.00 18.31 370 PHE A N 1
ATOM 2948 C CA . PHE A 1 370 ? 10.323 20.020 57.459 1.00 18.56 370 PHE A CA 1
ATOM 2949 C C . PHE A 1 370 ? 9.638 18.776 58.048 1.00 20.64 370 PHE A C 1
ATOM 2950 O O . PHE A 1 370 ? 9.540 17.742 57.364 1.00 20.37 370 PHE A O 1
ATOM 2958 N N . ASP A 1 371 ? 9.071 18.936 59.236 1.00 19.93 371 ASP A N 1
ATOM 2959 C CA . ASP A 1 371 ? 8.480 17.788 59.897 1.00 22.69 371 ASP A CA 1
ATOM 2960 C C . ASP A 1 371 ? 7.265 17.298 59.129 1.00 24.02 371 ASP A C 1
ATOM 2961 O O . ASP A 1 371 ? 7.083 16.072 58.952 1.00 25.23 371 ASP A O 1
ATOM 2966 N N . PHE A 1 372 ? 6.426 18.203 58.693 1.00 21.30 372 PHE A N 1
ATOM 2967 C CA . PHE A 1 372 ? 5.206 17.814 58.037 1.00 23.09 372 PHE A CA 1
ATOM 2968 C C . PHE A 1 372 ? 5.560 17.228 56.685 1.00 22.39 372 PHE A C 1
ATOM 2969 O O . PHE A 1 372 ? 5.089 16.114 56.294 1.00 23.07 372 PHE A O 1
ATOM 2977 N N . CYS A 1 373 ? 6.401 17.944 55.924 1.00 22.46 373 CYS A N 1
ATOM 2978 C CA . CYS A 1 373 ? 6.642 17.485 54.541 1.00 24.75 373 CYS A CA 1
ATOM 2979 C C . CYS A 1 373 ? 7.390 16.136 54.519 1.00 24.74 373 CYS A C 1
ATOM 2980 O O . CYS A 1 373 ? 7.213 15.287 53.596 1.00 26.08 373 CYS A O 1
ATOM 2983 N N . SER A 1 374 ? 8.202 15.895 55.556 1.00 25.29 374 SER A N 1
ATOM 2984 C CA . SER A 1 374 ? 8.946 14.643 55.642 1.00 28.65 374 SER A CA 1
ATOM 2985 C C . SER A 1 374 ? 7.972 13.422 55.706 1.00 32.43 374 SER A C 1
ATOM 2986 O O . SER A 1 374 ? 8.363 12.299 55.380 1.00 36.52 374 SER A O 1
ATOM 2989 N N . GLN A 1 375 ? 6.739 13.637 56.121 1.00 30.30 375 GLN A N 1
ATOM 2990 C CA . GLN A 1 375 ? 5.819 12.540 56.303 1.00 31.97 375 GLN A CA 1
ATOM 2991 C C . GLN A 1 375 ? 4.843 12.464 55.127 1.00 32.75 375 GLN A C 1
ATOM 2992 O O . GLN A 1 375 ? 3.882 11.701 55.184 1.00 30.06 375 GLN A O 1
ATOM 2998 N N . VAL A 1 376 ? 5.015 13.291 54.083 1.00 29.78 376 VAL A N 1
ATOM 2999 C CA . VAL A 1 376 ? 4.096 13.301 52.970 1.00 29.21 376 VAL A CA 1
ATOM 3000 C C . VAL A 1 376 ? 4.500 12.168 52.047 1.00 33.24 376 VAL A C 1
ATOM 3001 O O . VAL A 1 376 ? 5.678 11.979 51.770 1.00 31.30 376 VAL A O 1
ATOM 3005 N N . HIS A 1 377 ? 3.478 11.428 51.600 1.00 37.73 377 HIS A N 1
ATOM 3006 C CA . HIS A 1 377 ? 3.675 10.305 50.721 1.00 39.82 377 HIS A CA 1
ATOM 3007 C C . HIS A 1 377 ? 4.334 10.705 49.432 1.00 33.43 377 HIS A C 1
ATOM 3008 O O . HIS A 1 377 ? 3.957 11.708 48.799 1.00 33.56 377 HIS A O 1
ATOM 3015 N N . LYS A 1 378 ? 5.419 10.019 49.133 1.00 33.23 378 LYS A N 1
ATOM 3016 C CA . LYS A 1 378 ? 6.170 10.208 47.913 1.00 33.83 378 LYS A CA 1
ATOM 3017 C C . LYS A 1 378 ? 7.211 11.303 47.994 1.00 30.86 378 LYS A C 1
ATOM 3018 O O . LYS A 1 378 ? 8.010 11.467 47.058 1.00 30.79 378 LYS A O 1
ATOM 3024 N N . ILE A 1 379 ? 7.243 12.058 49.084 1.00 27.64 379 ILE A N 1
ATOM 3025 C CA . ILE A 1 379 ? 8.363 12.952 49.260 1.00 28.30 379 ILE A CA 1
ATOM 3026 C C . ILE A 1 379 ? 9.479 12.168 49.945 1.00 27.84 379 ILE A C 1
ATOM 3027 O O . ILE A 1 379 ? 9.298 11.736 51.049 1.00 28.19 379 ILE A O 1
ATOM 3032 N N . GLN A 1 380 ? 10.591 12.049 49.253 1.00 27.52 380 GLN A N 1
ATOM 3033 C CA . GLN A 1 380 ? 11.749 11.266 49.694 1.00 30.37 380 GLN A CA 1
ATOM 3034 C C . GLN A 1 380 ? 12.679 11.986 50.614 1.00 28.04 380 GLN A C 1
ATOM 3035 O O . GLN A 1 380 ? 13.132 11.426 51.577 1.00 27.19 380 GLN A O 1
ATOM 3041 N N . THR A 1 381 ? 12.961 13.269 50.320 1.00 28.06 381 THR A N 1
ATOM 3042 C CA . THR A 1 381 ? 13.857 14.087 51.165 1.00 26.67 381 THR A CA 1
ATOM 3043 C C . THR A 1 381 ? 13.369 15.519 51.190 1.00 25.82 381 THR A C 1
ATOM 3044 O O . THR A 1 381 ? 12.977 16.017 50.164 1.00 24.18 381 THR A O 1
ATOM 3048 N N . VAL A 1 382 ? 13.369 16.138 52.351 1.00 21.95 382 VAL A N 1
ATOM 3049 C CA . VAL A 1 382 ? 13.104 17.573 52.460 1.00 20.53 382 VAL A CA 1
ATOM 3050 C C . VAL A 1 382 ? 14.343 18.288 52.953 1.00 20.34 382 VAL A C 1
ATOM 3051 O O . VAL A 1 382 ? 15.043 17.757 53.830 1.00 20.91 382 VAL A O 1
ATOM 3055 N N . SER A 1 383 ? 14.657 19.445 52.378 1.00 18.82 383 SER A N 1
ATOM 3056 C CA . SER A 1 383 ? 15.827 20.174 52.773 1.00 18.55 383 SER A CA 1
ATOM 3057 C C . SER A 1 383 ? 15.439 21.634 52.823 1.00 18.61 383 SER A C 1
ATOM 3058 O O . SER A 1 383 ? 14.741 22.099 51.903 1.00 18.02 383 SER A O 1
ATOM 3061 N N . ILE A 1 384 ? 15.879 22.357 53.847 1.00 16.78 384 ILE A N 1
ATOM 3062 C CA . ILE A 1 384 ? 15.456 23.755 53.962 1.00 15.80 384 ILE A CA 1
ATOM 3063 C C . ILE A 1 384 ? 16.625 24.612 54.352 1.00 17.50 384 ILE A C 1
ATOM 3064 O O . ILE A 1 384 ? 17.277 24.361 55.397 1.00 18.63 384 ILE A O 1
ATOM 3069 N N . GLY A 1 385 ? 16.836 25.648 53.565 1.00 16.57 385 GLY A N 1
ATOM 3070 C CA . GLY A 1 385 ? 17.861 26.663 53.778 1.00 17.49 385 GLY A CA 1
ATOM 3071 C C . GLY A 1 385 ? 17.331 28.000 54.237 1.00 18.21 385 GLY A C 1
ATOM 3072 O O . GLY A 1 385 ? 16.337 28.513 53.664 1.00 18.90 385 GLY A O 1
ATOM 3073 N N . VAL A 1 386 ? 17.875 28.517 55.334 1.00 17.55 386 VAL A N 1
ATOM 3074 C CA . VAL A 1 386 ? 17.363 29.744 55.923 1.00 17.54 386 VAL A CA 1
ATOM 3075 C C . VAL A 1 386 ? 18.469 30.783 55.993 1.00 19.82 386 VAL A C 1
ATOM 3076 O O . VAL A 1 386 ? 19.539 30.533 56.589 1.00 18.55 386 VAL A O 1
ATOM 3080 N N . ALA A 1 387 ? 18.274 31.926 55.323 1.00 18.51 387 ALA A N 1
ATOM 3081 C CA . ALA A 1 387 ? 19.334 32.959 55.244 1.00 20.04 387 ALA A CA 1
ATOM 3082 C C . ALA A 1 387 ? 18.684 34.348 55.392 1.00 22.06 387 ALA A C 1
ATOM 3083 O O . ALA A 1 387 ? 17.543 34.539 54.978 1.00 21.06 387 ALA A O 1
ATOM 3085 N N . SER A 1 388 ? 19.347 35.276 56.047 1.00 21.08 388 SER A N 1
ATOM 3086 C CA A SER A 1 388 ? 18.738 36.535 56.330 0.49 21.28 388 SER A CA 1
ATOM 3087 C CA B SER A 1 388 ? 18.724 36.548 56.451 0.51 21.47 388 SER A CA 1
ATOM 3088 C C . SER A 1 388 ? 19.678 37.700 56.050 1.00 22.68 388 SER A C 1
ATOM 3089 O O . SER A 1 388 ? 20.896 37.693 56.394 1.00 23.16 388 SER A O 1
ATOM 3094 N N . GLY A 1 389 ? 19.136 38.713 55.387 1.00 21.83 389 GLY A N 1
ATOM 3095 C CA . GLY A 1 389 ? 19.953 39.867 55.011 1.00 23.03 389 GLY A CA 1
ATOM 3096 C C . GLY A 1 389 ? 19.160 40.762 54.084 1.00 24.66 389 GLY A C 1
ATOM 3097 O O . GLY A 1 389 ? 17.943 40.561 53.868 1.00 21.30 389 GLY A O 1
ATOM 3098 N N . ILE A 1 390 ? 19.880 41.747 53.559 1.00 25.17 390 ILE A N 1
ATOM 3099 C CA . ILE A 1 390 ? 19.282 42.653 52.528 1.00 23.68 390 ILE A CA 1
ATOM 3100 C C . ILE A 1 390 ? 19.162 42.042 51.199 1.00 22.88 390 ILE A C 1
ATOM 3101 O O . ILE A 1 390 ? 20.149 41.583 50.565 1.00 22.27 390 ILE A O 1
ATOM 3106 N N . VAL A 1 391 ? 17.935 42.132 50.623 1.00 19.20 391 VAL A N 1
ATOM 3107 C CA . VAL A 1 391 ? 17.747 41.574 49.307 1.00 18.40 391 VAL A CA 1
ATOM 3108 C C . VAL A 1 391 ? 17.016 42.640 48.492 1.00 17.06 391 VAL A C 1
ATOM 3109 O O . VAL A 1 391 ? 16.399 43.511 49.080 1.00 17.58 391 VAL A O 1
ATOM 3113 N N . PHE A 1 392 ? 17.213 42.593 47.196 1.00 16.35 392 PHE A N 1
ATOM 3114 C CA A PHE A 1 392 ? 16.433 43.468 46.284 0.80 16.12 392 PHE A CA 1
ATOM 3115 C CA B PHE A 1 392 ? 16.483 43.498 46.322 0.20 16.17 392 PHE A CA 1
ATOM 3116 C C . PHE A 1 392 ? 15.124 42.823 46.002 1.00 15.24 392 PHE A C 1
ATOM 3117 O O . PHE A 1 392 ? 15.050 41.633 45.703 1.00 15.29 392 PHE A O 1
ATOM 3132 N N . CYS A 1 393 ? 14.016 43.597 46.047 1.00 17.51 393 CYS A N 1
ATOM 3133 C CA . CYS A 1 393 ? 12.693 43.113 45.731 1.00 17.97 393 CYS A CA 1
ATOM 3134 C C . CYS A 1 393 ? 12.170 44.080 44.675 1.00 17.41 393 CYS A C 1
ATOM 3135 O O . CYS A 1 393 ? 12.458 45.272 44.727 1.00 19.04 393 CYS A O 1
ATOM 3138 N N . GLY A 1 394 ? 11.425 43.533 43.679 1.00 15.33 394 GLY A N 1
ATOM 3139 C CA . GLY A 1 394 ? 10.820 44.428 42.719 1.00 14.92 394 GLY A CA 1
ATOM 3140 C C . GLY A 1 394 ? 10.159 43.658 41.587 1.00 13.27 394 GLY A C 1
ATOM 3141 O O . GLY A 1 394 ? 10.371 42.491 41.460 1.00 14.67 394 GLY A O 1
ATOM 3142 N N . ILE A 1 395 ? 9.348 44.356 40.780 1.00 13.01 395 ILE A N 1
ATOM 3143 C CA . ILE A 1 395 ? 8.746 43.784 39.581 1.00 12.99 395 ILE A CA 1
ATOM 3144 C C . ILE A 1 395 ? 9.766 43.879 38.455 1.00 13.36 395 ILE A C 1
ATOM 3145 O O . ILE A 1 395 ? 10.135 45.008 38.027 1.00 15.98 395 ILE A O 1
ATOM 3150 N N . VAL A 1 396 ? 10.177 42.723 37.981 1.00 13.79 396 VAL A N 1
ATOM 3151 C CA . VAL A 1 396 ? 11.210 42.620 36.978 1.00 15.13 396 VAL A CA 1
ATOM 3152 C C . VAL A 1 396 ? 10.645 42.093 35.660 1.00 13.47 396 VAL A C 1
ATOM 3153 O O . VAL A 1 396 ? 9.858 41.169 35.636 1.00 13.74 396 VAL A O 1
ATOM 3157 N N . GLY A 1 397 ? 11.074 42.722 34.594 1.00 14.15 397 GLY A N 1
ATOM 3158 C CA . GLY A 1 397 ? 10.644 42.298 33.261 1.00 14.05 397 GLY A CA 1
ATOM 3159 C C . GLY A 1 397 ? 10.196 43.462 32.432 1.00 14.14 397 GLY A C 1
ATOM 3160 O O . GLY A 1 397 ? 10.688 44.603 32.555 1.00 17.65 397 GLY A O 1
ATOM 3161 N N . HIS A 1 398 ? 9.414 43.166 31.413 1.00 12.72 398 HIS A N 1
ATOM 3162 C CA . HIS A 1 398 ? 8.851 44.115 30.512 1.00 12.08 398 HIS A CA 1
ATOM 3163 C C . HIS A 1 398 ? 7.466 44.596 30.949 1.00 11.95 398 HIS A C 1
ATOM 3164 O O . HIS A 1 398 ? 6.777 43.865 31.632 1.00 11.78 398 HIS A O 1
ATOM 3171 N N . THR A 1 399 ? 7.103 45.795 30.508 1.00 12.96 399 THR A N 1
ATOM 3172 C CA . THR A 1 399 ? 5.751 46.345 30.733 1.00 13.96 399 THR A CA 1
ATOM 3173 C C . THR A 1 399 ? 4.667 45.285 30.498 1.00 14.43 399 THR A C 1
ATOM 3174 O O . THR A 1 399 ? 3.733 45.106 31.284 1.00 13.35 399 THR A O 1
ATOM 3178 N N . VAL A 1 400 ? 4.822 44.523 29.389 1.00 12.85 400 VAL A N 1
ATOM 3179 C CA . VAL A 1 400 ? 3.797 43.547 29.080 1.00 13.02 400 VAL A CA 1
ATOM 3180 C C . VAL A 1 400 ? 3.935 42.166 29.709 1.00 12.29 400 VAL A C 1
ATOM 3181 O O . VAL A 1 400 ? 3.032 41.310 29.569 1.00 12.03 400 VAL A O 1
ATOM 3185 N N . ARG A 1 401 ? 5.069 41.900 30.365 1.00 11.11 401 ARG A N 1
ATOM 3186 C CA . ARG A 1 401 ? 5.361 40.600 30.920 1.00 11.40 401 ARG A CA 1
ATOM 3187 C C . ARG A 1 401 ? 6.457 40.743 31.948 1.00 11.41 401 ARG A C 1
ATOM 3188 O O . ARG A 1 401 ? 7.641 40.912 31.589 1.00 11.73 401 ARG A O 1
ATOM 3196 N N . HIS A 1 402 ? 6.053 40.709 33.214 1.00 10.41 402 HIS A N 1
ATOM 3197 C CA . HIS A 1 402 ? 6.925 40.954 34.329 1.00 11.73 402 HIS A CA 1
ATOM 3198 C C . HIS A 1 402 ? 6.440 40.236 35.561 1.00 11.83 402 HIS A C 1
ATOM 3199 O O . HIS A 1 402 ? 5.283 39.812 35.615 1.00 13.33 402 HIS A O 1
ATOM 3206 N N . GLU A 1 403 ? 7.301 40.065 36.565 1.00 11.53 403 GLU A N 1
ATOM 3207 C CA . GLU A 1 403 ? 6.916 39.346 37.801 1.00 12.05 403 GLU A CA 1
ATOM 3208 C C . GLU A 1 403 ? 7.661 39.928 38.964 1.00 12.48 403 GLU A C 1
ATOM 3209 O O . GLU A 1 403 ? 8.798 40.366 38.807 1.00 13.56 403 GLU A O 1
ATOM 3215 N N . TYR A 1 404 ? 7.051 39.876 40.138 1.00 13.79 404 TYR A N 1
ATOM 3216 C CA . TYR A 1 404 ? 7.766 40.290 41.352 1.00 13.96 404 TYR A CA 1
ATOM 3217 C C . TYR A 1 404 ? 8.841 39.231 41.670 1.00 14.50 404 TYR A C 1
ATOM 3218 O O . TYR A 1 404 ? 8.574 38.017 41.700 1.00 16.72 404 TYR A O 1
ATOM 3227 N N . THR A 1 405 ? 10.018 39.716 42.008 1.00 14.21 405 THR A N 1
ATOM 3228 C CA . THR A 1 405 ? 11.182 38.873 42.128 1.00 15.77 405 THR A CA 1
ATOM 3229 C C . THR A 1 405 ? 12.014 39.372 43.277 1.00 15.10 405 THR A C 1
ATOM 3230 O O . THR A 1 405 ? 12.056 40.525 43.590 1.00 15.80 405 THR A O 1
ATOM 3234 N N . VAL A 1 406 ? 12.695 38.436 43.922 1.00 16.69 406 VAL A N 1
ATOM 3235 C CA A VAL A 1 406 ? 13.666 38.770 45.000 0.50 17.48 406 VAL A CA 1
ATOM 3236 C CA B VAL A 1 406 ? 13.649 38.737 45.013 0.50 18.05 406 VAL A CA 1
ATOM 3237 C C . VAL A 1 406 ? 15.038 38.291 44.553 1.00 18.22 406 VAL A C 1
ATOM 3238 O O . VAL A 1 406 ? 15.189 37.198 44.002 1.00 20.85 406 VAL A O 1
ATOM 3245 N N . ILE A 1 407 ? 16.047 39.133 44.717 1.00 17.45 407 ILE A N 1
ATOM 3246 C CA . ILE A 1 407 ? 17.383 38.884 44.145 1.00 19.27 407 ILE A CA 1
ATOM 3247 C C . ILE A 1 407 ? 18.414 39.266 45.199 1.00 18.50 407 ILE A C 1
ATOM 3248 O O . ILE A 1 407 ? 18.309 40.278 45.905 1.00 16.53 407 ILE A O 1
ATOM 3253 N N . GLY A 1 408 ? 19.443 38.445 45.388 1.00 19.11 408 GLY A N 1
ATOM 3254 C CA . GLY A 1 408 ? 20.484 38.843 46.308 1.00 18.45 408 GLY A CA 1
ATOM 3255 C C . GLY A 1 408 ? 21.332 37.630 46.806 1.00 20.54 408 GLY A C 1
ATOM 3256 O O . GLY A 1 408 ? 20.978 36.488 46.604 1.00 19.12 408 GLY A O 1
ATOM 3257 N N . GLN A 1 409 ? 22.482 37.980 47.321 1.00 22.16 409 GLN A N 1
ATOM 3258 C CA . GLN A 1 409 ? 23.371 36.953 47.903 1.00 24.93 409 GLN A CA 1
ATOM 3259 C C . GLN A 1 409 ? 22.725 36.029 48.850 1.00 21.85 409 GLN A C 1
ATOM 3260 O O . GLN A 1 409 ? 23.002 34.814 48.777 1.00 22.54 409 GLN A O 1
ATOM 3266 N N . LYS A 1 410 ? 21.861 36.530 49.714 1.00 20.05 410 LYS A N 1
ATOM 3267 C CA . LYS A 1 410 ? 21.209 35.651 50.695 1.00 21.67 410 LYS A CA 1
ATOM 3268 C C . LYS A 1 410 ? 20.161 34.744 50.049 1.00 20.44 410 LYS A C 1
ATOM 3269 O O . LYS A 1 410 ? 19.908 33.662 50.530 1.00 20.44 410 LYS A O 1
ATOM 3275 N N . VAL A 1 411 ? 19.511 35.168 48.948 1.00 19.18 411 VAL A N 1
ATOM 3276 C CA . VAL A 1 411 ? 18.672 34.238 48.247 1.00 18.29 411 VAL A CA 1
ATOM 3277 C C . VAL A 1 411 ? 19.498 33.089 47.703 1.00 20.05 411 VAL A C 1
ATOM 3278 O O . VAL A 1 411 ? 19.124 31.921 47.806 1.00 19.04 411 VAL A O 1
ATOM 3282 N N . ASN A 1 412 ? 20.647 33.408 47.082 1.00 20.95 412 ASN A N 1
ATOM 3283 C CA A ASN A 1 412 ? 21.508 32.410 46.476 0.50 21.21 412 ASN A CA 1
ATOM 3284 C CA B ASN A 1 412 ? 21.442 32.382 46.469 0.50 22.55 412 ASN A CA 1
ATOM 3285 C C . ASN A 1 412 ? 22.043 31.454 47.574 1.00 21.70 412 ASN A C 1
ATOM 3286 O O . ASN A 1 412 ? 22.149 30.224 47.375 1.00 22.87 412 ASN A O 1
ATOM 3295 N N . LEU A 1 413 ? 22.363 32.034 48.696 1.00 20.98 413 LEU A N 1
ATOM 3296 C CA . LEU A 1 413 ? 22.986 31.272 49.791 1.00 21.97 413 LEU A CA 1
ATOM 3297 C C . LEU A 1 413 ? 21.928 30.260 50.283 1.00 21.34 413 LEU A C 1
ATOM 3298 O O . LEU A 1 413 ? 22.252 29.046 50.444 1.00 22.21 413 LEU A O 1
ATOM 3303 N N . ALA A 1 414 ? 20.697 30.724 50.592 1.00 18.93 414 ALA A N 1
ATOM 3304 C CA . ALA A 1 414 ? 19.668 29.772 51.061 1.00 19.00 414 ALA A CA 1
ATOM 3305 C C . ALA A 1 414 ? 19.421 28.617 50.044 1.00 19.87 414 ALA A C 1
ATOM 3306 O O . ALA A 1 414 ? 19.230 27.448 50.412 1.00 18.87 414 ALA A O 1
ATOM 3308 N N . ALA A 1 415 ? 19.385 28.951 48.738 1.00 18.75 415 ALA A N 1
ATOM 3309 C CA . ALA A 1 415 ? 19.259 27.965 47.683 1.00 21.04 415 ALA A CA 1
ATOM 3310 C C . ALA A 1 415 ? 20.375 26.913 47.670 1.00 22.39 415 ALA A C 1
ATOM 3311 O O . ALA A 1 415 ? 20.120 25.724 47.513 1.00 25.22 415 ALA A O 1
ATOM 3313 N N . ARG A 1 416 ? 21.616 27.372 47.826 1.00 24.76 416 ARG A N 1
ATOM 3314 C CA . ARG A 1 416 ? 22.763 26.472 47.795 1.00 25.91 416 ARG A CA 1
ATOM 3315 C C . ARG A 1 416 ? 22.774 25.630 49.081 1.00 24.43 416 ARG A C 1
ATOM 3316 O O . ARG A 1 416 ? 23.119 24.450 49.024 1.00 24.43 416 ARG A O 1
ATOM 3324 N N . MET A 1 417 ? 22.433 26.238 50.215 1.00 22.87 417 MET A N 1
ATOM 3325 C CA . MET A 1 417 ? 22.396 25.473 51.537 1.00 22.73 417 MET A CA 1
ATOM 3326 C C . MET A 1 417 ? 21.445 24.316 51.415 1.00 23.43 417 MET A C 1
ATOM 3327 O O . MET A 1 417 ? 21.776 23.226 51.877 1.00 22.59 417 MET A O 1
ATOM 3332 N N . MET A 1 418 ? 20.256 24.515 50.797 1.00 22.65 418 MET A N 1
ATOM 3333 C CA . MET A 1 418 ? 19.310 23.398 50.758 1.00 24.88 418 MET A CA 1
ATOM 3334 C C . MET A 1 418 ? 19.816 22.239 49.839 1.00 26.97 418 MET A C 1
ATOM 3335 O O . MET A 1 418 ? 19.453 21.072 50.028 1.00 26.45 418 MET A O 1
ATOM 3340 N N . MET A 1 419 ? 20.647 22.549 48.829 1.00 26.58 419 MET A N 1
ATOM 3341 C CA . MET A 1 419 ? 21.214 21.541 47.925 1.00 28.98 419 MET A CA 1
ATOM 3342 C C . MET A 1 419 ? 22.458 20.891 48.533 1.00 29.34 419 MET A C 1
ATOM 3343 O O . MET A 1 419 ? 22.608 19.690 48.491 1.00 29.51 419 MET A O 1
ATOM 3348 N N . TYR A 1 420 ? 23.322 21.648 49.171 1.00 29.27 420 TYR A N 1
ATOM 3349 C CA . TYR A 1 420 ? 24.558 21.081 49.685 1.00 27.43 420 TYR A CA 1
ATOM 3350 C C . TYR A 1 420 ? 24.420 20.487 51.077 1.00 25.65 420 TYR A C 1
ATOM 3351 O O . TYR A 1 420 ? 25.309 19.758 51.484 1.00 25.65 420 TYR A O 1
ATOM 3360 N N . TYR A 1 421 ? 23.318 20.764 51.793 1.00 23.65 421 TYR A N 1
ATOM 3361 C CA . TYR A 1 421 ? 23.050 20.153 53.076 1.00 23.42 421 TYR A CA 1
ATOM 3362 C C . TYR A 1 421 ? 21.651 19.532 53.048 1.00 22.32 421 TYR A C 1
ATOM 3363 O O . TYR A 1 421 ? 20.672 19.977 53.678 1.00 23.35 421 TYR A O 1
ATOM 3372 N N . PRO A 1 422 ? 21.509 18.484 52.222 1.00 22.64 422 PRO A N 1
ATOM 3373 C CA . PRO A 1 422 ? 20.188 17.874 52.068 1.00 23.30 422 PRO A CA 1
ATOM 3374 C C . PRO A 1 422 ? 19.693 17.175 53.315 1.00 21.47 422 PRO A C 1
ATOM 3375 O O . PRO A 1 422 ? 20.497 16.695 54.125 1.00 23.25 422 PRO A O 1
ATOM 3379 N N . GLY A 1 423 ? 18.377 17.117 53.495 1.00 20.15 423 GLY A N 1
ATOM 3380 C CA . GLY A 1 423 ? 17.767 16.380 54.537 1.00 21.71 423 GLY A CA 1
ATOM 3381 C C . GLY A 1 423 ? 17.671 17.005 55.885 1.00 20.91 423 GLY A C 1
ATOM 3382 O O . GLY A 1 423 ? 17.238 16.343 56.863 1.00 21.70 423 GLY A O 1
ATOM 3383 N N . ILE A 1 424 ? 18.101 18.256 55.969 1.00 19.85 424 ILE A N 1
ATOM 3384 C CA . ILE A 1 424 ? 18.110 18.978 57.249 1.00 19.26 424 ILE A CA 1
ATOM 3385 C C . ILE A 1 424 ? 17.645 20.444 57.045 1.00 18.04 424 ILE A C 1
ATOM 3386 O O . ILE A 1 424 ? 17.456 20.865 55.917 1.00 18.50 424 ILE A O 1
ATOM 3391 N N . VAL A 1 425 ? 17.343 21.123 58.137 1.00 17.55 425 VAL A N 1
ATOM 3392 C CA . VAL A 1 425 ? 17.111 22.576 58.140 1.00 17.75 425 VAL A CA 1
ATOM 3393 C C . VAL A 1 425 ? 18.436 23.261 58.478 1.00 19.24 425 VAL A C 1
ATOM 3394 O O . VAL A 1 425 ? 19.045 22.968 59.542 1.00 17.86 425 VAL A O 1
ATOM 3398 N N . THR A 1 426 ? 18.925 24.127 57.589 1.00 18.39 426 THR A N 1
ATOM 3399 C CA . THR A 1 426 ? 20.148 24.887 57.833 1.00 18.91 426 THR A CA 1
ATOM 3400 C C . THR A 1 426 ? 19.913 26.388 57.950 1.00 19.08 426 THR A C 1
ATOM 3401 O O . THR A 1 426 ? 18.921 26.917 57.374 1.00 18.72 426 THR A O 1
ATOM 3405 N N . CYS A 1 427 ? 20.781 27.120 58.633 1.00 17.81 427 CYS A N 1
ATOM 3406 C CA . CYS A 1 427 ? 20.651 28.545 58.696 1.00 17.73 427 CYS A CA 1
ATOM 3407 C C . CYS A 1 427 ? 22.011 29.217 58.644 1.00 18.67 427 CYS A C 1
ATOM 3408 O O . CYS A 1 427 ? 23.015 28.545 58.959 1.00 18.29 427 CYS A O 1
ATOM 3411 N N . ASP A 1 428 ? 22.019 30.492 58.252 1.00 17.99 428 ASP A N 1
ATOM 3412 C CA . ASP A 1 428 ? 23.249 31.260 58.184 1.00 20.12 428 ASP A CA 1
ATOM 3413 C C . ASP A 1 428 ? 23.569 31.875 59.593 1.00 20.65 428 ASP A C 1
ATOM 3414 O O . ASP A 1 428 ? 22.787 31.756 60.577 1.00 21.37 428 ASP A O 1
ATOM 3419 N N . SER A 1 429 ? 24.672 32.589 59.694 1.00 23.38 429 SER A N 1
ATOM 3420 C CA A SER A 1 429 ? 25.094 33.215 60.967 0.50 24.85 429 SER A CA 1
ATOM 3421 C CA B SER A 1 429 ? 25.049 33.196 60.982 0.50 24.64 429 SER A CA 1
ATOM 3422 C C . SER A 1 429 ? 24.177 34.331 61.419 1.00 24.95 429 SER A C 1
ATOM 3423 O O . SER A 1 429 ? 23.937 34.513 62.614 1.00 25.39 429 SER A O 1
ATOM 3428 N N . VAL A 1 430 ? 23.690 35.118 60.439 1.00 24.08 430 VAL A N 1
ATOM 3429 C CA . VAL A 1 430 ? 22.748 36.197 60.822 1.00 25.61 430 VAL A CA 1
ATOM 3430 C C . VAL A 1 430 ? 21.541 35.633 61.570 1.00 24.36 430 VAL A C 1
ATOM 3431 O O . VAL A 1 430 ? 21.147 36.138 62.631 1.00 25.22 430 VAL A O 1
ATOM 3435 N N . THR A 1 431 ? 20.984 34.549 61.023 1.00 22.55 431 THR A N 1
ATOM 3436 C CA . THR A 1 431 ? 19.808 33.940 61.604 1.00 23.05 431 THR A CA 1
ATOM 3437 C C . THR A 1 431 ? 20.108 33.331 62.967 1.00 23.75 431 THR A C 1
ATOM 3438 O O . THR A 1 431 ? 19.338 33.480 63.903 1.00 23.95 431 THR A O 1
ATOM 3442 N N . TYR A 1 432 ? 21.224 32.611 63.044 1.00 21.28 432 TYR A N 1
ATOM 3443 C CA . TYR A 1 432 ? 21.597 31.917 64.289 1.00 24.24 432 TYR A CA 1
ATOM 3444 C C . TYR A 1 432 ? 21.758 32.925 65.464 1.00 27.27 432 TYR A C 1
ATOM 3445 O O . TYR A 1 432 ? 21.077 32.826 66.510 1.00 29.17 432 TYR A O 1
ATOM 3454 N N . ASN A 1 433 ? 22.580 33.916 65.195 1.00 31.63 433 ASN A N 1
ATOM 3455 C CA . ASN A 1 433 ? 22.940 34.965 66.158 1.00 36.12 433 ASN A CA 1
ATOM 3456 C C . ASN A 1 433 ? 21.767 35.809 66.561 1.00 36.72 433 ASN A C 1
ATOM 3457 O O . ASN A 1 433 ? 21.584 36.133 67.740 1.00 38.08 433 ASN A O 1
ATOM 3462 N N . GLY A 1 434 ? 20.943 36.108 65.598 1.00 33.48 434 GLY A N 1
ATOM 3463 C CA . GLY A 1 434 ? 19.853 37.011 65.819 1.00 37.70 434 GLY A CA 1
ATOM 3464 C C . GLY A 1 434 ? 18.744 36.355 66.590 1.00 41.95 434 GLY A C 1
ATOM 3465 O O . GLY A 1 434 ? 18.127 37.021 67.391 1.00 45.71 434 GLY A O 1
ATOM 3466 N N . SER A 1 435 ? 18.463 35.061 66.335 1.00 38.32 435 SER A N 1
ATOM 3467 C CA . SER A 1 435 ? 17.348 34.344 66.994 1.00 38.19 435 SER A CA 1
ATOM 3468 C C . SER A 1 435 ? 17.422 34.451 68.548 1.00 39.20 435 SER A C 1
ATOM 3469 O O . SER A 1 435 ? 16.405 34.368 69.254 1.00 42.11 435 SER A O 1
ATOM 3472 N N . ASN A 1 436 ? 18.635 34.510 69.075 1.00 43.17 436 ASN A N 1
ATOM 3473 C CA . ASN A 1 436 ? 18.840 34.484 70.530 1.00 56.39 436 ASN A CA 1
ATOM 3474 C C . ASN A 1 436 ? 18.382 33.167 71.191 1.00 53.12 436 ASN A C 1
ATOM 3475 O O . ASN A 1 436 ? 18.611 33.005 72.378 1.00 53.48 436 ASN A O 1
ATOM 3480 N N . LEU A 1 437 ? 17.750 32.254 70.420 1.00 50.94 437 LEU A N 1
ATOM 3481 C CA . LEU A 1 437 ? 17.365 30.908 70.886 1.00 49.48 437 LEU A CA 1
ATOM 3482 C C . LEU A 1 437 ? 18.582 30.268 71.426 1.00 42.72 437 LEU A C 1
ATOM 3483 O O . LEU A 1 437 ? 19.678 30.614 71.003 1.00 45.95 437 LEU A O 1
ATOM 3488 N N . PRO A 1 438 ? 18.425 29.298 72.354 1.00 40.76 438 PRO A N 1
ATOM 3489 C CA . PRO A 1 438 ? 19.621 28.766 72.951 1.00 36.98 438 PRO A CA 1
ATOM 3490 C C . PRO A 1 438 ? 20.523 28.057 71.940 1.00 38.21 438 PRO A C 1
ATOM 3491 O O . PRO A 1 438 ? 20.035 27.465 70.957 1.00 32.79 438 PRO A O 1
ATOM 3495 N N . ALA A 1 439 ? 21.815 28.053 72.198 1.00 38.01 439 ALA A N 1
ATOM 3496 C CA . ALA A 1 439 ? 22.728 27.600 71.178 1.00 37.57 439 ALA A CA 1
ATOM 3497 C C . ALA A 1 439 ? 22.610 26.107 70.925 1.00 34.13 439 ALA A C 1
ATOM 3498 O O . ALA A 1 439 ? 22.885 25.698 69.839 1.00 29.27 439 ALA A O 1
ATOM 3500 N N . TYR A 1 440 ? 22.206 25.310 71.921 1.00 29.96 440 TYR A N 1
ATOM 3501 C CA . TYR A 1 440 ? 22.105 23.852 71.776 1.00 26.85 440 TYR A CA 1
ATOM 3502 C C . TYR A 1 440 ? 20.901 23.435 70.881 1.00 25.61 440 TYR A C 1
ATOM 3503 O O . TYR A 1 440 ? 20.700 22.288 70.567 1.00 25.84 440 TYR A O 1
ATOM 3512 N N . PHE A 1 441 ? 20.107 24.413 70.478 1.00 22.74 441 PHE A N 1
ATOM 3513 C CA . PHE A 1 441 ? 19.077 24.158 69.428 1.00 23.47 441 PHE A CA 1
ATOM 3514 C C . PHE A 1 441 ? 19.757 24.058 68.059 1.00 21.74 441 PHE A C 1
ATOM 3515 O O . PHE A 1 441 ? 19.086 23.741 67.054 1.00 20.76 441 PHE A O 1
ATOM 3523 N N . PHE A 1 442 ? 21.058 24.290 67.972 1.00 20.80 442 PHE A N 1
ATOM 3524 C CA . PHE A 1 442 ? 21.733 24.282 66.656 1.00 22.31 442 PHE A CA 1
ATOM 3525 C C . PHE A 1 442 ? 22.916 23.344 66.710 1.00 23.80 442 PHE A C 1
ATOM 3526 O O . PHE A 1 442 ? 23.379 22.909 67.785 1.00 21.95 442 PHE A O 1
ATOM 3534 N N . LYS A 1 443 ? 23.401 23.028 65.534 1.00 22.73 443 LYS A N 1
ATOM 3535 C CA . LYS A 1 443 ? 24.675 22.376 65.349 1.00 25.09 443 LYS A CA 1
ATOM 3536 C C . LYS A 1 443 ? 25.508 23.119 64.325 1.00 25.34 443 LYS A C 1
ATOM 3537 O O . LYS A 1 443 ? 25.083 23.328 63.191 1.00 21.70 443 LYS A O 1
ATOM 3543 N N . GLU A 1 444 ? 26.707 23.521 64.704 1.00 24.95 444 GLU A N 1
ATOM 3544 C CA . GLU A 1 444 ? 27.659 24.185 63.785 1.00 24.68 444 GLU A CA 1
ATOM 3545 C C . GLU A 1 444 ? 28.121 23.127 62.777 1.00 24.02 444 GLU A C 1
ATOM 3546 O O . GLU A 1 444 ? 28.552 21.992 63.168 1.00 24.24 444 GLU A O 1
ATOM 3552 N N . LEU A 1 445 ? 27.974 23.462 61.481 1.00 21.55 445 LEU A N 1
ATOM 3553 C CA . LEU A 1 445 ? 28.264 22.531 60.388 1.00 21.57 445 LEU A CA 1
ATOM 3554 C C . LEU A 1 445 ? 29.653 22.711 59.750 1.00 21.62 445 LEU A C 1
ATOM 3555 O O . LEU A 1 445 ? 30.301 23.754 59.789 1.00 21.12 445 LEU A O 1
ATOM 3560 N N . PRO A 1 446 ? 30.136 21.637 59.148 1.00 22.51 446 PRO A N 1
ATOM 3561 C CA . PRO A 1 446 ? 31.284 21.753 58.282 1.00 24.86 446 PRO A CA 1
ATOM 3562 C C . PRO A 1 446 ? 31.043 22.699 57.149 1.00 26.63 446 PRO A C 1
ATOM 3563 O O . PRO A 1 446 ? 29.925 22.796 56.634 1.00 27.36 446 PRO A O 1
ATOM 3567 N N . LYS A 1 447 ? 32.079 23.421 56.808 1.00 30.42 447 LYS A N 1
ATOM 3568 C CA . LYS A 1 447 ? 32.096 24.381 55.723 1.00 32.71 447 LYS A CA 1
ATOM 3569 C C . LYS A 1 447 ? 32.210 23.640 54.380 1.00 32.78 447 LYS A C 1
ATOM 3570 O O . LYS A 1 447 ? 33.021 22.781 54.226 1.00 32.29 447 LYS A O 1
ATOM 3576 N N . LYS A 1 448 ? 31.362 23.921 53.429 1.00 32.63 448 LYS A N 1
ATOM 3577 C CA . LYS A 1 448 ? 31.429 23.280 52.111 1.00 34.47 448 LYS A CA 1
ATOM 3578 C C . LYS A 1 448 ? 31.640 24.393 51.142 1.00 38.10 448 LYS A C 1
ATOM 3579 O O . LYS A 1 448 ? 31.105 25.492 51.336 1.00 37.20 448 LYS A O 1
ATOM 3585 N N . VAL A 1 449 ? 32.402 24.134 50.087 1.00 38.31 449 VAL A N 1
ATOM 3586 C CA . VAL A 1 449 ? 32.559 25.131 49.015 1.00 40.53 449 VAL A CA 1
ATOM 3587 C C . VAL A 1 449 ? 31.316 25.023 48.097 1.00 41.42 449 VAL A C 1
ATOM 3588 O O . VAL A 1 449 ? 31.011 23.930 47.585 1.00 43.24 449 VAL A O 1
ATOM 3592 N N . MET A 1 450 ? 30.543 26.106 47.997 1.00 40.37 450 MET A N 1
ATOM 3593 C CA . MET A 1 450 ? 29.268 26.085 47.253 1.00 40.11 450 MET A CA 1
ATOM 3594 C C . MET A 1 450 ? 29.258 27.029 46.045 1.00 45.34 450 MET A C 1
ATOM 3595 O O . MET A 1 450 ? 29.692 28.181 46.170 1.00 48.63 450 MET A O 1
ATOM 3600 N N . LYS A 1 451 ? 28.687 26.557 44.926 1.00 50.05 451 LYS A N 1
ATOM 3601 C CA . LYS A 1 451 ? 28.504 27.365 43.667 1.00 51.26 451 LYS A CA 1
ATOM 3602 C C . LYS A 1 451 ? 27.975 28.749 43.885 1.00 52.39 451 LYS A C 1
ATOM 3603 O O . LYS A 1 451 ? 26.835 28.923 44.326 1.00 58.22 451 LYS A O 1
ATOM 3605 N N . GLY A 1 452 ? 28.775 29.745 43.557 1.00 50.81 452 GLY A N 1
ATOM 3606 C CA . GLY A 1 452 ? 28.286 31.120 43.517 1.00 51.93 452 GLY A CA 1
ATOM 3607 C C . GLY A 1 452 ? 28.353 31.775 44.872 1.00 56.47 452 GLY A C 1
ATOM 3608 O O . GLY A 1 452 ? 27.988 32.937 45.039 1.00 56.56 452 GLY A O 1
ATOM 3609 N N . VAL A 1 453 ? 28.850 31.024 45.851 1.00 58.17 453 VAL A N 1
ATOM 3610 C CA . VAL A 1 453 ? 28.866 31.478 47.229 1.00 61.14 453 VAL A CA 1
ATOM 3611 C C . VAL A 1 453 ? 30.302 31.750 47.571 1.00 61.48 453 VAL A C 1
ATOM 3612 O O . VAL A 1 453 ? 31.118 30.819 47.540 1.00 57.23 453 VAL A O 1
ATOM 3616 N N . ALA A 1 454 ? 30.608 33.005 47.884 1.00 62.06 454 ALA A N 1
ATOM 3617 C CA . ALA A 1 454 ? 31.918 33.339 48.432 1.00 69.61 454 ALA A CA 1
ATOM 3618 C C . ALA A 1 454 ? 31.659 33.592 49.902 1.00 73.60 454 ALA A C 1
ATOM 3619 O O . ALA A 1 454 ? 30.555 34.006 50.282 1.00 80.18 454 ALA A O 1
ATOM 3621 N N . ASP A 1 455 ? 32.683 33.372 50.714 1.00 73.56 455 ASP A N 1
ATOM 3622 C CA . ASP A 1 455 ? 32.489 33.058 52.118 1.00 73.42 455 ASP A CA 1
ATOM 3623 C C . ASP A 1 455 ? 31.116 33.333 52.701 1.00 68.60 455 ASP A C 1
ATOM 3624 O O . ASP A 1 455 ? 30.755 34.475 53.035 1.00 65.16 455 ASP A O 1
ATOM 3629 N N . SER A 1 456 ? 30.430 32.209 52.890 1.00 65.26 456 SER A N 1
ATOM 3630 C CA . SER A 1 456 ? 29.112 32.107 53.485 1.00 58.64 456 SER A CA 1
ATOM 3631 C C . SER A 1 456 ? 29.022 32.486 54.984 1.00 58.03 456 SER A C 1
ATOM 3632 O O . SER A 1 456 ? 27.910 32.772 55.457 1.00 56.42 456 SER A O 1
ATOM 3635 N N . GLY A 1 457 ? 30.167 32.492 55.699 1.00 50.65 457 GLY A N 1
ATOM 3636 C CA . GLY A 1 457 ? 30.252 32.607 57.194 1.00 46.24 457 GLY A CA 1
ATOM 3637 C C . GLY A 1 457 ? 29.941 31.229 57.820 1.00 36.09 457 GLY A C 1
ATOM 3638 O O . GLY A 1 457 ? 29.635 30.255 57.078 1.00 37.67 457 GLY A O 1
ATOM 3639 N N . PRO A 1 458 ? 30.018 31.092 59.161 1.00 33.79 458 PRO A N 1
ATOM 3640 C CA . PRO A 1 458 ? 29.606 29.822 59.741 1.00 30.68 458 PRO A CA 1
ATOM 3641 C C . PRO A 1 458 ? 28.139 29.486 59.361 1.00 28.15 458 PRO A C 1
ATOM 3642 O O . PRO A 1 458 ? 27.326 30.400 59.334 1.00 25.59 458 PRO A O 1
ATOM 3646 N N . LEU A 1 459 ? 27.876 28.216 59.071 1.00 23.87 459 LEU A N 1
ATOM 3647 C CA . LEU A 1 459 ? 26.529 27.696 58.866 1.00 23.10 459 LEU A CA 1
ATOM 3648 C C . LEU A 1 459 ? 26.126 26.707 59.962 1.00 21.29 459 LEU A C 1
ATOM 3649 O O . LEU A 1 459 ? 26.990 26.082 60.594 1.00 20.59 459 LEU A O 1
ATOM 3654 N N . TYR A 1 460 ? 24.820 26.570 60.185 1.00 19.94 460 TYR A N 1
ATOM 3655 C CA . TYR A 1 460 ? 24.291 25.809 61.269 1.00 19.90 460 TYR A CA 1
ATOM 3656 C C . TYR A 1 460 ? 23.176 24.955 60.833 1.00 20.64 460 TYR A C 1
ATOM 3657 O O . TYR A 1 460 ? 22.433 25.320 59.926 1.00 19.48 460 TYR A O 1
ATOM 3666 N N . GLN A 1 461 ? 23.002 23.854 61.506 1.00 18.92 461 GLN A N 1
ATOM 3667 C CA . GLN A 1 461 ? 21.800 23.100 61.420 1.00 18.46 461 GLN A CA 1
ATOM 3668 C C . GLN A 1 461 ? 20.880 23.535 62.526 1.00 19.43 461 GLN A C 1
ATOM 3669 O O . GLN A 1 461 ? 21.360 23.662 63.675 1.00 20.10 461 GLN A O 1
ATOM 3675 N N . TYR A 1 462 ? 19.593 23.709 62.218 1.00 18.12 462 TYR A N 1
ATOM 3676 C CA . TYR A 1 462 ? 18.592 23.868 63.222 1.00 19.43 462 TYR A CA 1
ATOM 3677 C C . TYR A 1 462 ? 18.127 22.504 63.650 1.00 18.70 462 TYR A C 1
ATOM 3678 O O . TYR A 1 462 ? 17.423 21.783 62.948 1.00 18.91 462 TYR A O 1
ATOM 3687 N N . TRP A 1 463 ? 18.608 22.092 64.808 1.00 18.91 463 TRP A N 1
ATOM 3688 C CA . TRP A 1 463 ? 18.373 20.774 65.293 1.00 19.78 463 TRP A CA 1
ATOM 3689 C C . TRP A 1 463 ? 17.051 20.787 65.929 1.00 23.41 463 TRP A C 1
ATOM 3690 O O . TRP A 1 463 ? 16.386 19.768 65.929 1.00 26.44 463 TRP A O 1
ATOM 3701 N N . GLY A 1 464 ? 16.721 21.918 66.576 1.00 25.07 464 GLY A N 1
ATOM 3702 C CA . GLY A 1 464 ? 15.428 22.077 67.255 1.00 30.11 464 GLY A CA 1
ATOM 3703 C C . GLY A 1 464 ? 15.506 21.930 68.770 1.00 32.43 464 GLY A C 1
ATOM 3704 O O . GLY A 1 464 ? 16.590 21.747 69.346 1.00 32.17 464 GLY A O 1
ATOM 3705 N N . ARG A 1 465 ? 14.335 21.943 69.389 1.00 40.25 465 ARG A N 1
ATOM 3706 C CA . ARG A 1 465 ? 14.167 22.123 70.848 1.00 46.42 465 ARG A CA 1
ATOM 3707 C C . ARG A 1 465 ? 14.701 20.970 71.691 1.00 47.24 465 ARG A C 1
ATOM 3708 O O . ARG A 1 465 ? 15.109 21.171 72.857 1.00 46.27 465 ARG A O 1
ATOM 3716 N N . THR A 1 466 ? 14.611 19.748 71.175 1.00 42.02 466 THR A N 1
ATOM 3717 C CA . THR A 1 466 ? 14.956 18.600 72.015 1.00 42.48 466 THR A CA 1
ATOM 3718 C C . THR A 1 466 ? 16.094 17.846 71.375 1.00 41.80 466 THR A C 1
ATOM 3719 O O . THR A 1 466 ? 16.326 17.916 70.162 1.00 37.26 466 THR A O 1
ATOM 3723 N N . GLU A 1 467 ? 16.779 17.092 72.210 1.00 39.63 467 GLU A N 1
ATOM 3724 C CA . GLU A 1 467 ? 17.946 16.341 71.786 1.00 42.42 467 GLU A CA 1
ATOM 3725 C C . GLU A 1 467 ? 17.424 15.310 70.830 1.00 42.52 467 GLU A C 1
ATOM 3726 O O . GLU A 1 467 ? 17.970 15.055 69.727 1.00 38.20 467 GLU A O 1
ATOM 3732 N N . LYS A 1 468 ? 16.301 14.746 71.288 1.00 55.59 468 LYS A N 1
ATOM 3733 C CA . LYS A 1 468 ? 15.274 14.014 70.497 1.00 58.52 468 LYS A CA 1
ATOM 3734 C C . LYS A 1 468 ? 15.526 12.507 70.541 1.00 63.52 468 LYS A C 1
ATOM 3735 O O . LYS A 1 468 ? 15.107 11.834 71.482 1.00 58.46 468 LYS A O 1
#

Organism: Homo sapiens (NCBI:txid9606)

Secondary structure (DSSP, 8-state):
-----------HHHHHHTTS-HHHHTT---S-SSEEEEEEEEEEEEE-HHHHTTHHHHHSGGGTT-HHHHHHHHHHHHHHHHHHHHHHTT-EEEEE-SSEEEEEEE--GGGHHHHHHHHHHHHHHHHHHT------EEEEEEEEEEEEEEE-SS-EEEEEESHHHHHHHHHHHHPPTT-EEE-HHHHHHS-GGGEEEEEETTEEEEEEEEE---TT--HHHHHHHHHTT-TT---GGGTTSS--------HHHHHHHHTTS-HHHHHHHTTSS-TTTT-EEEEEEEEEEEEEES-TT-HHHHHHHHHHHHHHHHHHHHHTT-EEEEEEE-SSSEEEEEEES-SS---TTHHHHHHHHHHHHHHHHHTSTTEEEEEEEEEEEEEEEEEEEETTEEEEEEESHHHHHHHHHHHHSTTSEEE-HHHHHHH---GGGEEEPPP---TT-S-----EEE--SS--

InterPro domains:
  IPR001054 Adenylyl cyclase class-3/4/guanylyl cyclase [PF00211] (43-207)
  IPR001054 Adenylyl cyclase class-3/4/guanylyl cyclase [PF00211] (291-418)
  IPR001054 Adenylyl cyclase class-3/4/guanylyl cyclase [PS50125] (42-179)
  IPR001054 Adenylyl cyclase class-3/4/guanylyl cyclase [PS50125] (341-418)
  IPR001054 Adenylyl cyclase class-3/4/guanylyl cyclase [cd07302] (40-214)
  IPR001054 Adenylyl cyclase class-3/4/guanylyl cyclase [cd07302] (292-461)
  IPR016577 Adenylate cyclase, type 10 [PIRSF011131] (1-1610)
  IPR027417 P-loop containing nucleoside triphosphate hydrolase [G3DSA:3.40.50.300] (479-699)
  IPR027417 P-loop containing nucleoside triphosphate hydrolase [SSF52540] (485-672)
  IPR029787 Nucleotide cyclase [G3DSA:3.30.70.1230] (34-252)
  IPR029787 Nucleotide cyclase [G3DSA:3.30.70.1230] (285-472)
  IPR029787 Nucleotide cyclase [SSF55073] (39-206)
  IPR029787 Nucleotide cyclase [SSF55073] (288-464)

Solvent-accessible surface area: 20977 Å² total

GO terms:
  GO:0005739 mitochondrion (C, IDA)
  GO:0051453 regulation of intracellular pH (P, IDA)
  GO:0071244 cellular response to carbon dioxide (P, IDA)
  GO:0140299 molecular sensor activity (F, IDA)
  GO:0071890 bicarbonate binding (F, IDA)
  GO:0048471 perinuclear region of cytoplasm (C, IDA)
  GO:0005634 nucleus (C, IDA)
  GO:0015630 microtubule cytoskeleton (C, IDA)
  GO:0031514 motile cilium (C, IDA)
  GO:0004016 adenylate cyclase activity (F, IDA)
  GO:0006171 cAMP biosynthetic process (P, IDA)
  GO:0005634 nucleus (C, EXP)
  GO:0005737 cytoplasm (C, EXP)
  GO:0005739 mitochondrion (C, EXP)
  GO:0005886 plasma membrane (C, EXP)
  GO:0004016 adenylate cyclase activity (F, EXP)
  GO:0003351 epithelial cilium movement involved in extracellular fluid movement (P, IMP)
  GO:0005737 cytoplasm (C, TAS)
  GO:0004016 adenylate cyclase activity (F, TAS)
  GO:0005739 mitochondrion (C, HTP)